Protein 7MN4 (pdb70)

InterPro domains:
  IPR000249 Bacterial microcompartment domain [PF00936] (4-79)
  IPR000249 Bacterial microcompartment domain [SM00877] (3-79)
  IPR020808 Bacterial microcompartments protein, conserved site [PS01139] (21-40)
  IPR037233 CcmK-like superfamily [G3DSA:3.30.70.1710] (1-93)
  IPR037233 CcmK-like superfamily [SSF143414] (3-90)
  IPR044872 CcmK/CsoS1, bacterial microcompartment domain [PS51930] (4-88)
  IPR050575 Bacterial microcompartment shell [PTHR33941] (3-88)

Structure (mmCIF, N/CA/C/O backbone):
data_7MN4
#
_entry.id   7MN4
#
_cell.length_a   67.390
_cell.length_b   62.720
_cell.length_c   67.390
_cell.angle_alpha   90.000
_cell.angle_beta   119.950
_cell.angle_gamma   90.000
#
_symmetry.space_group_name_H-M   'P 1 21 1'
#
loop_
_entity.id
_entity.type
_entity.pdbx_description
1 polymer 'BMC domain-containing protein'
2 water water
#
loop_
_atom_site.group_PDB
_atom_site.id
_atom_site.type_symbol
_atom_site.label_atom_id
_atom_site.label_alt_id
_atom_site.label_comp_id
_atom_site.label_asym_id
_atom_site.label_entity_id
_atom_site.label_seq_id
_atom_site.pdbx_PDB_ins_code
_atom_site.Cartn_x
_atom_site.Cartn_y
_atom_site.Cartn_z
_atom_site.occupancy
_atom_site.B_iso_or_equiv
_atom_site.auth_seq_id
_atom_site.auth_comp_id
_atom_site.auth_asym_id
_atom_site.auth_atom_id
_atom_site.pdbx_PDB_model_num
ATOM 1 N N . ASP A 1 10 ? 44.992 -6.762 1.879 1.00 50.04 3 ASP A N 1
ATOM 2 C CA . ASP A 1 10 ? 45.625 -7.693 2.808 1.00 43.81 3 ASP A CA 1
ATOM 3 C C . ASP A 1 10 ? 44.788 -8.951 3.037 1.00 36.50 3 ASP A C 1
ATOM 4 O O . ASP A 1 10 ? 43.558 -8.896 3.082 1.00 33.85 3 ASP A O 1
ATOM 9 N N . ALA A 1 11 ? 45.480 -10.073 3.215 1.00 30.76 4 ALA A N 1
ATOM 10 C CA . ALA A 1 11 ? 44.824 -11.343 3.473 1.00 29.70 4 ALA A CA 1
ATOM 11 C C . ALA A 1 11 ? 44.067 -11.296 4.792 1.00 28.15 4 ALA A C 1
ATOM 12 O O . ALA A 1 11 ? 44.433 -10.569 5.719 1.00 26.28 4 ALA A O 1
ATOM 14 N N . LEU A 1 12 ? 43.029 -12.114 4.879 1.00 24.89 5 LEU A N 1
ATOM 15 C CA . LEU A 1 12 ? 42.172 -12.178 6.053 1.00 26.86 5 LEU A CA 1
ATOM 16 C C . LEU A 1 12 ? 42.272 -13.571 6.651 1.00 25.85 5 LEU A C 1
ATOM 17 O O . LEU A 1 12 ? 42.169 -14.569 5.929 1.00 27.50 5 LEU A O 1
ATOM 22 N N . GLY A 1 13 ? 42.493 -13.636 7.955 1.00 25.41 6 GLY A N 1
ATOM 23 C CA . GLY A 1 13 ? 42.519 -14.899 8.677 1.00 25.27 6 GLY A CA 1
ATOM 24 C C . GLY A 1 13 ? 41.413 -14.906 9.713 1.00 23.46 6 GLY A C 1
ATOM 25 O O . GLY A 1 13 ? 41.207 -13.914 10.407 1.00 23.03 6 GLY A O 1
ATOM 26 N N . LEU A 1 14 ? 40.701 -16.026 9.798 1.00 23.07 7 LEU A N 1
ATOM 27 C CA . LEU A 1 14 ? 39.522 -16.149 10.644 1.00 22.94 7 LEU A CA 1
ATOM 28 C C . LEU A 1 14 ? 39.610 -17.434 11.443 1.00 23.86 7 LEU A C 1
ATOM 29 O O . LEU A 1 14 ? 39.974 -18.484 10.905 1.00 24.34 7 LEU A O 1
ATOM 34 N N . ILE A 1 15 ? 39.291 -17.346 12.733 1.00 22.42 8 ILE A N 1
ATOM 35 C CA . ILE A 1 15 ? 39.157 -18.519 13.580 1.00 22.39 8 ILE A CA 1
ATOM 36 C C . ILE A 1 15 ? 37.874 -18.350 14.385 1.00 21.83 8 ILE A C 1
ATOM 37 O O . ILE A 1 15 ? 37.685 -17.327 15.060 1.00 21.60 8 ILE A O 1
ATOM 42 N N . GLU A 1 16 ? 36.991 -19.332 14.294 1.00 23.44 9 GLU A N 1
ATOM 43 C CA . GLU A 1 16 ? 35.746 -19.347 15.047 1.00 23.79 9 GLU A CA 1
ATOM 44 C C . GLU A 1 16 ? 35.827 -20.459 16.085 1.00 24.62 9 GLU A C 1
ATOM 45 O O . GLU A 1 16 ? 36.171 -21.600 15.750 1.00 25.31 9 GLU A O 1
ATOM 51 N N . THR A 1 17 ? 35.539 -20.123 17.343 1.00 23.32 10 THR A N 1
ATOM 52 C CA . THR A 1 17 ? 35.623 -21.079 18.432 1.00 25.34 10 THR A CA 1
ATOM 53 C C . THR A 1 17 ? 34.296 -21.159 19.170 1.00 27.04 10 THR A C 1
ATOM 54 O O . THR A 1 17 ? 33.439 -20.277 19.066 1.00 24.83 10 THR A O 1
ATOM 58 N N . LYS A 1 18 ? 34.159 -22.224 19.951 1.00 28.50 11 LYS A N 1
ATOM 59 C CA . LYS A 1 18 ? 33.040 -22.360 20.877 1.00 29.71 11 LYS A CA 1
ATOM 60 C C . LYS A 1 18 ? 33.479 -21.669 22.161 1.00 28.54 11 LYS A C 1
ATOM 61 O O . LYS A 1 18 ? 34.321 -22.181 22.905 1.00 31.50 11 LYS A O 1
ATOM 67 N N . GLY A 1 19 ? 32.956 -20.484 22.399 1.00 23.79 12 GLY A N 1
ATOM 68 C CA . GLY A 1 19 ? 33.316 -19.839 23.639 1.00 28.97 12 GLY A CA 1
ATOM 69 C C . GLY A 1 19 ? 34.305 -18.708 23.434 1.00 26.68 12 GLY A C 1
ATOM 70 O O . GLY A 1 19 ? 35.075 -18.671 22.461 1.00 28.86 12 GLY A O 1
ATOM 71 N N . LEU A 1 20 ? 34.264 -17.757 24.361 1.00 23.87 13 LEU A N 1
ATOM 72 C CA . LEU A 1 20 ? 35.087 -16.559 24.297 1.00 23.89 13 LEU A CA 1
ATOM 73 C C . LEU A 1 20 ? 36.535 -16.851 24.694 1.00 27.52 13 LEU A C 1
ATOM 74 O O . LEU A 1 20 ? 37.467 -16.264 24.131 1.00 24.93 13 LEU A O 1
ATOM 79 N N . VAL A 1 21 ? 36.747 -17.744 25.667 1.00 25.01 14 VAL A N 1
ATOM 80 C CA . VAL A 1 21 ? 38.104 -17.974 26.168 1.00 25.70 14 VAL A CA 1
ATOM 81 C C . VAL A 1 21 ? 38.965 -18.643 25.103 1.00 23.35 14 VAL A C 1
ATOM 82 O O . VAL A 1 21 ? 40.121 -18.254 24.887 1.00 25.22 14 VAL A O 1
ATOM 86 N N . ALA A 1 22 ? 38.436 -19.686 24.455 1.00 24.48 15 ALA A N 1
ATOM 87 C CA . ALA A 1 22 ? 39.140 -20.301 23.329 1.00 26.50 15 ALA A CA 1
ATOM 88 C C . ALA A 1 22 ? 39.441 -19.282 22.238 1.00 26.23 15 ALA A C 1
ATOM 89 O O . ALA A 1 22 ? 40.502 -19.344 21.605 1.00 24.10 15 ALA A O 1
ATOM 91 N N . CYS A 1 23 ? 38.517 -18.344 21.992 1.00 25.94 16 CYS A N 1
ATOM 92 C CA . CYS A 1 23 ? 38.758 -17.332 20.959 1.00 25.21 16 CYS A CA 1
ATOM 93 C C . CYS A 1 23 ? 39.870 -16.374 21.373 1.00 24.16 16 CYS A C 1
ATOM 94 O O . CYS A 1 23 ? 40.726 -16.020 20.553 1.00 25.05 16 CYS A O 1
ATOM 97 N N . ILE A 1 24 ? 39.885 -15.945 22.641 1.00 22.59 17 ILE A N 1
ATOM 98 C CA . ILE A 1 24 ? 40.979 -15.094 23.114 1.00 21.35 17 ILE A CA 1
ATOM 99 C C . ILE A 1 24 ? 42.306 -15.822 22.974 1.00 22.16 17 ILE A C 1
ATOM 100 O O . ILE A 1 24 ? 43.322 -15.227 22.588 1.00 22.53 17 ILE A O 1
ATOM 105 N N . GLU A 1 25 ? 42.328 -17.122 23.276 1.00 23.25 18 GLU A N 1
ATOM 106 C CA . GLU A 1 25 ? 43.575 -17.861 23.104 1.00 22.30 18 GLU A CA 1
ATOM 107 C C . GLU A 1 25 ? 43.958 -17.926 21.631 1.00 23.88 18 GLU A C 1
ATOM 108 O O . GLU A 1 25 ? 45.132 -17.746 21.279 1.00 24.34 18 GLU A O 1
ATOM 114 N N . ALA A 1 26 ? 42.976 -18.164 20.758 1.00 24.33 19 ALA A N 1
ATOM 115 C CA . ALA A 1 26 ? 43.251 -18.157 19.321 1.00 22.27 19 ALA A CA 1
ATOM 116 C C . ALA A 1 26 ? 43.813 -16.815 18.874 1.00 22.44 19 ALA A C 1
ATOM 117 O O . ALA A 1 26 ? 44.773 -16.769 18.097 1.00 25.77 19 ALA A O 1
ATOM 119 N N . ALA A 1 27 ? 43.229 -15.712 19.344 1.00 22.15 20 ALA A N 1
ATOM 120 C CA . ALA A 1 27 ? 43.707 -14.386 18.950 1.00 22.29 20 ALA A CA 1
ATOM 121 C C . ALA A 1 27 ? 45.114 -14.122 19.466 1.00 24.34 20 ALA A C 1
ATOM 122 O O . ALA A 1 27 ? 45.968 -13.598 18.739 1.00 24.21 20 ALA A O 1
ATOM 124 N N . ASP A 1 28 ? 45.371 -14.481 20.719 1.00 22.54 21 ASP A N 1
ATOM 125 C CA . ASP A 1 28 ? 46.697 -14.281 21.293 1.00 27.13 21 ASP A CA 1
ATOM 126 C C . ASP A 1 28 ? 47.756 -15.051 20.512 1.00 26.80 21 ASP A C 1
ATOM 127 O O . ASP A 1 28 ? 48.823 -14.518 20.186 1.00 27.92 21 ASP A O 1
ATOM 132 N N . ALA A 1 29 ? 47.478 -16.315 20.203 1.00 28.19 22 ALA A N 1
ATOM 133 C CA . ALA A 1 29 ? 48.442 -17.114 19.463 1.00 26.30 22 ALA A CA 1
ATOM 134 C C . ALA A 1 29 ? 48.607 -16.621 18.025 1.00 24.56 22 ALA A C 1
ATOM 135 O O . ALA A 1 29 ? 49.711 -16.693 17.480 1.00 28.65 22 ALA A O 1
ATOM 137 N N . MET A 1 30 ? 47.542 -16.121 17.396 1.00 27.28 23 MET A N 1
ATOM 138 C CA . MET A 1 30 ? 47.677 -15.579 16.040 1.00 25.00 23 MET A CA 1
ATOM 139 C C . MET A 1 30 ? 48.617 -14.381 16.035 1.00 29.15 23 MET A C 1
ATOM 140 O O . MET A 1 30 ? 49.520 -14.285 15.200 1.00 27.17 23 MET A O 1
ATOM 145 N N . CYS A 1 31 ? 48.422 -13.452 16.972 1.00 24.27 24 CYS A N 1
ATOM 146 C CA . CYS A 1 31 ? 49.224 -12.234 16.963 1.00 26.33 24 CYS A CA 1
ATOM 147 C C . CYS A 1 31 ? 50.665 -12.494 17.399 1.00 31.98 24 CYS A C 1
ATOM 148 O O . CYS A 1 31 ? 51.581 -11.782 16.964 1.00 31.21 24 CYS A O 1
ATOM 151 N N . ALA A 1 32 ? 50.890 -13.521 18.224 1.00 26.84 25 ALA A N 1
ATOM 152 C CA . ALA A 1 32 ? 52.247 -13.904 18.611 1.00 30.96 25 ALA A CA 1
ATOM 153 C C . ALA A 1 32 ? 52.996 -14.588 17.474 1.00 33.54 25 ALA A C 1
ATOM 154 O O . ALA A 1 32 ? 54.234 -14.471 17.371 1.00 29.03 25 ALA A O 1
ATOM 156 N N . ALA A 1 33 ? 52.269 -15.294 16.610 1.00 27.24 26 ALA A N 1
ATOM 157 C CA . ALA A 1 33 ? 52.897 -16.182 15.640 1.00 30.43 26 ALA A CA 1
ATOM 158 C C . ALA A 1 33 ? 53.433 -15.443 14.426 1.00 30.36 26 ALA A C 1
ATOM 159 O O . ALA A 1 33 ? 54.407 -15.898 13.819 1.00 30.75 26 ALA A O 1
ATOM 161 N N . ALA A 1 34 ? 52.842 -14.312 14.056 1.00 26.59 27 ALA A N 1
ATOM 162 C CA . ALA A 1 34 ? 53.274 -13.646 12.834 1.00 28.65 27 ALA A CA 1
ATOM 163 C C . ALA A 1 34 ? 52.817 -12.199 12.875 1.00 27.22 27 ALA A C 1
ATOM 164 O O . ALA A 1 34 ? 52.073 -11.783 13.765 1.00 30.53 27 ALA A O 1
ATOM 166 N N . ASN A 1 35 ? 53.284 -11.432 11.896 1.00 28.04 28 ASN A N 1
ATOM 167 C CA . ASN A 1 35 ? 52.991 -10.004 11.845 1.00 29.54 28 ASN A CA 1
ATOM 168 C C . ASN A 1 35 ? 51.602 -9.811 11.247 1.00 29.87 28 ASN A C 1
ATOM 169 O O . ASN A 1 35 ? 51.446 -9.461 10.077 1.00 28.93 28 ASN A O 1
ATOM 174 N N . VAL A 1 36 ? 50.579 -10.067 12.073 1.00 27.61 29 VAL A N 1
ATOM 175 C CA . VAL A 1 36 ? 49.187 -9.830 11.716 1.00 28.19 29 VAL A CA 1
ATOM 176 C C . VAL A 1 36 ? 48.563 -8.914 12.768 1.00 32.13 29 VAL A C 1
ATOM 177 O O . VAL A 1 36 ? 49.025 -8.822 13.907 1.00 31.98 29 VAL A O 1
ATOM 181 N N . GLU A 1 37 ? 47.486 -8.239 12.375 1.00 30.94 30 GLU A N 1
ATOM 182 C CA . GLU A 1 37 ? 46.783 -7.305 13.246 1.00 31.04 30 GLU A CA 1
ATOM 183 C C . GLU A 1 37 ? 45.370 -7.810 13.508 1.00 30.48 30 GLU A C 1
ATOM 184 O O . GLU A 1 37 ? 44.671 -8.225 12.579 1.00 26.55 30 GLU A O 1
ATOM 190 N N . LEU A 1 38 ? 44.949 -7.784 14.769 1.00 29.24 31 LEU A N 1
ATOM 191 C CA . LEU A 1 38 ? 43.574 -8.138 15.109 1.00 28.29 31 LEU A CA 1
ATOM 192 C C . LEU A 1 38 ? 42.657 -6.978 14.733 1.00 28.18 31 LEU A C 1
ATOM 193 O O . LEU A 1 38 ? 42.745 -5.898 15.318 1.00 29.45 31 LEU A O 1
ATOM 198 N N . ILE A 1 39 ? 41.769 -7.190 13.766 1.00 26.67 32 ILE A N 1
ATOM 199 C CA . ILE A 1 39 ? 40.912 -6.117 13.271 1.00 29.93 32 ILE A CA 1
ATOM 200 C C . ILE A 1 39 ? 39.430 -6.425 13.400 1.00 30.85 32 ILE A C 1
ATOM 201 O O . ILE A 1 39 ? 38.602 -5.540 13.124 1.00 30.31 32 ILE A O 1
ATOM 206 N N . GLY A 1 40 ? 39.059 -7.640 13.765 1.00 29.56 33 GLY A N 1
ATOM 207 C CA . GLY A 1 40 ? 37.659 -8.007 13.832 1.00 29.44 33 GLY A CA 1
ATOM 208 C C . GLY A 1 40 ? 37.400 -8.968 14.965 1.00 29.78 33 GLY A C 1
ATOM 209 O O . GLY A 1 40 ? 38.243 -9.805 15.309 1.00 25.78 33 GLY A O 1
ATOM 210 N N . TYR A 1 41 ? 36.218 -8.836 15.554 1.00 29.93 34 TYR A N 1
ATOM 211 C CA . TYR A 1 41 ? 35.783 -9.734 16.607 1.00 29.67 34 TYR A CA 1
ATOM 212 C C . TYR A 1 41 ? 34.276 -9.891 16.494 1.00 30.40 34 TYR A C 1
ATOM 213 O O . TYR A 1 41 ? 33.541 -8.899 16.468 1.00 28.87 34 TYR A O 1
ATOM 222 N N . GLY A 1 42 ? 33.823 -11.134 16.422 1.00 27.26 35 GLY A N 1
ATOM 223 C CA . GLY A 1 42 ? 32.417 -11.377 16.185 1.00 34.36 35 GLY A CA 1
ATOM 224 C C . GLY A 1 42 ? 31.843 -12.468 17.050 1.00 29.08 35 GLY A C 1
ATOM 225 O O . GLY A 1 42 ? 32.463 -13.504 17.288 1.00 31.89 35 GLY A O 1
ATOM 226 N N . ASN A 1 43 ? 30.618 -12.257 17.498 1.00 28.60 36 ASN A N 1
ATOM 227 C CA . ASN A 1 43 ? 29.890 -13.251 18.255 1.00 24.42 36 ASN A CA 1
ATOM 228 C C . ASN A 1 43 ? 28.535 -13.397 17.581 1.00 26.94 36 ASN A C 1
ATOM 229 O O . ASN A 1 43 ? 27.835 -12.400 17.397 1.00 31.90 36 ASN A O 1
ATOM 234 N N . VAL A 1 44 ? 28.186 -14.616 17.163 1.00 22.48 37 VAL A N 1
ATOM 235 C CA . VAL A 1 44 ? 26.929 -14.814 16.449 1.00 30.42 37 VAL A CA 1
ATOM 236 C C . VAL A 1 44 ? 25.977 -15.753 17.180 1.00 32.38 37 VAL A C 1
ATOM 237 O O . VAL A 1 44 ? 25.002 -16.212 16.591 1.00 33.95 37 VAL A O 1
ATOM 241 N N . GLY A 1 45 ? 26.212 -16.038 18.454 1.00 33.75 38 GLY A N 1
ATOM 242 C CA . GLY A 1 45 ? 25.289 -16.877 19.190 1.00 39.93 38 GLY A CA 1
ATOM 243 C C . GLY A 1 45 ? 25.549 -18.359 18.975 1.00 35.97 38 GLY A C 1
ATOM 244 O O . GLY A 1 45 ? 26.328 -18.781 18.121 1.00 30.39 38 GLY A O 1
ATOM 245 N N . SER A 1 46 ? 24.842 -19.170 19.759 1.00 33.63 39 SER A N 1
ATOM 246 C CA . SER A 1 46 ? 25.215 -20.565 19.988 1.00 30.08 39 SER A CA 1
ATOM 247 C C . SER A 1 46 ? 26.667 -20.668 20.477 1.00 26.24 39 SER A C 1
ATOM 248 O O . SER A 1 46 ? 27.312 -21.705 20.336 1.00 32.25 39 SER A O 1
ATOM 251 N N . GLY A 1 47 ? 27.185 -19.603 21.076 1.00 26.79 40 GLY A N 1
ATOM 252 C CA . GLY A 1 47 ? 28.527 -19.632 21.624 1.00 25.78 40 GLY A CA 1
ATOM 253 C C . GLY A 1 47 ? 29.645 -19.510 20.610 1.00 29.46 40 GLY A C 1
ATOM 254 O O . GLY A 1 47 ? 30.814 -19.680 20.976 1.00 26.67 40 GLY A O 1
ATOM 255 N N . LEU A 1 48 ? 29.333 -19.212 19.353 1.00 22.14 41 LEU A N 1
ATOM 256 C CA . LEU A 1 48 ? 30.348 -19.139 18.302 1.00 26.09 41 LEU A CA 1
ATOM 257 C C . LEU A 1 48 ? 30.988 -17.758 18.308 1.00 24.61 41 LEU A C 1
ATOM 258 O O . LEU A 1 48 ? 30.300 -16.745 18.144 1.00 27.20 41 LEU A O 1
ATOM 263 N N . VAL A 1 49 ? 32.301 -17.709 18.529 1.00 23.01 42 VAL A N 1
ATOM 264 C CA . VAL A 1 49 ? 33.035 -16.462 18.659 1.00 20.28 42 VAL A CA 1
ATOM 265 C C . VAL A 1 49 ? 34.178 -16.497 17.644 1.00 22.73 42 VAL A C 1
ATOM 266 O O . VAL A 1 49 ? 34.906 -17.495 17.566 1.00 23.09 42 VAL A O 1
ATOM 270 N N . THR A 1 50 ? 34.321 -15.425 16.853 1.00 22.55 43 THR A N 1
ATOM 271 C CA . THR A 1 50 ? 35.295 -15.373 15.762 1.00 23.77 43 THR A CA 1
ATOM 272 C C . THR A 1 50 ? 36.282 -14.224 15.954 1.00 23.42 43 THR A C 1
ATOM 273 O O . THR A 1 50 ? 35.886 -13.099 16.273 1.00 27.03 43 THR A O 1
ATOM 277 N N . ALA A 1 51 ? 37.565 -14.505 15.723 1.00 21.46 44 ALA A N 1
ATOM 278 C CA . ALA A 1 51 ? 38.612 -13.491 15.689 1.00 22.60 44 ALA A CA 1
ATOM 279 C C . ALA A 1 51 ? 39.109 -13.346 14.256 1.00 22.92 44 ALA A C 1
ATOM 280 O O . ALA A 1 51 ? 39.292 -14.349 13.560 1.00 22.89 44 ALA A O 1
ATOM 282 N N . MET A 1 52 ? 39.317 -12.103 13.819 1.00 22.64 45 MET A N 1
ATOM 283 C CA . MET A 1 52 ? 39.727 -11.812 12.451 1.00 24.90 45 MET A CA 1
ATOM 284 C C . MET A 1 52 ? 41.026 -11.017 12.462 1.00 26.10 45 MET A C 1
ATOM 285 O O . MET A 1 52 ? 41.137 -10.006 13.165 1.00 26.88 45 MET A O 1
ATOM 290 N N . VAL A 1 53 ? 42.004 -11.473 11.677 1.00 25.49 46 VAL A N 1
ATOM 291 C CA . VAL A 1 53 ? 43.303 -10.829 11.570 1.00 23.64 46 VAL A CA 1
ATOM 292 C C . VAL A 1 53 ? 43.559 -10.482 10.110 1.00 26.79 46 VAL A C 1
ATOM 293 O O . VAL A 1 53 ? 43.010 -11.102 9.194 1.00 24.37 46 VAL A O 1
ATOM 297 N N . LYS A 1 54 ? 44.418 -9.482 9.904 1.00 27.41 47 LYS A N 1
ATOM 298 C CA . LYS A 1 54 ? 44.850 -9.073 8.570 1.00 28.85 47 LYS A CA 1
ATOM 299 C C . LYS A 1 54 ? 46.368 -8.955 8.509 1.00 28.69 47 LYS A C 1
ATOM 300 O O . LYS A 1 54 ? 47.022 -8.573 9.484 1.00 28.69 47 LYS A O 1
ATOM 306 N N . GLY A 1 55 ? 46.915 -9.233 7.331 1.00 26.74 48 GLY A N 1
ATOM 307 C CA . GLY A 1 55 ? 48.347 -9.169 7.113 1.00 26.86 48 GLY A CA 1
ATOM 308 C C . GLY A 1 55 ? 48.657 -9.756 5.748 1.00 26.90 48 GLY A C 1
ATOM 309 O O . GLY A 1 55 ? 47.743 -10.073 4.987 1.00 27.49 48 GLY A O 1
ATOM 310 N N . ASP A 1 56 ? 49.950 -9.917 5.456 1.00 32.16 49 ASP A N 1
ATOM 311 C CA . ASP A 1 56 ? 50.308 -10.582 4.205 1.00 31.14 49 ASP A CA 1
ATOM 312 C C . ASP A 1 56 ? 49.934 -12.062 4.300 1.00 30.14 49 ASP A C 1
ATOM 313 O O . ASP A 1 56 ? 49.768 -12.612 5.391 1.00 30.26 49 ASP A O 1
ATOM 318 N N . VAL A 1 57 ? 49.723 -12.696 3.141 1.00 29.75 50 VAL A N 1
ATOM 319 C CA . VAL A 1 57 ? 49.142 -14.039 3.163 1.00 30.63 50 VAL A CA 1
ATOM 320 C C . VAL A 1 57 ? 50.048 -15.026 3.888 1.00 29.78 50 VAL A C 1
ATOM 321 O O . VAL A 1 57 ? 49.562 -15.941 4.565 1.00 30.65 50 VAL A O 1
ATOM 325 N N . GLY A 1 58 ? 51.365 -14.857 3.777 1.00 28.77 51 GLY A N 1
ATOM 326 C CA . GLY A 1 58 ? 52.270 -15.736 4.491 1.00 31.26 51 GLY A CA 1
ATOM 327 C C . GLY A 1 58 ? 52.131 -15.599 5.996 1.00 28.38 51 GLY A C 1
ATOM 328 O O . GLY A 1 58 ? 52.106 -16.597 6.719 1.00 28.28 51 GLY A O 1
ATOM 329 N N . ALA A 1 59 ? 52.041 -14.360 6.484 1.00 29.78 52 ALA A N 1
ATOM 330 C CA . ALA A 1 59 ? 51.869 -14.123 7.916 1.00 27.86 52 ALA A CA 1
ATOM 331 C C . ALA A 1 59 ? 50.514 -14.628 8.410 1.00 26.10 52 ALA A C 1
ATOM 332 O O . ALA A 1 59 ? 50.414 -15.190 9.511 1.00 26.55 52 ALA A O 1
ATOM 334 N N . VAL A 1 60 ? 49.454 -14.405 7.628 1.00 25.96 53 VAL A N 1
ATOM 335 C CA . VAL A 1 60 ? 48.119 -14.832 8.045 1.00 25.44 53 VAL A CA 1
ATOM 336 C C . VAL A 1 60 ? 48.038 -16.355 8.118 1.00 26.94 53 VAL A C 1
ATOM 337 O O . VAL A 1 60 ? 47.437 -16.917 9.046 1.00 26.34 53 VAL A O 1
ATOM 341 N N . LYS A 1 61 ? 48.629 -17.047 7.141 1.00 25.90 54 LYS A N 1
ATOM 342 C CA . LYS A 1 61 ? 48.624 -18.508 7.164 1.00 28.26 54 LYS A CA 1
ATOM 343 C C . LYS A 1 61 ? 49.352 -19.042 8.392 1.00 29.31 54 LYS A C 1
ATOM 344 O O . LYS A 1 61 ? 48.854 -19.951 9.067 1.00 27.86 54 LYS A O 1
ATOM 350 N N . ALA A 1 62 ? 50.544 -18.506 8.688 1.00 28.01 55 ALA A N 1
ATOM 351 C CA . ALA A 1 62 ? 51.249 -18.908 9.904 1.00 27.82 55 ALA A CA 1
ATOM 352 C C . ALA A 1 62 ? 50.429 -18.591 11.145 1.00 28.89 55 ALA A C 1
ATOM 353 O O . ALA A 1 62 ? 50.431 -19.366 12.104 1.00 27.13 55 ALA A O 1
ATOM 355 N N . ALA A 1 63 ? 49.778 -17.428 11.166 1.00 25.31 56 ALA A N 1
ATOM 356 C CA . ALA A 1 63 ? 48.996 -17.025 12.335 1.00 26.12 56 ALA A CA 1
ATOM 357 C C . ALA A 1 63 ? 47.812 -17.959 12.565 1.00 27.31 56 ALA A C 1
ATOM 358 O O . ALA A 1 63 ? 47.524 -18.351 13.698 1.00 25.22 56 ALA A O 1
ATOM 360 N N . VAL A 1 64 ? 47.080 -18.290 11.506 1.00 24.49 57 VAL A N 1
ATOM 361 C CA . VAL A 1 64 ? 45.892 -19.120 11.677 1.00 26.76 57 VAL A CA 1
ATOM 362 C C . VAL A 1 64 ? 46.276 -20.538 12.085 1.00 27.31 57 VAL A C 1
ATOM 363 O O . VAL A 1 64 ? 45.612 -21.150 12.928 1.00 28.85 57 VAL A O 1
ATOM 367 N N . ASP A 1 65 ? 47.335 -21.089 11.483 1.00 24.86 58 ASP A N 1
ATOM 368 C CA . ASP A 1 65 ? 47.825 -22.404 11.890 1.00 27.79 58 ASP A CA 1
ATOM 369 C C . ASP A 1 65 ? 48.126 -22.432 13.386 1.00 28.64 58 ASP A C 1
ATOM 370 O O . ASP A 1 65 ? 47.729 -23.361 14.099 1.00 30.22 58 ASP A O 1
ATOM 375 N N . SER A 1 66 ? 48.826 -21.410 13.880 1.00 28.59 59 SER A N 1
ATOM 376 C CA . SER A 1 66 ? 49.204 -21.384 15.291 1.00 29.43 59 SER A CA 1
ATOM 377 C C . SER A 1 66 ? 48.007 -21.135 16.198 1.00 30.80 59 SER A C 1
ATOM 378 O O . SER A 1 66 ? 47.911 -21.729 17.282 1.00 30.85 59 SER A O 1
ATOM 381 N N . GLY A 1 67 ? 47.114 -20.228 15.798 1.00 26.84 60 GLY A N 1
ATOM 382 C CA . GLY A 1 67 ? 45.924 -19.962 16.595 1.00 24.78 60 GLY A CA 1
ATOM 383 C C . GLY A 1 67 ? 45.038 -21.182 16.740 1.00 27.93 60 GLY A C 1
ATOM 384 O O . GLY A 1 67 ? 44.497 -21.440 17.820 1.00 28.46 60 GLY A O 1
ATOM 385 N N . VAL A 1 68 ? 44.870 -21.944 15.650 1.00 27.87 61 VAL A N 1
ATOM 386 C CA . VAL A 1 68 ? 44.056 -23.159 15.695 1.00 26.14 61 VAL A CA 1
ATOM 387 C C . VAL A 1 68 ? 44.693 -24.187 16.620 1.00 32.74 61 VAL A C 1
ATOM 388 O O . VAL A 1 68 ? 44.012 -24.815 17.439 1.00 32.19 61 VAL A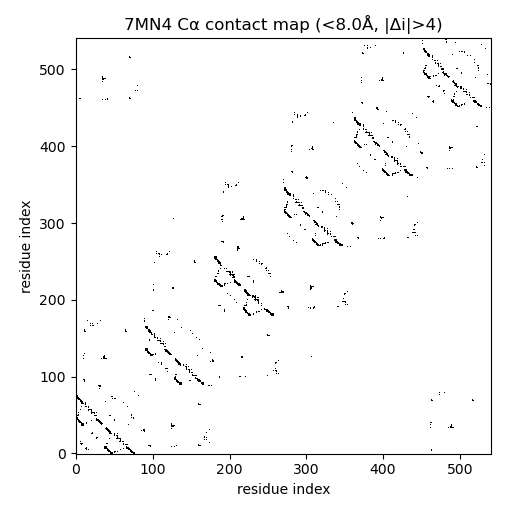 O 1
ATOM 392 N N . GLU A 1 69 ? 46.008 -24.374 16.503 1.00 32.09 62 GLU A N 1
ATOM 393 C CA . GLU A 1 69 ? 46.711 -25.339 17.345 1.00 35.94 62 GLU A CA 1
ATOM 394 C C . GLU A 1 69 ? 46.623 -24.972 18.825 1.00 37.33 62 GLU A C 1
ATOM 395 O O . GLU A 1 69 ? 46.467 -25.850 19.682 1.00 39.98 62 GLU A O 1
ATOM 401 N N . SER A 1 70 ? 46.750 -23.684 19.153 1.00 35.63 63 SER A N 1
ATOM 402 C CA . SER A 1 70 ? 46.722 -23.287 20.557 1.00 36.80 63 SER A CA 1
ATOM 403 C C . SER A 1 70 ? 45.312 -23.357 21.122 1.00 36.82 63 SER A C 1
ATOM 404 O O . SER A 1 70 ? 45.114 -23.808 22.255 1.00 36.30 63 SER A O 1
ATOM 407 N N . ALA A 1 71 ? 44.321 -22.916 20.342 1.00 30.44 64 ALA A N 1
ATOM 408 C CA . ALA A 1 71 ? 42.941 -22.890 20.812 1.00 33.06 64 ALA A CA 1
ATOM 409 C C . ALA A 1 71 ? 42.393 -24.294 21.010 1.00 37.20 64 ALA A C 1
ATOM 410 O O . ALA A 1 71 ? 41.618 -24.537 21.944 1.00 34.01 64 ALA A O 1
ATOM 412 N N . GLN A 1 72 ? 42.780 -25.229 20.136 1.00 34.63 65 GLN A N 1
ATOM 413 C CA . GLN A 1 72 ? 42.306 -26.603 20.255 1.00 37.26 65 GLN A CA 1
ATOM 414 C C . GLN A 1 72 ? 42.775 -27.291 21.529 1.00 37.90 65 GLN A C 1
ATOM 415 O O . GLN A 1 72 ? 42.190 -28.309 21.912 1.00 40.49 65 GLN A O 1
ATOM 421 N N . ARG A 1 73 ? 43.819 -26.784 22.183 1.00 39.17 66 ARG A N 1
ATOM 422 C CA . ARG A 1 73 ? 44.241 -27.410 23.430 1.00 41.68 66 ARG A CA 1
ATOM 423 C C . ARG A 1 73 ? 43.297 -27.094 24.583 1.00 39.68 66 ARG A C 1
ATOM 424 O O . ARG A 1 73 ? 43.208 -27.881 25.532 1.00 44.95 66 ARG A O 1
ATOM 432 N N . ILE A 1 74 ? 42.570 -25.978 24.524 1.00 38.21 67 ILE A N 1
ATOM 433 C CA . ILE A 1 74 ? 41.699 -25.581 25.625 1.00 39.22 67 ILE A CA 1
ATOM 434 C C . ILE A 1 74 ? 40.235 -25.514 25.223 1.00 38.78 67 ILE A C 1
ATOM 435 O O . ILE A 1 74 ? 39.389 -25.275 26.095 1.00 37.39 67 ILE A O 1
ATOM 440 N N . GLY A 1 75 ? 39.903 -25.682 23.951 1.00 35.56 68 GLY A N 1
ATOM 441 C CA . GLY A 1 75 ? 38.519 -25.559 23.551 1.00 37.14 68 GLY A CA 1
ATOM 442 C C . GLY A 1 75 ? 38.302 -26.105 22.161 1.00 37.03 68 GLY A C 1
ATOM 443 O O . GLY A 1 75 ? 39.190 -26.709 21.558 1.00 39.43 68 GLY A O 1
ATOM 444 N N . GLU A 1 76 ? 37.095 -25.888 21.661 1.00 37.21 69 GLU A N 1
ATOM 445 C CA . GLU A 1 76 ? 36.712 -26.377 20.349 1.00 34.73 69 GLU A CA 1
ATOM 446 C C . GLU A 1 76 ? 36.937 -25.276 19.325 1.00 33.69 69 GLU A C 1
ATOM 447 O O . GLU A 1 76 ? 36.486 -24.144 19.522 1.00 34.57 69 GLU A O 1
ATOM 453 N N . VAL A 1 77 ? 37.679 -25.592 18.268 1.00 34.41 70 VAL A N 1
ATOM 454 C CA . VAL A 1 77 ? 37.744 -24.737 17.090 1.00 32.28 70 VAL A CA 1
ATOM 455 C C . VAL A 1 77 ? 36.666 -25.201 16.120 1.00 31.28 70 VAL A C 1
ATOM 456 O O . VAL A 1 77 ? 36.700 -26.337 15.633 1.00 30.92 70 VAL A O 1
ATOM 460 N N . VAL A 1 78 ? 35.716 -24.319 15.824 1.00 30.15 71 VAL A N 1
ATOM 461 C CA . VAL A 1 78 ? 34.617 -24.706 14.949 1.00 27.88 71 VAL A CA 1
ATOM 462 C C . VAL A 1 78 ? 35.036 -24.591 13.489 1.00 32.60 71 VAL A C 1
ATOM 463 O O . VAL A 1 78 ? 34.734 -25.472 12.677 1.00 34.79 71 VAL A O 1
ATOM 467 N N . THR A 1 79 ? 35.737 -23.517 13.126 1.00 29.17 72 THR A N 1
ATOM 468 C CA . THR A 1 79 ? 36.177 -23.354 11.743 1.00 28.49 72 THR A CA 1
ATOM 469 C C . THR A 1 79 ? 37.331 -22.363 11.686 1.00 29.49 72 THR A C 1
ATOM 470 O O . THR A 1 79 ? 37.512 -21.524 12.571 1.00 26.03 72 THR A O 1
ATOM 474 N N . SER A 1 80 ? 38.116 -22.470 10.626 1.00 28.86 73 SER A N 1
ATOM 475 C CA . SER A 1 80 ? 39.184 -21.512 10.409 1.00 26.13 73 SER A CA 1
ATOM 476 C C . SER A 1 80 ? 39.323 -21.310 8.912 1.00 25.31 73 SER A C 1
ATOM 477 O O . SER A 1 80 ? 38.909 -22.157 8.114 1.00 29.00 73 SER A O 1
ATOM 480 N N . LEU A 1 81 ? 39.875 -20.163 8.535 1.00 23.81 74 LEU A N 1
ATOM 481 C CA . LEU A 1 81 ? 39.902 -19.811 7.123 1.00 27.64 74 LEU A CA 1
ATOM 482 C C . LEU A 1 81 ? 40.958 -18.751 6.864 1.00 24.01 74 LEU A C 1
ATOM 483 O O . LEU A 1 81 ? 41.139 -17.835 7.667 1.00 25.31 74 LEU A O 1
ATOM 488 N N . VAL A 1 82 ? 41.640 -18.877 5.732 1.00 24.59 75 VAL A N 1
ATOM 489 C CA . VAL A 1 82 ? 42.492 -17.820 5.206 1.00 26.11 75 VAL A CA 1
ATOM 490 C C . VAL A 1 82 ? 41.938 -17.422 3.841 1.00 27.75 75 VAL A C 1
ATOM 491 O O . VAL A 1 82 ? 41.768 -18.276 2.962 1.00 27.24 75 VAL A O 1
ATOM 495 N N . ILE A 1 83 ? 41.671 -16.136 3.653 1.00 24.89 76 ILE A N 1
ATOM 496 C CA . ILE A 1 83 ? 41.300 -15.613 2.341 1.00 28.76 76 ILE A CA 1
ATOM 497 C C . ILE A 1 83 ? 42.431 -14.707 1.880 1.00 27.01 76 ILE A C 1
ATOM 498 O O . ILE A 1 83 ? 42.618 -13.610 2.420 1.00 29.93 76 ILE A O 1
ATOM 503 N N . ALA A 1 84 ? 43.195 -15.166 0.888 1.00 27.42 77 ALA A N 1
ATOM 504 C CA . ALA A 1 84 ? 44.398 -14.437 0.498 1.00 26.91 77 ALA A CA 1
ATOM 505 C C . ALA A 1 84 ? 44.052 -13.069 -0.066 1.00 31.69 77 ALA A C 1
ATOM 506 O O . ALA A 1 84 ? 44.766 -12.087 0.179 1.00 31.79 77 ALA A O 1
ATOM 508 N N . ARG A 1 85 ? 42.946 -12.979 -0.801 1.00 30.66 78 ARG A N 1
ATOM 509 C CA . ARG A 1 85 ? 42.531 -11.727 -1.424 1.00 29.84 78 ARG A CA 1
ATOM 510 C C . ARG A 1 85 ? 41.024 -11.621 -1.289 1.00 27.46 78 ARG A C 1
ATOM 511 O O . ARG A 1 85 ? 40.269 -12.015 -2.189 1.00 29.06 78 ARG A O 1
ATOM 519 N N . PRO A 1 86 ? 40.552 -11.096 -0.169 1.00 28.61 79 PRO A N 1
ATOM 520 C CA . PRO A 1 86 ? 39.108 -10.934 0.016 1.00 31.39 79 PRO A CA 1
ATOM 521 C C . PRO A 1 86 ? 38.526 -9.985 -1.015 1.00 31.98 79 PRO A C 1
ATOM 522 O O . PRO A 1 86 ? 39.113 -8.951 -1.340 1.00 33.65 79 PRO A O 1
ATOM 526 N N . HIS A 1 87 ? 37.370 -10.355 -1.551 1.00 33.68 80 HIS A N 1
ATOM 527 C CA A HIS A 1 87 ? 36.626 -9.453 -2.417 0.50 36.65 80 HIS A CA 1
ATOM 528 C CA B HIS A 1 87 ? 36.679 -9.429 -2.425 0.50 36.64 80 HIS A CA 1
ATOM 529 C C . HIS A 1 87 ? 36.213 -8.218 -1.625 1.00 37.33 80 HIS A C 1
ATOM 530 O O . HIS A 1 87 ? 35.950 -8.294 -0.419 1.00 37.41 80 HIS A O 1
ATOM 543 N N . ASN A 1 88 ? 36.165 -7.070 -2.307 1.00 37.85 81 ASN A N 1
ATOM 544 C CA . ASN A 1 88 ? 35.882 -5.812 -1.619 1.00 40.50 81 ASN A CA 1
ATOM 545 C C . ASN A 1 88 ? 34.561 -5.852 -0.862 1.00 42.14 81 ASN A C 1
ATOM 546 O O . ASN A 1 88 ? 34.396 -5.140 0.135 1.00 43.35 81 ASN A O 1
ATOM 551 N N . ASP A 1 89 ? 33.614 -6.682 -1.300 1.00 38.67 82 ASP A N 1
ATOM 552 C CA . ASP A 1 89 ? 32.303 -6.662 -0.660 1.00 39.32 82 ASP A CA 1
ATOM 553 C C . ASP A 1 89 ? 32.316 -7.290 0.726 1.00 39.81 82 ASP A C 1
ATOM 554 O O . ASP A 1 89 ? 31.532 -6.875 1.591 1.00 38.41 82 ASP A O 1
ATOM 559 N N . ILE A 1 90 ? 33.158 -8.300 0.969 1.00 35.40 83 ILE A N 1
ATOM 560 C CA . ILE A 1 90 ? 33.095 -8.922 2.291 1.00 36.98 83 ILE A CA 1
ATOM 561 C C . ILE A 1 90 ? 33.707 -8.027 3.354 1.00 38.27 83 ILE A C 1
ATOM 562 O O . ILE A 1 90 ? 33.538 -8.297 4.547 1.00 37.07 83 ILE A O 1
ATOM 567 N N A ASN A 1 91 ? 34.412 -6.966 2.960 0.50 38.03 84 ASN A N 1
ATOM 568 N N B ASN A 1 91 ? 34.393 -6.952 2.967 0.50 38.03 84 ASN A N 1
ATOM 569 C CA A ASN A 1 91 ? 34.846 -5.981 3.942 0.50 39.18 84 ASN A CA 1
ATOM 570 C CA B ASN A 1 91 ? 34.841 -6.004 3.978 0.50 39.18 84 ASN A CA 1
ATOM 571 C C A ASN A 1 91 ? 33.661 -5.297 4.609 0.50 37.85 84 ASN A C 1
ATOM 572 C C B ASN A 1 91 ? 33.703 -5.146 4.517 0.50 37.81 84 ASN A C 1
ATOM 573 O O A ASN A 1 91 ? 33.796 -4.806 5.737 0.50 39.35 84 ASN A O 1
ATOM 574 O O B ASN A 1 91 ? 33.924 -4.376 5.458 0.50 39.59 84 ASN A O 1
ATOM 583 N N . LYS A 1 92 ? 32.500 -5.263 3.944 1.00 39.23 85 LYS A N 1
ATOM 584 C CA . LYS A 1 92 ? 31.295 -4.769 4.604 1.00 36.71 85 LYS A CA 1
ATOM 585 C C . LYS A 1 92 ? 31.002 -5.586 5.854 1.00 35.05 85 LYS A C 1
ATOM 586 O O . LYS A 1 92 ? 30.633 -5.035 6.901 1.00 38.47 85 LYS A O 1
ATOM 592 N N . ILE A 1 93 ? 31.147 -6.910 5.756 1.00 31.41 86 ILE A N 1
ATOM 593 C CA . ILE A 1 93 ? 30.911 -7.773 6.908 1.00 34.68 86 ILE A CA 1
ATOM 594 C C . ILE A 1 93 ? 32.020 -7.608 7.935 1.00 34.70 86 ILE A C 1
ATOM 595 O O . ILE A 1 93 ? 31.762 -7.548 9.141 1.00 36.49 86 ILE A O 1
ATOM 600 N N . VAL A 1 94 ? 33.273 -7.550 7.475 1.00 30.49 87 VAL A N 1
ATOM 601 C CA . VAL A 1 94 ? 34.391 -7.419 8.406 1.00 35.62 87 VAL A CA 1
ATOM 602 C C . VAL A 1 94 ? 34.286 -6.111 9.177 1.00 37.15 87 VAL A C 1
ATOM 603 O O . VAL A 1 94 ? 34.471 -6.077 10.401 1.00 36.70 87 VAL A O 1
ATOM 607 N N . SER A 1 95 ? 33.967 -5.016 8.477 1.00 32.83 88 SER A N 1
ATOM 608 C CA . SER A 1 95 ? 33.847 -3.722 9.142 1.00 37.16 88 SER A CA 1
ATOM 609 C C . SER A 1 95 ? 32.687 -3.713 10.118 1.00 38.86 88 SER A C 1
ATOM 610 O O . SER A 1 95 ? 32.721 -2.987 11.118 1.00 38.38 88 SER A O 1
ATOM 613 N N . HIS A 1 96 ? 31.669 -4.531 9.851 1.00 37.96 89 HIS A N 1
ATOM 614 C CA . HIS A 1 96 ? 30.564 -4.706 10.782 1.00 37.85 89 HIS A CA 1
ATOM 615 C C . HIS A 1 96 ? 31.044 -5.223 12.133 1.00 38.91 89 HIS A C 1
ATOM 616 O O . HIS A 1 96 ? 30.410 -4.960 13.162 1.00 36.73 89 HIS A O 1
ATOM 623 N N . TYR A 1 97 ? 32.161 -5.949 12.152 1.00 36.86 90 TYR A N 1
ATOM 624 C CA . TYR A 1 97 ? 32.717 -6.520 13.371 1.00 35.20 90 TYR A CA 1
ATOM 625 C C . TYR A 1 97 ? 34.034 -5.864 13.775 1.00 34.68 90 TYR A C 1
ATOM 626 O O . TYR A 1 97 ? 34.850 -6.487 14.470 1.00 33.59 90 TYR A O 1
ATOM 635 N N . LYS A 1 98 ? 34.268 -4.622 13.349 1.00 34.98 91 LYS A N 1
ATOM 636 C CA . LYS A 1 98 ? 35.511 -3.947 13.699 1.00 38.41 91 LYS A CA 1
ATOM 637 C C . LYS A 1 98 ? 35.647 -3.831 15.210 1.00 38.52 91 LYS A C 1
ATOM 638 O O . LYS A 1 98 ? 34.659 -3.704 15.938 1.00 38.94 91 LYS A O 1
ATOM 640 N N . ILE A 1 99 ? 36.890 -3.885 15.682 1.00 38.04 92 ILE A N 1
ATOM 641 C CA . ILE A 1 99 ? 37.169 -3.786 17.111 1.00 39.79 92 ILE A CA 1
ATOM 642 C C . ILE A 1 99 ? 38.325 -2.834 17.343 1.00 40.19 92 ILE A C 1
ATOM 643 O O . ILE A 1 99 ? 39.154 -2.638 16.451 1.00 46.34 92 ILE A O 1
ATOM 648 N N . ASP B 1 10 ? 50.263 -6.865 32.566 1.00 50.86 3 ASP B N 1
ATOM 649 C CA . ASP B 1 10 ? 49.720 -7.708 33.627 1.00 47.31 3 ASP B CA 1
ATOM 650 C C . ASP B 1 10 ? 49.094 -8.993 33.079 1.00 38.90 3 ASP B C 1
ATOM 651 O O . ASP B 1 10 ? 48.504 -9.006 31.993 1.00 38.62 3 ASP B O 1
ATOM 656 N N . ALA B 1 11 ? 49.235 -10.072 33.844 1.00 25.76 4 ALA B N 1
ATOM 657 C CA . ALA B 1 11 ? 48.684 -11.358 33.453 1.00 27.69 4 ALA B CA 1
ATOM 658 C C . ALA B 1 11 ? 47.158 -11.316 33.424 1.00 26.91 4 ALA B C 1
ATOM 659 O O . ALA B 1 11 ? 46.518 -10.557 34.154 1.00 24.47 4 ALA B O 1
ATOM 661 N N . LEU B 1 12 ? 46.578 -12.156 32.573 1.00 27.48 5 LEU B N 1
ATOM 662 C CA . LEU B 1 12 ? 45.133 -12.223 32.398 1.00 23.99 5 LEU B CA 1
ATOM 663 C C . LEU B 1 12 ? 44.663 -13.609 32.798 1.00 23.56 5 LEU B C 1
ATOM 664 O O . LEU B 1 12 ? 45.230 -14.612 32.355 1.00 25.92 5 LEU B O 1
ATOM 669 N N . GLY B 1 13 ? 43.628 -13.668 33.623 1.00 22.11 6 GLY B N 1
ATOM 670 C CA . GLY B 1 13 ? 43.024 -14.929 34.014 1.00 23.30 6 GLY B CA 1
ATOM 671 C C . GLY B 1 13 ? 41.576 -14.952 33.572 1.00 21.66 6 GLY B C 1
ATOM 672 O O . GLY B 1 13 ? 40.858 -13.970 33.746 1.00 22.96 6 GLY B O 1
ATOM 673 N N . LEU B 1 14 ? 41.158 -16.082 33.012 1.00 21.54 7 LEU B N 1
ATOM 674 C CA . LEU B 1 14 ? 39.845 -16.202 32.396 1.00 21.25 7 LEU B CA 1
ATOM 675 C C . LEU B 1 14 ? 39.148 -17.473 32.852 1.00 22.02 7 LEU B C 1
ATOM 676 O O . LEU B 1 14 ? 39.740 -18.552 32.828 1.00 21.64 7 LEU B O 1
ATOM 681 N N . ILE B 1 15 ? 37.870 -17.363 33.216 1.00 21.32 8 ILE B N 1
ATOM 682 C CA . ILE B 1 15 ? 37.067 -18.540 33.505 1.00 20.98 8 ILE B CA 1
ATOM 683 C C . ILE B 1 15 ? 35.724 -18.392 32.802 1.00 21.27 8 ILE B C 1
ATOM 684 O O . ILE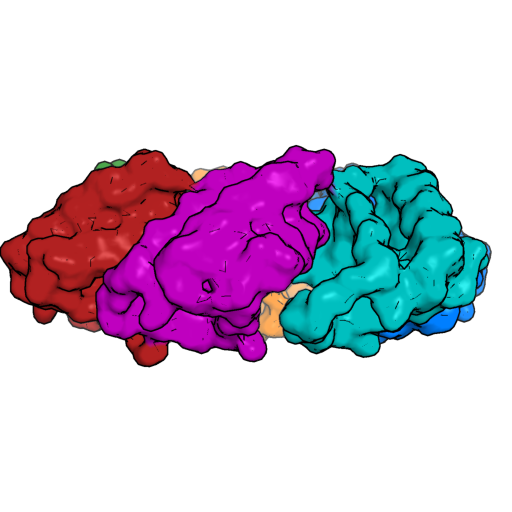 B 1 15 ? 35.018 -17.397 33.008 1.00 21.15 8 ILE B O 1
ATOM 689 N N . GLU B 1 16 ? 35.378 -19.382 31.992 1.00 22.06 9 GLU B N 1
ATOM 690 C CA . GLU B 1 16 ? 34.110 -19.433 31.274 1.00 21.10 9 GLU B CA 1
ATOM 691 C C . GLU B 1 16 ? 33.242 -20.536 31.865 1.00 23.53 9 GLU B C 1
ATOM 692 O O . GLU B 1 16 ? 33.679 -21.689 31.957 1.00 26.57 9 GLU B O 1
ATOM 698 N N . THR B 1 17 ? 32.011 -20.190 32.249 1.00 22.77 10 THR B N 1
ATOM 699 C CA . THR B 1 17 ? 31.104 -21.140 32.875 1.00 21.92 10 THR B CA 1
ATOM 700 C C . THR B 1 17 ? 29.803 -21.221 32.091 1.00 24.80 10 THR B C 1
ATOM 701 O O . THR B 1 17 ? 29.481 -20.345 31.285 1.00 24.11 10 THR B O 1
ATOM 705 N N . LYS B 1 18 ? 29.055 -22.288 32.353 1.00 24.74 11 LYS B N 1
ATOM 706 C CA . LYS B 1 18 ? 27.691 -22.424 31.849 1.00 26.02 11 LYS B CA 1
ATOM 707 C C . LYS B 1 18 ? 26.791 -21.749 32.875 1.00 27.61 11 LYS B C 1
ATOM 708 O O . LYS B 1 18 ? 26.554 -22.282 33.966 1.00 31.69 11 LYS B O 1
ATOM 714 N N . GLY B 1 19 ? 26.337 -20.555 32.562 1.00 23.59 12 GLY B N 1
ATOM 715 C CA . GLY B 1 19 ? 25.425 -19.940 33.501 1.00 27.51 12 GLY B CA 1
ATOM 716 C C . GLY B 1 19 ? 26.066 -18.811 34.292 1.00 26.68 12 GLY B C 1
ATOM 717 O O . GLY B 1 19 ? 27.287 -18.763 34.507 1.00 26.34 12 GLY B O 1
ATOM 718 N N . LEU B 1 20 ? 25.220 -17.883 34.729 1.00 24.95 13 LEU B N 1
ATOM 719 C CA . LEU B 1 20 ? 25.675 -16.676 35.396 1.00 26.19 13 LEU B CA 1
ATOM 720 C C . LEU B 1 20 ? 26.089 -16.942 36.841 1.00 25.89 13 LEU B C 1
ATOM 721 O O . LEU B 1 20 ? 27.045 -16.333 37.334 1.00 25.15 13 LEU B O 1
ATOM 726 N N . VAL B 1 21 ? 25.380 -17.837 37.537 1.00 25.12 14 VAL B N 1
ATOM 727 C CA . VAL B 1 21 ? 25.652 -18.036 38.962 1.00 24.33 14 VAL B CA 1
ATOM 728 C C . VAL B 1 21 ? 27.021 -18.672 39.160 1.00 23.47 14 VAL B C 1
ATOM 729 O O . VAL B 1 21 ? 27.787 -18.267 40.042 1.00 24.68 14 VAL B O 1
ATOM 733 N N . ALA B 1 22 ? 27.319 -19.714 38.378 1.00 23.94 15 ALA B N 1
ATOM 734 C CA . ALA B 1 22 ? 28.644 -20.324 38.405 1.00 25.59 15 ALA B CA 1
ATOM 735 C C . ALA B 1 22 ? 29.735 -19.304 38.104 1.00 25.14 15 ALA B C 1
ATOM 736 O O . ALA B 1 22 ? 30.810 -19.341 38.715 1.00 23.02 15 ALA B O 1
ATOM 738 N N . CYS B 1 23 ? 29.480 -18.376 37.171 1.00 23.36 16 CYS B N 1
ATOM 739 C CA . CYS B 1 23 ? 30.494 -17.369 36.857 1.00 22.85 16 CYS B CA 1
ATOM 740 C C . CYS B 1 23 ? 30.710 -16.414 38.026 1.00 23.70 16 CYS B C 1
ATOM 741 O O . CYS B 1 23 ? 31.850 -16.057 38.339 1.00 25.88 16 CYS B O 1
ATOM 744 N N . ILE B 1 24 ? 29.626 -15.981 38.675 1.00 21.25 17 ILE B N 1
ATOM 745 C CA . ILE B 1 24 ? 29.757 -15.107 39.835 1.00 20.85 17 ILE B CA 1
ATOM 746 C C . ILE B 1 24 ? 30.543 -15.810 40.927 1.00 22.78 17 ILE B C 1
ATOM 747 O O . ILE B 1 24 ? 31.396 -15.205 41.592 1.00 23.56 17 ILE B O 1
ATOM 752 N N . GLU B 1 25 ? 30.273 -17.103 41.127 1.00 24.41 18 GLU B N 1
ATOM 753 C CA . GLU B 1 25 ? 31.022 -17.847 42.133 1.00 23.54 18 GLU B CA 1
ATOM 754 C C . GLU B 1 25 ? 32.488 -17.959 41.747 1.00 26.27 18 GLU B C 1
ATOM 755 O O . GLU B 1 25 ? 33.366 -17.830 42.606 1.00 24.60 18 GLU B O 1
ATOM 761 N N . ALA B 1 26 ? 32.773 -18.222 40.468 1.00 23.71 19 ALA B N 1
ATOM 762 C CA . ALA B 1 26 ? 34.164 -18.226 40.012 1.00 21.42 19 ALA B CA 1
ATOM 763 C C . ALA B 1 26 ? 34.830 -16.883 40.267 1.00 23.46 19 ALA B C 1
ATOM 764 O O . ALA B 1 26 ? 35.980 -16.831 40.727 1.00 24.39 19 ALA B O 1
ATOM 766 N N . ALA B 1 27 ? 34.135 -15.783 39.965 1.00 21.32 20 ALA B N 1
ATOM 767 C CA . ALA B 1 27 ? 34.714 -14.453 40.158 1.00 21.46 20 ALA B CA 1
ATOM 768 C C . ALA B 1 27 ? 34.959 -14.169 41.630 1.00 25.00 20 ALA B C 1
ATOM 769 O O . ALA B 1 27 ? 36.004 -13.615 42.008 1.00 24.25 20 ALA B O 1
ATOM 771 N N . ASP B 1 28 ? 33.998 -14.525 42.475 1.00 24.59 21 ASP B N 1
ATOM 772 C CA . ASP B 1 28 ? 34.170 -14.341 43.909 1.00 26.54 21 ASP B CA 1
ATOM 773 C C . ASP B 1 28 ? 35.374 -15.117 44.412 1.00 24.25 21 ASP B C 1
ATOM 774 O O . ASP B 1 28 ? 36.188 -14.594 45.182 1.00 27.00 21 ASP B O 1
ATOM 779 N N . ALA B 1 29 ? 35.492 -16.379 43.998 1.00 24.48 22 ALA B N 1
ATOM 780 C CA . ALA B 1 29 ? 36.603 -17.196 44.466 1.00 25.43 22 ALA B CA 1
ATOM 781 C C . ALA B 1 29 ? 37.930 -16.684 43.929 1.00 27.16 22 ALA B C 1
ATOM 782 O O . ALA B 1 29 ? 38.942 -16.745 44.630 1.00 26.09 22 ALA B O 1
ATOM 784 N N . MET B 1 30 ? 37.949 -16.170 42.699 1.00 26.29 23 MET B N 1
ATOM 785 C CA . MET B 1 30 ? 39.193 -15.622 42.158 1.00 24.20 23 MET B CA 1
ATOM 786 C C . MET B 1 30 ? 39.662 -14.431 42.980 1.00 27.01 23 MET B C 1
ATOM 787 O O . MET B 1 30 ? 40.823 -14.370 43.415 1.00 24.98 23 MET B O 1
ATOM 792 N N . CYS B 1 31 ? 38.756 -13.491 43.247 1.00 25.02 24 CYS B N 1
ATOM 793 C CA . CYS B 1 31 ? 39.152 -12.285 43.962 1.00 27.54 24 CYS B CA 1
ATOM 794 C C . CYS B 1 31 ? 39.485 -12.573 45.422 1.00 27.43 24 CYS B C 1
ATOM 795 O O . CYS B 1 31 ? 40.343 -11.899 46.003 1.00 28.92 24 CYS B O 1
ATOM 798 N N . ALA B 1 32 ? 38.873 -13.603 46.006 1.00 27.96 25 ALA B N 1
ATOM 799 C CA . ALA B 1 32 ? 39.204 -13.977 47.378 1.00 29.19 25 ALA B CA 1
ATOM 800 C C . ALA B 1 32 ? 40.570 -14.635 47.473 1.00 32.01 25 ALA B C 1
ATOM 801 O O . ALA B 1 32 ? 41.257 -14.503 48.500 1.00 32.12 25 ALA B O 1
ATOM 803 N N . ALA B 1 33 ? 40.977 -15.343 46.422 1.00 27.38 26 ALA B N 1
ATOM 804 C CA . ALA B 1 33 ? 42.144 -16.220 46.496 1.00 30.67 26 ALA B CA 1
ATOM 805 C C . ALA B 1 33 ? 43.470 -15.487 46.341 1.00 31.32 26 ALA B C 1
ATOM 806 O O . ALA B 1 33 ? 44.499 -15.978 46.825 1.00 33.13 26 ALA B O 1
ATOM 808 N N . ALA B 1 34 ? 43.495 -14.354 45.648 1.00 25.43 27 ALA B N 1
ATOM 809 C CA . ALA B 1 34 ? 44.769 -13.703 45.377 1.00 28.70 27 ALA B CA 1
ATOM 810 C C . ALA B 1 34 ? 44.510 -12.256 45.000 1.00 26.80 27 ALA B C 1
ATOM 811 O O . ALA B 1 34 ? 43.373 -11.844 44.774 1.00 27.93 27 ALA B O 1
ATOM 813 N N . ASN B 1 35 ? 45.595 -11.495 44.902 1.00 26.73 28 ASN B N 1
ATOM 814 C CA . ASN B 1 35 ? 45.504 -10.065 44.634 1.00 27.79 28 ASN B CA 1
ATOM 815 C C . ASN B 1 35 ? 45.310 -9.866 43.132 1.00 29.23 28 ASN B C 1
ATOM 816 O O . ASN B 1 35 ? 46.238 -9.544 42.393 1.00 26.00 28 ASN B O 1
ATOM 821 N N . VAL B 1 36 ? 44.076 -10.100 42.673 1.00 25.19 29 VAL B N 1
ATOM 822 C CA . VAL B 1 36 ? 43.696 -9.848 41.289 1.00 25.09 29 VAL B CA 1
ATOM 823 C C . VAL B 1 36 ? 42.495 -8.914 41.285 1.00 33.24 29 VAL B C 1
ATOM 824 O O . VAL B 1 36 ? 41.762 -8.789 42.273 1.00 29.81 29 VAL B O 1
ATOM 828 N N . GLU B 1 37 ? 42.298 -8.251 40.148 1.00 29.14 30 GLU B N 1
ATOM 829 C CA . GLU B 1 37 ? 41.205 -7.308 39.965 1.00 27.65 30 GLU B CA 1
ATOM 830 C C . GLU B 1 37 ? 40.284 -7.845 38.887 1.00 29.32 30 GLU B C 1
ATOM 831 O O . GLU B 1 37 ? 40.752 -8.309 37.850 1.00 25.72 30 GLU B O 1
ATOM 837 N N . LEU B 1 38 ? 38.984 -7.820 39.146 1.00 26.57 31 LEU B N 1
ATOM 838 C CA . LEU B 1 38 ? 38.005 -8.182 38.129 1.00 25.57 31 LEU B CA 1
ATOM 839 C C . LEU B 1 38 ? 37.870 -7.029 37.140 1.00 28.59 31 LEU B C 1
ATOM 840 O O . LEU B 1 38 ? 37.451 -5.931 37.523 1.00 28.21 31 LEU B O 1
ATOM 845 N N . ILE B 1 39 ? 38.246 -7.261 35.883 1.00 26.89 32 ILE B N 1
ATOM 846 C CA . ILE B 1 39 ? 38.258 -6.202 34.876 1.00 26.80 32 ILE B CA 1
ATOM 847 C C . ILE B 1 39 ? 37.410 -6.520 33.655 1.00 29.46 32 ILE B C 1
ATOM 848 O O . ILE B 1 39 ? 37.221 -5.634 32.807 1.00 29.66 32 ILE B O 1
ATOM 853 N N . GLY B 1 40 ? 36.911 -7.736 33.512 1.00 27.64 33 GLY B N 1
ATOM 854 C CA . GLY B 1 40 ? 36.160 -8.102 32.331 1.00 29.40 33 GLY B CA 1
ATOM 855 C C . GLY B 1 40 ? 35.031 -9.054 32.654 1.00 26.51 33 GLY B C 1
ATOM 856 O O . GLY B 1 40 ? 35.137 -9.914 33.533 1.00 26.00 33 GLY B O 1
ATOM 857 N N . TYR B 1 41 ? 33.945 -8.898 31.911 1.00 24.46 34 TYR B N 1
ATOM 858 C CA . TYR B 1 41 ? 32.803 -9.779 32.052 1.00 20.74 34 TYR B CA 1
ATOM 859 C C . TYR B 1 41 ? 32.149 -9.930 30.686 1.00 28.69 34 TYR B C 1
ATOM 860 O O . TYR B 1 41 ? 31.785 -8.936 30.050 1.00 28.07 34 TYR B O 1
ATOM 869 N N . GLY B 1 42 ? 31.983 -11.169 30.248 1.00 25.10 35 GLY B N 1
ATOM 870 C CA . GLY B 1 42 ? 31.458 -11.395 28.926 1.00 29.13 35 GLY B CA 1
ATOM 871 C C . GLY B 1 42 ? 30.411 -12.477 28.892 1.00 27.58 35 GLY B C 1
ATOM 872 O O . GLY B 1 42 ? 30.500 -13.502 29.569 1.00 30.65 35 GLY B O 1
ATOM 873 N N . ASN B 1 43 ? 29.396 -12.253 28.081 1.00 27.29 36 ASN B N 1
ATOM 874 C CA . ASN B 1 43 ? 28.379 -13.249 27.840 1.00 23.94 36 ASN B CA 1
ATOM 875 C C . ASN B 1 43 ? 28.262 -13.363 26.329 1.00 26.80 36 ASN B C 1
ATOM 876 O O . ASN B 1 43 ? 28.010 -12.362 25.655 1.00 30.80 36 ASN B O 1
ATOM 881 N N . VAL B 1 44 ? 28.481 -14.562 25.794 1.00 23.18 37 VAL B N 1
ATOM 882 C CA . VAL B 1 44 ? 28.456 -14.724 24.344 1.00 28.12 37 VAL B CA 1
ATOM 883 C C . VAL B 1 44 ? 27.314 -15.635 23.901 1.00 29.95 37 VAL B C 1
ATOM 884 O O . VAL B 1 44 ? 27.298 -16.097 22.777 1.00 34.23 37 VAL B O 1
ATOM 888 N N . GLY B 1 45 ? 26.337 -15.877 24.769 1.00 30.34 38 GLY B N 1
ATOM 889 C CA . GLY B 1 45 ? 25.195 -16.679 24.394 1.00 36.73 38 GLY B CA 1
ATOM 890 C C . GLY B 1 45 ? 25.466 -18.165 24.539 1.00 37.77 38 GLY B C 1
ATOM 891 O O . GLY B 1 45 ? 26.573 -18.611 24.848 1.00 31.16 38 GLY B O 1
ATOM 892 N N . SER B 1 46 ? 24.405 -18.949 24.331 1.00 32.34 39 SER B N 1
ATOM 893 C CA . SER B 1 46 ? 24.403 -20.367 24.698 1.00 33.81 39 SER B CA 1
ATOM 894 C C . SER B 1 46 ? 24.780 -20.559 26.166 1.00 26.70 39 SER B C 1
ATOM 895 O O . SER B 1 46 ? 25.294 -21.606 26.562 1.00 29.11 39 SER B O 1
ATOM 898 N N . GLY B 1 47 ? 24.530 -19.545 26.983 1.00 27.29 40 GLY B N 1
ATOM 899 C CA . GLY B 1 47 ? 24.772 -19.664 28.405 1.00 26.05 40 GLY B CA 1
ATOM 900 C C . GLY B 1 47 ? 26.224 -19.561 28.827 1.00 25.97 40 GLY B C 1
ATOM 901 O O . GLY B 1 47 ? 26.529 -19.814 29.996 1.00 27.30 40 GLY B O 1
ATOM 902 N N . LEU B 1 48 ? 27.130 -19.208 27.916 1.00 23.96 41 LEU B N 1
ATOM 903 C CA . LEU B 1 48 ? 28.558 -19.117 28.222 1.00 23.97 41 LEU B CA 1
ATOM 904 C C . LEU B 1 48 ? 28.875 -17.745 28.799 1.00 26.81 41 LEU B C 1
ATOM 905 O O . LEU B 1 48 ? 28.649 -16.722 28.144 1.00 26.46 41 LEU B O 1
ATOM 910 N N . VAL B 1 49 ? 29.396 -17.720 30.025 1.00 21.45 42 VAL B N 1
ATOM 911 C CA . VAL B 1 49 ? 29.642 -16.483 30.750 1.00 19.73 42 VAL B CA 1
ATOM 912 C C . VAL B 1 49 ? 31.084 -16.500 31.244 1.00 21.99 42 VAL B C 1
ATOM 913 O O . VAL B 1 49 ? 31.498 -17.466 31.895 1.00 22.66 42 VAL B O 1
ATOM 917 N N . THR B 1 50 ? 31.826 -15.418 30.983 1.00 23.49 43 THR B N 1
ATOM 918 C CA A THR B 1 50 ? 33.253 -15.357 31.277 0.50 22.65 43 THR B CA 1
ATOM 919 C CA B THR B 1 50 ? 33.258 -15.339 31.258 0.50 23.22 43 THR B CA 1
ATOM 920 C C . THR B 1 50 ? 33.573 -14.230 32.250 1.00 22.39 43 THR B C 1
ATOM 921 O O . THR B 1 50 ? 33.089 -13.104 32.106 1.00 23.85 43 THR B O 1
ATOM 928 N N . ALA B 1 51 ? 34.431 -14.539 33.223 1.00 20.44 44 ALA B N 1
ATOM 929 C CA . ALA B 1 51 ? 34.965 -13.555 34.151 1.00 21.64 44 ALA B CA 1
ATOM 930 C C . ALA B 1 51 ? 36.444 -13.396 33.840 1.00 23.15 44 ALA B C 1
ATOM 931 O O . ALA B 1 51 ? 37.130 -14.387 33.574 1.00 22.84 44 ALA B O 1
ATOM 933 N N . MET B 1 52 ? 36.918 -12.152 33.818 1.00 20.94 45 MET B N 1
ATOM 934 C CA . MET B 1 52 ? 38.309 -11.856 33.491 1.00 23.28 45 MET B CA 1
ATOM 935 C C . MET B 1 52 ? 38.946 -11.049 34.614 1.00 24.95 45 MET B C 1
ATOM 936 O O . MET B 1 52 ? 38.380 -10.045 35.067 1.00 26.63 45 MET B O 1
ATOM 941 N N . VAL B 1 53 ? 40.125 -11.491 35.060 1.00 24.25 46 VAL B N 1
ATOM 942 C CA . VAL B 1 53 ? 40.871 -10.831 36.123 1.00 23.09 46 VAL B CA 1
ATOM 943 C C . VAL B 1 53 ? 42.264 -10.485 35.612 1.00 25.32 46 VAL B C 1
ATOM 944 O O . VAL B 1 53 ? 42.761 -11.077 34.652 1.00 23.37 46 VAL B O 1
ATOM 948 N N . LYS B 1 54 ? 42.883 -9.491 36.256 1.00 27.61 47 LYS B N 1
ATOM 949 C CA . LYS B 1 54 ? 44.261 -9.107 35.961 1.00 25.33 47 LYS B CA 1
ATOM 950 C C . LYS B 1 54 ? 45.075 -8.993 37.244 1.00 25.98 47 LYS B C 1
ATOM 951 O O . LYS B 1 54 ? 44.566 -8.626 38.302 1.00 26.55 47 LYS B O 1
ATOM 957 N N . GLY B 1 55 ? 46.365 -9.275 37.120 1.00 25.58 48 GLY B N 1
ATOM 958 C CA . GLY B 1 55 ? 47.274 -9.199 38.244 1.00 24.56 48 GLY B CA 1
ATOM 959 C C . GLY B 1 55 ? 48.610 -9.783 37.834 1.00 28.33 48 GLY B C 1
ATOM 960 O O . GLY B 1 55 ? 48.836 -10.071 36.655 1.00 27.06 48 GLY B O 1
ATOM 961 N N . ASP B 1 56 ? 49.493 -9.949 38.822 1.00 25.81 49 ASP B N 1
ATOM 962 C CA . ASP B 1 56 ? 50.747 -10.634 38.549 1.00 29.75 49 ASP B CA 1
ATOM 963 C C . ASP B 1 56 ? 50.469 -12.110 38.284 1.00 29.15 49 ASP B C 1
ATOM 964 O O . ASP B 1 56 ? 49.434 -12.656 38.679 1.00 25.44 49 ASP B O 1
ATOM 969 N N . VAL B 1 57 ? 51.388 -12.743 37.544 1.00 29.24 50 VAL B N 1
ATOM 970 C CA . VAL B 1 57 ? 51.120 -14.086 37.037 1.00 26.99 50 VAL B CA 1
ATOM 971 C C . VAL B 1 57 ? 50.950 -15.081 38.178 1.00 24.34 50 VAL B C 1
ATOM 972 O O . VAL B 1 57 ? 50.185 -16.040 38.060 1.00 27.33 50 VAL B O 1
ATOM 976 N N . GLY B 1 58 ? 51.669 -14.891 39.280 1.00 27.18 51 GLY B N 1
ATOM 977 C CA . GLY B 1 58 ? 51.482 -15.768 40.428 1.00 29.25 51 GLY B CA 1
ATOM 978 C C . GLY B 1 58 ? 50.095 -15.635 41.030 1.00 24.76 51 GLY B C 1
ATOM 979 O O . GLY B 1 58 ? 49.427 -16.629 41.311 1.00 25.53 51 GLY B O 1
ATOM 980 N N . ALA B 1 59 ? 49.636 -14.399 41.207 1.00 24.44 52 ALA B N 1
ATOM 981 C CA . ALA B 1 59 ? 48.304 -14.170 41.751 1.00 24.21 52 ALA B CA 1
ATOM 982 C C . ALA B 1 59 ? 47.221 -14.667 40.797 1.00 23.77 52 ALA B C 1
ATOM 983 O O . ALA B 1 59 ? 46.235 -15.276 41.232 1.00 24.23 52 ALA B O 1
ATOM 985 N N . VAL B 1 60 ? 47.388 -14.419 39.496 1.00 23.62 53 VAL B N 1
ATOM 986 C CA . VAL B 1 60 ? 46.372 -14.847 38.532 1.00 23.23 53 VAL B CA 1
ATOM 987 C C . VAL B 1 60 ? 46.281 -16.367 38.485 1.00 23.34 53 VAL B C 1
ATOM 988 O O . VAL B 1 60 ? 45.185 -16.929 38.477 1.00 24.36 53 VAL B O 1
ATOM 992 N N . LYS B 1 61 ? 47.423 -17.065 38.468 1.00 23.49 54 LYS B N 1
ATOM 993 C CA . LYS B 1 61 ? 47.375 -18.526 38.493 1.00 23.55 54 LYS B CA 1
ATOM 994 C C . LYS B 1 61 ? 46.650 -19.028 39.741 1.00 25.96 54 LYS B C 1
ATOM 995 O O . LYS B 1 61 ? 45.779 -19.902 39.653 1.00 24.76 54 LYS B O 1
ATOM 1001 N N . ALA B 1 62 ? 46.989 -18.477 40.913 1.00 23.82 55 ALA B N 1
ATOM 1002 C CA . ALA B 1 62 ? 46.298 -18.875 42.139 1.00 25.22 55 ALA B CA 1
ATOM 1003 C C . ALA B 1 62 ? 44.804 -18.576 42.061 1.00 27.82 55 ALA B C 1
ATOM 1004 O O . ALA B 1 62 ? 43.985 -19.391 42.498 1.00 24.08 55 ALA B O 1
ATOM 1006 N N . ALA B 1 63 ? 44.438 -17.411 41.517 1.00 23.31 56 ALA B N 1
ATOM 1007 C CA . ALA B 1 63 ? 43.029 -17.027 41.425 1.00 22.99 56 ALA B CA 1
ATOM 1008 C C . ALA B 1 63 ? 42.250 -17.968 40.511 1.00 25.68 56 ALA B C 1
ATOM 1009 O O . ALA B 1 63 ? 41.149 -18.411 40.861 1.00 23.20 56 ALA B O 1
ATOM 1011 N N . VAL B 1 64 ? 42.798 -18.276 39.325 1.00 24.50 57 VAL B N 1
ATOM 1012 C CA . VAL B 1 64 ? 42.074 -19.122 38.375 1.00 24.44 57 VAL B CA 1
ATOM 1013 C C . VAL B 1 64 ? 41.932 -20.536 38.924 1.00 28.58 57 VAL B C 1
ATOM 1014 O O . VAL B 1 64 ? 40.860 -21.138 38.831 1.00 24.09 57 VAL B O 1
ATOM 1018 N N . ASP B 1 65 ? 42.992 -21.07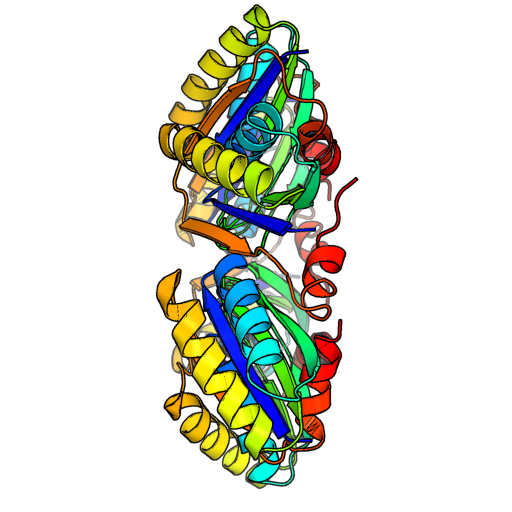6 39.540 1.00 25.41 58 ASP B N 1
ATOM 1019 C CA . ASP B 1 65 ? 42.881 -22.381 40.194 1.00 26.93 58 ASP B CA 1
ATOM 1020 C C . ASP B 1 65 ? 41.729 -22.407 41.200 1.00 26.57 58 ASP B C 1
ATOM 1021 O O . ASP B 1 65 ? 40.924 -23.343 41.216 1.00 28.84 58 ASP B O 1
ATOM 1026 N N . SER B 1 66 ? 41.639 -21.386 42.052 1.00 25.41 59 SER B N 1
ATOM 1027 C CA . SER B 1 66 ? 40.600 -21.371 43.081 1.00 29.26 59 SER B CA 1
ATOM 1028 C C . SER B 1 66 ? 39.216 -21.145 42.483 1.00 30.38 59 SER B C 1
ATOM 1029 O O . SER B 1 66 ? 38.233 -21.774 42.906 1.00 26.53 59 SER B O 1
ATOM 1032 N N . GLY B 1 67 ? 39.121 -20.246 41.504 1.00 24.59 60 GLY B N 1
ATOM 1033 C CA . GLY B 1 67 ? 37.842 -19.992 40.867 1.00 25.35 60 GLY B CA 1
ATOM 1034 C C . GLY B 1 67 ? 37.283 -21.216 40.175 1.00 25.91 60 GLY B C 1
ATOM 1035 O O . GLY B 1 67 ? 36.085 -21.498 40.270 1.00 26.23 60 GLY B O 1
ATOM 1036 N N . VAL B 1 68 ? 38.145 -21.975 39.487 1.00 28.03 61 VAL B N 1
ATOM 1037 C CA . VAL B 1 68 ? 37.675 -23.169 38.787 1.00 26.70 61 VAL B CA 1
ATOM 1038 C C . VAL B 1 68 ? 37.162 -24.200 39.781 1.00 29.32 61 VAL B C 1
ATOM 1039 O O . VAL B 1 68 ? 36.109 -24.803 39.573 1.00 30.35 61 VAL B O 1
ATOM 1043 N N . GLU B 1 69 ? 37.907 -24.430 40.867 1.00 29.02 62 GLU B N 1
ATOM 1044 C CA . GLU B 1 69 ? 37.480 -25.417 41.859 1.00 34.57 62 GLU B CA 1
ATOM 1045 C C . GLU B 1 69 ? 36.157 -25.029 42.521 1.00 31.87 62 GLU B C 1
ATOM 1046 O O . GLU B 1 69 ? 35.305 -25.890 42.776 1.00 34.97 62 GLU B O 1
ATOM 1052 N N . SER B 1 70 ? 35.973 -23.746 42.833 1.00 31.50 63 SER B N 1
ATOM 1053 C CA . SER B 1 70 ? 34.755 -23.335 43.527 1.00 32.95 63 SER B CA 1
ATOM 1054 C C . SER B 1 70 ? 33.559 -23.336 42.588 1.00 34.74 63 SER B C 1
ATOM 1055 O O . SER B 1 70 ? 32.452 -23.733 42.981 1.00 30.35 63 SER B O 1
ATOM 1058 N N . ALA B 1 71 ? 33.758 -22.873 41.349 1.00 29.76 64 ALA B N 1
ATOM 1059 C CA . ALA B 1 71 ? 32.661 -22.847 40.394 1.00 31.98 64 ALA B CA 1
ATOM 1060 C C . ALA B 1 71 ? 32.244 -24.258 40.020 1.00 35.08 64 ALA B C 1
ATOM 1061 O O . ALA B 1 71 ? 31.051 -24.530 39.830 1.00 31.00 64 ALA B O 1
ATOM 1063 N N . GLN B 1 72 ? 33.216 -25.172 39.915 1.00 30.29 65 GLN B N 1
ATOM 1064 C CA . GLN B 1 72 ? 32.889 -26.553 39.580 1.00 32.89 65 GLN B CA 1
ATOM 1065 C C . GLN B 1 72 ? 32.030 -27.214 40.646 1.00 35.31 65 GLN B C 1
ATOM 1066 O O . GLN B 1 72 ? 31.374 -28.221 40.360 1.00 37.48 65 GLN B O 1
ATOM 1072 N N . ARG B 1 73 ? 31.991 -26.659 41.856 1.00 34.48 66 ARG B N 1
ATOM 1073 C CA . ARG B 1 73 ? 31.155 -27.255 42.891 1.00 34.58 66 ARG B CA 1
ATOM 1074 C C . ARG B 1 73 ? 29.668 -27.038 42.621 1.00 38.35 66 ARG B C 1
ATOM 1075 O O . ARG B 1 73 ? 28.842 -27.833 43.080 1.00 38.63 66 ARG B O 1
ATOM 1083 N N . ILE B 1 74 ? 29.301 -25.978 41.901 1.00 38.23 67 ILE B N 1
ATOM 1084 C CA . ILE B 1 74 ? 27.895 -25.646 41.679 1.00 37.57 67 ILE B CA 1
ATOM 1085 C C . ILE B 1 74 ? 27.505 -25.631 40.212 1.00 35.45 67 ILE B C 1
ATOM 1086 O O . ILE B 1 74 ? 26.313 -25.462 39.912 1.00 35.24 67 ILE B O 1
ATOM 1091 N N . GLY B 1 75 ? 28.446 -25.764 39.289 1.00 32.34 68 GLY B N 1
ATOM 1092 C CA . GLY B 1 75 ? 28.093 -25.679 37.891 1.00 35.93 68 GLY B CA 1
ATOM 1093 C C . GLY B 1 75 ? 29.219 -26.170 37.015 1.00 37.42 68 GLY B C 1
ATOM 1094 O O . GLY B 1 75 ? 30.216 -26.716 37.491 1.00 37.19 68 GLY B O 1
ATOM 1095 N N . GLU B 1 76 ? 29.039 -25.969 35.717 1.00 36.21 69 GLU B N 1
ATOM 1096 C CA . GLU B 1 76 ? 29.992 -26.437 34.729 1.00 34.96 69 GLU B CA 1
ATOM 1097 C C . GLU B 1 76 ? 30.972 -25.321 34.387 1.00 32.17 69 GLU B C 1
ATOM 1098 O O . GLU B 1 76 ? 30.557 -24.209 34.050 1.00 29.76 69 GLU B O 1
ATOM 1104 N N . VAL B 1 77 ? 32.267 -25.606 34.532 1.00 31.56 70 VAL B N 1
ATOM 1105 C CA . VAL B 1 77 ? 33.323 -24.750 34.005 1.00 30.05 70 VAL B CA 1
ATOM 1106 C C . VAL B 1 77 ? 33.658 -25.248 32.604 1.00 29.04 70 VAL B C 1
ATOM 1107 O O . VAL B 1 77 ? 34.043 -26.407 32.423 1.00 28.47 70 VAL B O 1
ATOM 1111 N N . VAL B 1 78 ? 33.460 -24.390 31.606 1.00 28.11 71 VAL B N 1
ATOM 1112 C CA . VAL B 1 78 ? 33.672 -24.803 30.227 1.00 26.04 71 VAL B CA 1
ATOM 1113 C C . VAL B 1 78 ? 35.139 -24.656 29.841 1.00 31.09 71 VAL B C 1
ATOM 1114 O O . VAL B 1 78 ? 35.716 -25.549 29.211 1.00 31.56 71 VAL B O 1
ATOM 1118 N N . THR B 1 79 ? 35.776 -23.559 30.255 1.00 28.52 72 THR B N 1
ATOM 1119 C CA . THR B 1 79 ? 37.159 -23.272 29.892 1.00 27.88 72 THR B CA 1
ATOM 1120 C C . THR B 1 79 ? 37.777 -22.368 30.947 1.00 27.71 72 THR B C 1
ATOM 1121 O O . THR B 1 79 ? 37.086 -21.598 31.618 1.00 27.00 72 THR B O 1
ATOM 1125 N N . SER B 1 80 ? 39.097 -22.457 31.070 1.00 26.09 73 SER B N 1
ATOM 1126 C CA . SER B 1 80 ? 39.857 -21.569 31.927 1.00 27.81 73 SER B CA 1
ATOM 1127 C C . SER B 1 80 ? 41.213 -21.373 31.280 1.00 25.55 73 SER B C 1
ATOM 1128 O O . SER B 1 80 ? 41.675 -22.210 30.498 1.00 28.19 73 SER B O 1
ATOM 1131 N N . LEU B 1 81 ? 41.835 -20.246 31.596 1.00 21.85 74 LEU B N 1
ATOM 1132 C CA . LEU B 1 81 ? 43.056 -19.875 30.903 1.00 22.03 74 LEU B CA 1
ATOM 1133 C C . LEU B 1 81 ? 43.778 -18.807 31.693 1.00 24.63 74 LEU B C 1
ATOM 1134 O O . LEU B 1 81 ? 43.149 -17.893 32.230 1.00 25.21 74 LEU B O 1
ATOM 1139 N N . VAL B 1 82 ? 45.102 -18.921 31.738 1.00 22.43 75 VAL B N 1
ATOM 1140 C CA . VAL B 1 82 ? 45.966 -17.858 32.214 1.00 22.59 75 VAL B CA 1
ATOM 1141 C C . VAL B 1 82 ? 46.872 -17.452 31.056 1.00 25.14 75 VAL B C 1
ATOM 1142 O O . VAL B 1 82 ? 47.511 -18.309 30.437 1.00 23.55 75 VAL B O 1
ATOM 1146 N N . ILE B 1 83 ? 46.914 -16.159 30.750 1.00 22.69 76 ILE B N 1
ATOM 1147 C CA . ILE B 1 83 ? 47.875 -15.634 29.786 1.00 25.47 76 ILE B CA 1
ATOM 1148 C C . ILE B 1 83 ? 48.836 -14.735 30.553 1.00 24.57 76 ILE B C 1
ATOM 1149 O O . ILE B 1 83 ? 48.464 -13.642 30.999 1.00 25.39 76 ILE B O 1
ATOM 1154 N N . ALA B 1 84 ? 50.075 -15.198 30.709 1.00 24.92 77 ALA B N 1
ATOM 1155 C CA . ALA B 1 84 ? 51.038 -14.470 31.528 1.00 26.11 77 ALA B CA 1
ATOM 1156 C C . ALA B 1 84 ? 51.378 -13.115 30.929 1.00 29.73 77 ALA B C 1
ATOM 1157 O O . ALA B 1 84 ? 51.589 -12.148 31.668 1.00 29.39 77 ALA B O 1
ATOM 1159 N N . ARG B 1 85 ? 51.431 -13.016 29.602 1.00 28.95 78 ARG B N 1
ATOM 1160 C CA . ARG B 1 85 ? 51.768 -11.761 28.938 1.00 28.03 78 ARG B CA 1
ATOM 1161 C C . ARG B 1 85 ? 50.899 -11.615 27.705 1.00 27.70 78 ARG B C 1
ATOM 1162 O O . ARG B 1 85 ? 51.311 -11.965 26.590 1.00 28.22 78 ARG B O 1
ATOM 1170 N N . PRO B 1 86 ? 49.695 -11.072 27.864 1.00 28.65 79 PRO B N 1
ATOM 1171 C CA . PRO B 1 86 ? 48.799 -10.891 26.716 1.00 31.81 79 PRO B CA 1
ATOM 1172 C C . PRO B 1 86 ? 49.408 -9.981 25.662 1.00 33.01 79 PRO B C 1
ATOM 1173 O O . PRO B 1 86 ? 49.970 -8.929 25.969 1.00 30.41 79 PRO B O 1
ATOM 1177 N N . HIS B 1 87 ? 49.292 -10.395 24.409 1.00 36.35 80 HIS B N 1
ATOM 1178 C CA A HIS B 1 87 ? 49.690 -9.503 23.337 0.50 37.51 80 HIS B CA 1
ATOM 1179 C CA B HIS B 1 87 ? 49.664 -9.523 23.305 0.50 37.52 80 HIS B CA 1
ATOM 1180 C C . HIS B 1 87 ? 48.772 -8.286 23.314 1.00 39.21 80 HIS B C 1
ATOM 1181 O O . HIS B 1 87 ? 47.598 -8.347 23.698 1.00 36.01 80 HIS B O 1
ATOM 1194 N N . ASN B 1 88 ? 49.341 -7.156 22.896 1.00 38.94 81 ASN B N 1
ATOM 1195 C CA . ASN B 1 88 ? 48.624 -5.890 22.982 1.00 40.22 81 ASN B CA 1
ATOM 1196 C C . ASN B 1 88 ? 47.293 -5.924 22.239 1.00 41.61 81 ASN B C 1
ATOM 1197 O O . ASN B 1 88 ? 46.360 -5.204 22.613 1.00 42.68 81 ASN B O 1
ATOM 1202 N N . ASP B 1 89 ? 47.159 -6.771 21.219 1.00 38.65 82 ASP B N 1
ATOM 1203 C CA . ASP B 1 89 ? 45.923 -6.744 20.446 1.00 38.97 82 ASP B CA 1
ATOM 1204 C C . ASP B 1 89 ? 44.748 -7.370 21.187 1.00 41.13 82 ASP B C 1
ATOM 1205 O O . ASP B 1 89 ? 43.602 -6.948 20.984 1.00 36.23 82 ASP B O 1
ATOM 1210 N N . ILE B 1 90 ? 44.978 -8.385 22.023 1.00 35.52 83 ILE B N 1
ATOM 1211 C CA . ILE B 1 90 ? 43.827 -8.998 22.676 1.00 39.87 83 ILE B CA 1
ATOM 1212 C C . ILE B 1 90 ? 43.255 -8.109 23.767 1.00 38.41 83 ILE B C 1
ATOM 1213 O O . ILE B 1 90 ? 42.168 -8.392 24.285 1.00 35.99 83 ILE B O 1
ATOM 1218 N N . ASN B 1 91 ? 43.948 -7.031 24.129 1.00 39.11 84 ASN B N 1
ATOM 1219 C CA . ASN B 1 91 ? 43.312 -6.062 25.006 1.00 37.05 84 ASN B CA 1
ATOM 1220 C C . ASN B 1 91 ? 42.196 -5.304 24.302 1.00 38.29 84 ASN B C 1
ATOM 1221 O O . ASN B 1 91 ? 41.351 -4.715 24.985 1.00 38.37 84 ASN B O 1
ATOM 1226 N N . LYS B 1 92 ? 42.165 -5.315 22.960 1.00 35.58 85 LYS B N 1
ATOM 1227 C CA . LYS B 1 92 ? 40.983 -4.841 22.242 1.00 36.76 85 LYS B CA 1
ATOM 1228 C C . LYS B 1 92 ? 39.755 -5.646 22.640 1.00 32.88 85 LYS B C 1
ATOM 1229 O O . LYS B 1 92 ? 38.674 -5.086 22.847 1.00 39.72 85 LYS B O 1
ATOM 1235 N N . ILE B 1 93 ? 39.900 -6.967 22.728 1.00 31.25 86 ILE B N 1
ATOM 1236 C CA . ILE B 1 93 ? 38.783 -7.813 23.127 1.00 32.58 86 ILE B CA 1
ATOM 1237 C C . ILE B 1 93 ? 38.486 -7.645 24.610 1.00 34.11 86 ILE B C 1
ATOM 1238 O O . ILE B 1 93 ? 37.320 -7.560 25.015 1.00 32.46 86 ILE B O 1
ATOM 1243 N N . VAL B 1 94 ? 39.529 -7.593 25.442 1.00 30.85 87 VAL B N 1
ATOM 1244 C CA . VAL B 1 94 ? 39.322 -7.485 26.885 1.00 32.14 87 VAL B CA 1
ATOM 1245 C C . VAL B 1 94 ? 38.582 -6.196 27.214 1.00 34.50 87 VAL B C 1
ATOM 1246 O O . VAL B 1 94 ? 37.591 -6.201 27.955 1.00 33.82 87 VAL B O 1
ATOM 1250 N N . SER B 1 95 ? 39.014 -5.082 26.614 1.00 29.82 88 SER B N 1
ATOM 1251 C CA . SER B 1 95 ? 38.362 -3.802 26.874 1.00 36.28 88 SER B CA 1
ATOM 1252 C C . SER B 1 95 ? 36.946 -3.777 26.320 1.00 37.79 88 SER B C 1
ATOM 1253 O O . SER B 1 95 ? 36.098 -3.028 26.822 1.00 37.49 88 SER B O 1
ATOM 1256 N N . HIS B 1 96 ? 36.679 -4.572 25.280 1.00 36.87 89 HIS B N 1
ATOM 1257 C CA . HIS B 1 96 ? 35.322 -4.707 24.763 1.00 33.48 89 HIS B CA 1
ATOM 1258 C C . HIS B 1 96 ? 34.367 -5.243 25.826 1.00 36.35 89 HIS B C 1
ATOM 1259 O O . HIS B 1 96 ? 33.165 -4.951 25.794 1.00 34.46 89 HIS B O 1
ATOM 1266 N N . TYR B 1 97 ? 34.887 -6.002 26.784 1.00 33.20 90 TYR B N 1
ATOM 1267 C CA . TYR B 1 97 ? 34.093 -6.598 27.849 1.00 32.22 90 TYR B CA 1
ATOM 1268 C C . TYR B 1 97 ? 34.365 -5.931 29.191 1.00 32.80 90 TYR B C 1
ATOM 1269 O O . TYR B 1 97 ? 34.158 -6.529 30.250 1.00 29.78 90 TYR B O 1
ATOM 1278 N N . LYS B 1 98 ? 34.807 -4.676 29.149 1.00 34.98 91 LYS B N 1
ATOM 1279 C CA . LYS B 1 98 ? 35.071 -3.920 30.362 1.00 35.51 91 LYS B CA 1
ATOM 1280 C C . LYS B 1 98 ? 33.801 -3.851 31.204 1.00 39.52 91 LYS B C 1
ATOM 1281 O O . LYS B 1 98 ? 32.688 -3.831 30.679 1.00 36.68 91 LYS B O 1
ATOM 1287 N N . ILE B 1 99 ? 33.976 -3.815 32.522 1.00 36.19 92 ILE B N 1
ATOM 1288 C CA . ILE B 1 99 ? 32.838 -3.799 33.440 1.00 43.22 92 ILE B CA 1
ATOM 1289 C C . ILE B 1 99 ? 32.987 -2.736 34.528 1.00 42.78 92 ILE B C 1
ATOM 1290 O O . ILE B 1 99 ? 34.103 -2.405 34.940 1.00 48.62 92 ILE B O 1
ATOM 1295 N N . ASP C 1 10 ? 26.124 -6.710 52.370 1.00 45.03 3 ASP C N 1
ATOM 1296 C CA . ASP C 1 10 ? 24.959 -7.588 52.469 1.00 40.59 3 ASP C CA 1
ATOM 1297 C C . ASP C 1 10 ? 25.170 -8.906 51.722 1.00 31.17 3 ASP C C 1
ATOM 1298 O O . ASP C 1 10 ? 25.837 -8.946 50.676 1.00 30.89 3 ASP C O 1
ATOM 1300 N N . ALA C 1 11 ? 24.613 -9.982 52.276 1.00 27.48 4 ALA C N 1
ATOM 1301 C CA . ALA C 1 11 ? 24.704 -11.293 51.653 1.00 27.30 4 ALA C CA 1
ATOM 1302 C C . ALA C 1 11 ? 23.935 -11.307 50.336 1.00 25.92 4 ALA C C 1
ATOM 1303 O O . ALA C 1 11 ? 22.962 -10.574 50.149 1.00 24.84 4 ALA C O 1
ATOM 1305 N N . LEU C 1 12 ? 24.365 -12.169 49.432 1.00 27.04 5 LEU C N 1
ATOM 1306 C CA . LEU C 1 12 ? 23.778 -12.246 48.099 1.00 25.43 5 LEU C CA 1
ATOM 1307 C C . LEU C 1 12 ? 23.192 -13.633 47.889 1.00 24.18 5 LEU C C 1
ATOM 1308 O O . LEU C 1 12 ? 23.850 -14.633 48.179 1.00 26.23 5 LEU C O 1
ATOM 1313 N N . GLY C 1 13 ? 21.957 -13.699 47.402 1.00 22.39 6 GLY C N 1
ATOM 1314 C CA . GLY C 1 13 ? 21.326 -14.963 47.071 1.00 22.28 6 GLY C CA 1
ATOM 1315 C C . GLY C 1 13 ? 20.985 -14.975 45.594 1.00 21.87 6 GLY C C 1
ATOM 1316 O O . GLY C 1 13 ? 20.532 -13.968 45.055 1.00 22.95 6 GLY C O 1
ATOM 1317 N N . LEU C 1 14 ? 21.240 -16.102 44.944 1.00 21.71 7 LEU C N 1
ATOM 1318 C CA . LEU C 1 14 ? 21.083 -16.212 43.499 1.00 21.34 7 LEU C CA 1
ATOM 1319 C C . LEU C 1 14 ? 20.339 -17.487 43.151 1.00 23.02 7 LEU C C 1
ATOM 1320 O O . LEU C 1 14 ? 20.625 -18.553 43.695 1.00 21.58 7 LEU C O 1
ATOM 1325 N N . ILE C 1 15 ? 19.388 -17.391 42.224 1.00 22.47 8 ILE C N 1
ATOM 1326 C CA . ILE C 1 15 ? 18.726 -18.570 41.710 1.00 21.31 8 ILE C CA 1
ATOM 1327 C C . ILE C 1 15 ? 18.676 -18.428 40.201 1.00 20.76 8 ILE C C 1
ATOM 1328 O O . ILE C 1 15 ? 18.178 -17.415 39.690 1.00 20.60 8 ILE C O 1
ATOM 1333 N N . GLU C 1 16 ? 19.211 -19.424 39.506 1.00 22.07 9 GLU C N 1
ATOM 1334 C CA . GLU C 1 16 ? 19.222 -19.490 38.053 1.00 20.97 9 GLU C CA 1
ATOM 1335 C C . GLU C 1 16 ? 18.286 -20.600 37.593 1.00 23.79 9 GLU C C 1
ATOM 1336 O O . GLU C 1 16 ? 18.398 -21.747 38.043 1.00 25.55 9 GLU C O 1
ATOM 1342 N N . THR C 1 17 ? 17.356 -20.261 36.707 1.00 22.47 10 THR C N 1
ATOM 1343 C CA . THR C 1 17 ? 16.364 -21.216 36.242 1.00 23.66 10 THR C CA 1
ATOM 1344 C C . THR C 1 17 ? 16.371 -21.275 34.723 1.00 22.58 10 THR C C 1
ATOM 1345 O O . THR C 1 17 ? 16.889 -20.385 34.052 1.00 25.57 10 THR C O 1
ATOM 1349 N N . LYS C 1 18 ? 15.755 -22.331 34.204 1.00 25.98 11 LYS C N 1
ATOM 1350 C CA . LYS C 1 18 ? 15.468 -22.461 32.777 1.00 27.31 11 LYS C CA 1
ATOM 1351 C C . LYS C 1 18 ? 14.139 -21.768 32.507 1.00 26.92 11 LYS C C 1
ATOM 1352 O O . LYS C 1 18 ? 13.071 -22.282 32.856 1.00 30.16 11 LYS C O 1
ATOM 1358 N N . GLY C 1 19 ? 14.198 -20.589 31.920 1.00 25.37 12 GLY C N 1
ATOM 1359 C CA . GLY C 1 19 ? 12.958 -19.933 31.570 1.00 26.80 12 GLY C CA 1
ATOM 1360 C C . GLY C 1 19 ? 12.618 -18.790 32.506 1.00 25.06 12 GLY C C 1
ATOM 1361 O O . GLY C 1 19 ? 13.018 -18.754 33.677 1.00 27.64 12 GLY C O 1
ATOM 1362 N N . LEU C 1 20 ? 11.852 -17.842 31.981 1.00 24.43 13 LEU C N 1
ATOM 1363 C CA . LEU C 1 20 ? 11.523 -16.636 32.720 1.00 21.84 13 LEU C CA 1
ATOM 1364 C C . LEU C 1 20 ? 10.475 -16.903 33.798 1.00 26.43 13 LEU C C 1
ATOM 1365 O O . LEU C 1 20 ? 10.533 -16.307 34.875 1.00 24.96 13 LEU C O 1
ATOM 1370 N N . VAL C 1 21 ? 9.509 -17.786 33.527 1.00 22.99 14 VAL C N 1
ATOM 1371 C CA . VAL C 1 21 ? 8.404 -17.983 34.473 1.00 25.68 14 VAL C CA 1
ATOM 1372 C C . VAL C 1 21 ? 8.894 -18.642 35.761 1.00 25.71 14 VAL C C 1
ATOM 1373 O O . VAL C 1 21 ? 8.524 -18.228 36.870 1.00 24.71 14 VAL C O 1
ATOM 1377 N N . ALA C 1 22 ? 9.690 -19.707 35.630 1.00 24.00 15 ALA C N 1
ATOM 1378 C CA . ALA C 1 22 ? 10.306 -20.341 36.794 1.00 27.40 15 ALA C CA 1
ATOM 1379 C C . ALA C 1 22 ? 11.117 -19.338 37.606 1.00 24.90 15 ALA C C 1
ATOM 1380 O O . ALA C 1 22 ? 11.116 -19.389 38.844 1.00 22.98 15 ALA C O 1
ATOM 1382 N N . CYS C 1 23 ? 11.807 -18.408 36.934 1.00 24.18 16 CYS C N 1
ATOM 1383 C CA . CYS C 1 23 ? 12.593 -17.407 37.657 1.00 24.00 16 CYS C CA 1
ATOM 1384 C C . CYS C 1 23 ? 11.696 -16.440 38.419 1.00 24.52 16 CYS C C 1
ATOM 1385 O O . CYS C 1 23 ? 11.988 -16.086 39.569 1.00 25.39 16 CYS C O 1
ATOM 1388 N N . ILE C 1 24 ? 10.604 -15.994 37.790 1.00 22.89 17 ILE C N 1
ATOM 1389 C CA . ILE C 1 24 ? 9.664 -15.120 38.482 1.00 23.85 17 ILE C CA 1
ATOM 1390 C C . ILE C 1 24 ? 9.102 -15.818 39.713 1.00 25.28 17 ILE C C 1
ATOM 1391 O O . ILE C 1 24 ? 8.961 -15.205 40.777 1.00 24.67 17 ILE C O 1
ATOM 1396 N N . GLU C 1 25 ? 8.779 -17.112 39.599 1.00 25.74 18 GLU C N 1
ATOM 1397 C CA . GLU C 1 25 ? 8.305 -17.829 40.780 1.00 25.27 18 GLU C CA 1
ATOM 1398 C C . GLU C 1 25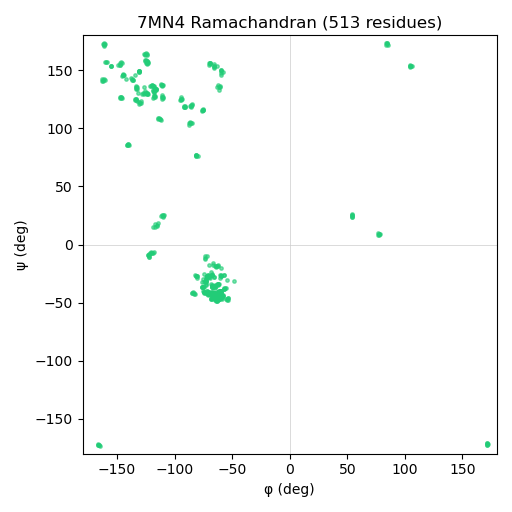 ? 9.398 -17.917 41.836 1.00 27.42 18 GLU C C 1
ATOM 1399 O O . GLU C 1 25 ? 9.137 -17.696 43.023 1.00 26.15 18 GLU C O 1
ATOM 1405 N N . ALA C 1 26 ? 10.633 -18.216 41.427 1.00 24.85 19 ALA C N 1
ATOM 1406 C CA . ALA C 1 26 ? 11.728 -18.230 42.397 1.00 23.95 19 ALA C CA 1
ATOM 1407 C C . ALA C 1 26 ? 11.855 -16.883 43.091 1.00 25.44 19 ALA C C 1
ATOM 1408 O O . ALA C 1 26 ? 12.045 -16.819 44.317 1.00 25.82 19 ALA C O 1
ATOM 1410 N N . ALA C 1 27 ? 11.759 -15.792 42.322 1.00 23.70 20 ALA C N 1
ATOM 1411 C CA . ALA C 1 27 ? 11.877 -14.452 42.895 1.00 22.55 20 ALA C CA 1
ATOM 1412 C C . ALA C 1 27 ? 10.728 -14.158 43.850 1.00 25.00 20 ALA C C 1
ATOM 1413 O O . ALA C 1 27 ? 10.944 -13.613 44.943 1.00 25.08 20 ALA C O 1
ATOM 1415 N N . ASP C 1 28 ? 9.506 -14.519 43.458 1.00 23.90 21 ASP C N 1
ATOM 1416 C CA . ASP C 1 28 ? 8.348 -14.316 44.321 1.00 27.50 21 ASP C CA 1
ATOM 1417 C C . ASP C 1 28 ? 8.493 -15.094 45.626 1.00 25.39 21 ASP C C 1
ATOM 1418 O O . ASP C 1 28 ? 8.205 -14.575 46.713 1.00 28.44 21 ASP C O 1
ATOM 1423 N N . ALA C 1 29 ? 8.912 -16.356 45.532 1.00 22.67 22 ALA C N 1
ATOM 1424 C CA . ALA C 1 29 ? 9.049 -17.174 46.726 1.00 24.18 22 ALA C CA 1
ATOM 1425 C C . ALA C 1 29 ? 10.178 -16.667 47.621 1.00 26.12 22 ALA C C 1
ATOM 1426 O O . ALA C 1 29 ? 10.079 -16.753 48.854 1.00 28.91 22 ALA C O 1
ATOM 1428 N N . MET C 1 30 ? 11.252 -16.141 47.027 1.00 25.32 23 MET C N 1
ATOM 1429 C CA . MET C 1 30 ? 12.350 -15.594 47.829 1.00 24.85 23 MET C CA 1
ATOM 1430 C C . MET C 1 30 ? 11.886 -14.395 48.647 1.00 25.66 23 MET C C 1
ATOM 1431 O O . MET C 1 30 ? 12.124 -14.315 49.860 1.00 27.50 23 MET C O 1
ATOM 1436 N N . CYS C 1 31 ? 11.202 -13.452 47.999 1.00 26.86 24 CYS C N 1
ATOM 1437 C CA . CYS C 1 31 ? 10.805 -12.240 48.701 1.00 29.94 24 CYS C CA 1
ATOM 1438 C C . CYS C 1 31 ? 9.711 -12.519 49.731 1.00 26.48 24 CYS C C 1
ATOM 1439 O O . CYS C 1 31 ? 9.628 -11.823 50.746 1.00 30.65 24 CYS C O 1
ATOM 1442 N N . ALA C 1 32 ? 8.906 -13.555 49.508 1.00 26.98 25 ALA C N 1
ATOM 1443 C CA . ALA C 1 32 ? 7.888 -13.958 50.476 1.00 29.23 25 ALA C CA 1
ATOM 1444 C C . ALA C 1 32 ? 8.501 -14.628 51.701 1.00 33.00 25 ALA C C 1
ATOM 1445 O O . ALA C 1 32 ? 7.976 -14.499 52.824 1.00 29.45 25 ALA C O 1
ATOM 1447 N N . ALA C 1 33 ? 9.621 -15.320 51.514 1.00 30.26 26 ALA C N 1
ATOM 1448 C CA . ALA C 1 33 ? 10.136 -16.197 52.555 1.00 30.72 26 ALA C CA 1
ATOM 1449 C C . ALA C 1 33 ? 10.908 -15.446 53.628 1.00 30.72 26 ALA C C 1
ATOM 1450 O O . ALA C 1 33 ? 10.980 -15.919 54.765 1.00 29.33 26 ALA C O 1
ATOM 1452 N N . ALA C 1 34 ? 11.509 -14.305 53.305 1.00 28.27 27 ALA C N 1
ATOM 1453 C CA . ALA C 1 34 ? 12.354 -13.634 54.285 1.00 31.51 27 ALA C CA 1
ATOM 1454 C C . ALA C 1 34 ? 12.566 -12.191 53.862 1.00 27.65 27 ALA C C 1
ATOM 1455 O O . ALA C 1 34 ? 12.176 -11.773 52.772 1.00 29.12 27 ALA C O 1
ATOM 1457 N N . ASN C 1 35 ? 13.199 -11.432 54.748 1.00 25.72 28 ASN C N 1
ATOM 1458 C CA . ASN C 1 35 ? 13.417 -10.007 54.534 1.00 27.69 28 ASN C CA 1
ATOM 1459 C C . ASN C 1 35 ? 14.610 -9.831 53.605 1.00 29.01 28 ASN C C 1
ATOM 1460 O O . ASN C 1 35 ? 15.710 -9.479 54.024 1.00 29.05 28 ASN C O 1
ATOM 1465 N N . VAL C 1 36 ? 14.373 -10.080 52.310 1.00 26.46 29 VAL C N 1
ATOM 1466 C CA . VAL C 1 36 ? 15.373 -9.865 51.269 1.00 26.97 29 VAL C CA 1
ATOM 1467 C C . VAL C 1 36 ? 14.789 -8.935 50.214 1.00 31.34 29 VAL C C 1
ATOM 1468 O O . VAL C 1 36 ? 13.571 -8.838 50.031 1.00 31.57 29 VAL C O 1
ATOM 1472 N N . GLU C 1 37 ? 15.682 -8.277 49.481 1.00 31.98 30 GLU C N 1
ATOM 1473 C CA . GLU C 1 37 ? 15.286 -7.351 48.432 1.00 29.85 30 GLU C CA 1
ATOM 1474 C C . GLU C 1 37 ? 15.774 -7.881 47.094 1.00 30.20 30 GLU C C 1
ATOM 1475 O O . GLU C 1 37 ? 16.922 -8.318 46.979 1.00 24.90 30 GLU C O 1
ATOM 1481 N N . LEU C 1 38 ? 14.900 -7.868 46.096 1.00 28.25 31 LEU C N 1
ATOM 1482 C CA . LEU C 1 38 ? 15.303 -8.220 44.740 1.00 25.38 31 LEU C CA 1
ATOM 1483 C C . LEU C 1 38 ? 16.082 -7.060 44.140 1.00 28.15 31 LEU C C 1
ATOM 1484 O O . LEU C 1 38 ? 15.530 -5.969 43.972 1.00 31.06 31 LEU C O 1
ATOM 1489 N N . ILE C 1 39 ? 17.359 -7.283 43.825 1.00 25.90 32 ILE C N 1
ATOM 1490 C CA . ILE C 1 39 ? 18.231 -6.216 43.338 1.00 27.13 32 ILE C CA 1
ATOM 1491 C C . ILE C 1 39 ? 18.844 -6.512 41.977 1.00 30.23 32 ILE C C 1
ATOM 1492 O O . ILE C 1 39 ? 19.438 -5.605 41.377 1.00 28.50 32 ILE C O 1
ATOM 1497 N N . GLY C 1 40 ? 18.730 -7.728 41.470 1.00 29.78 33 GLY C N 1
ATOM 1498 C CA . GLY C 1 40 ? 19.368 -8.083 40.217 1.00 28.34 33 GLY C CA 1
ATOM 1499 C C . GLY C 1 40 ? 18.510 -9.046 39.433 1.00 29.66 33 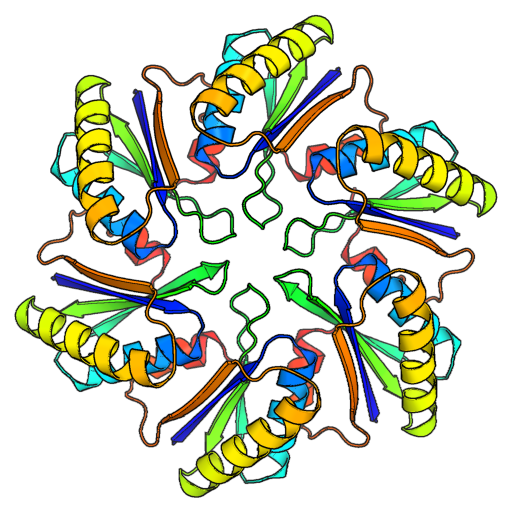GLY C C 1
ATOM 1500 O O . GLY C 1 40 ? 17.801 -9.884 39.993 1.00 26.75 33 GLY C O 1
ATOM 1501 N N . TYR C 1 41 ? 18.578 -8.906 38.114 1.00 26.85 34 TYR C N 1
ATOM 1502 C CA . TYR C 1 41 ? 17.873 -9.799 37.208 1.00 25.54 34 TYR C CA 1
ATOM 1503 C C . TYR C 1 41 ? 18.718 -9.941 35.951 1.00 27.10 34 TYR C C 1
ATOM 1504 O O . TYR C 1 41 ? 19.160 -8.936 35.386 1.00 26.88 34 TYR C O 1
ATOM 1513 N N . GLY C 1 42 ? 19.010 -11.181 35.574 1.00 23.51 35 GLY C N 1
ATOM 1514 C CA . GLY C 1 42 ? 19.855 -11.425 34.421 1.00 29.88 35 GLY C CA 1
ATOM 1515 C C . GLY C 1 42 ? 19.434 -12.612 33.583 1.00 30.05 35 GLY C C 1
ATOM 1516 O O . GLY C 1 42 ? 18.964 -13.618 34.119 1.00 31.19 35 GLY C O 1
ATOM 1517 N N . ASN C 1 43 ? 19.558 -12.523 32.265 1.00 28.62 36 ASN C N 1
ATOM 1518 C CA . ASN C 1 43 ? 19.418 -13.715 31.446 1.00 24.46 36 ASN C CA 1
ATOM 1519 C C . ASN C 1 43 ? 20.600 -13.725 30.491 1.00 28.42 36 ASN C C 1
ATOM 1520 O O . ASN C 1 43 ? 20.950 -12.690 29.915 1.00 29.62 36 ASN C O 1
ATOM 1525 N N . VAL C 1 44 ? 21.278 -14.863 30.420 1.00 25.94 37 VAL C N 1
ATOM 1526 C CA . VAL C 1 44 ? 22.520 -14.978 29.665 1.00 28.22 37 VAL C CA 1
ATOM 1527 C C . VAL C 1 44 ? 22.380 -15.916 28.467 1.00 25.93 37 VAL C C 1
ATOM 1528 O O . VAL C 1 44 ? 23.381 -16.378 27.924 1.00 33.89 37 VAL C O 1
ATOM 1532 N N . GLY C 1 45 ? 21.153 -16.191 28.033 1.00 29.79 38 GLY C N 1
ATOM 1533 C CA . GLY C 1 45 ? 20.925 -17.021 26.871 1.00 32.49 38 GLY C CA 1
ATOM 1534 C C . GLY C 1 45 ? 20.906 -18.502 27.201 1.00 32.58 38 GLY C C 1
ATOM 1535 O O . GLY C 1 45 ? 21.207 -18.941 28.317 1.00 28.67 38 GLY C O 1
ATOM 1536 N N . SER C 1 46 ? 20.529 -19.287 26.189 1.00 29.01 39 SER C N 1
ATOM 1537 C CA . SER C 1 46 ? 20.146 -20.685 26.379 1.00 27.05 39 SER C CA 1
ATOM 1538 C C . SER C 1 46 ? 19.046 -20.806 27.436 1.00 24.61 39 SER C C 1
ATOM 1539 O O . SER C 1 46 ? 18.885 -21.846 28.081 1.00 28.13 39 SER C O 1
ATOM 1542 N N . GLY C 1 47 ? 18.269 -19.742 27.619 1.00 23.56 40 GLY C N 1
ATOM 1543 C CA . GLY C 1 47 ? 17.151 -19.811 28.544 1.00 24.00 40 GLY C CA 1
ATOM 1544 C C . GLY C 1 47 ? 17.504 -19.701 30.012 1.00 26.83 40 GLY C C 1
ATOM 1545 O O . GLY C 1 47 ? 16.634 -19.933 30.864 1.00 24.98 40 GLY C O 1
ATOM 1546 N N . LEU C 1 48 ? 18.747 -19.365 30.343 1.00 23.29 41 LEU C N 1
ATOM 1547 C CA . LEU C 1 48 ? 19.174 -19.271 31.736 1.00 23.82 41 LEU C CA 1
ATOM 1548 C C . LEU C 1 48 ? 18.843 -17.886 32.275 1.00 25.82 41 LEU C C 1
ATOM 1549 O O . LEU C 1 48 ? 19.358 -16.875 31.788 1.00 25.52 41 LEU C O 1
ATOM 1554 N N . VAL C 1 49 ? 17.989 -17.843 33.288 1.00 22.01 42 VAL C N 1
ATOM 1555 C CA . VAL C 1 49 ? 17.480 -16.603 33.849 1.00 19.78 42 VAL C CA 1
ATOM 1556 C C . VAL C 1 49 ? 17.765 -16.634 35.347 1.00 23.10 42 VAL C C 1
ATOM 1557 O O . VAL C 1 49 ? 17.495 -17.644 36.007 1.00 21.52 42 VAL C O 1
ATOM 1561 N N . THR C 1 50 ? 18.326 -15.541 35.872 1.00 23.47 43 THR C N 1
ATOM 1562 C CA . THR C 1 50 ? 18.790 -15.462 37.253 1.00 21.83 43 THR C CA 1
ATOM 1563 C C . THR C 1 50 ? 18.096 -14.333 38.000 1.00 24.39 43 THR C C 1
ATOM 1564 O O . THR C 1 50 ? 17.997 -13.210 37.497 1.00 22.84 43 THR C O 1
ATOM 1568 N N . ALA C 1 51 ? 17.679 -14.622 39.231 1.00 22.53 44 ALA C N 1
ATOM 1569 C CA . ALA C 1 51 ? 17.185 -13.618 40.157 1.00 22.17 44 ALA C CA 1
ATOM 1570 C C . ALA C 1 51 ? 18.192 -13.463 41.289 1.00 23.82 44 ALA C C 1
ATOM 1571 O O . ALA C 1 51 ? 18.731 -14.457 41.782 1.00 22.70 44 ALA C O 1
ATOM 1573 N N . MET C 1 52 ? 18.462 -12.218 41.684 1.00 21.74 45 MET C N 1
ATOM 1574 C CA . MET C 1 52 ? 19.433 -11.915 42.730 1.00 23.90 45 MET C CA 1
ATOM 1575 C C . MET C 1 52 ? 18.787 -11.105 43.844 1.00 26.22 45 MET C C 1
ATOM 1576 O O . MET C 1 52 ? 18.161 -10.069 43.584 1.00 25.38 45 MET C O 1
ATOM 1581 N N . VAL C 1 53 ? 18.986 -11.552 45.090 1.00 25.91 46 VAL C N 1
ATOM 1582 C CA . VAL C 1 53 ? 18.455 -10.883 46.270 1.00 22.27 46 VAL C CA 1
ATOM 1583 C C . VAL C 1 53 ? 19.591 -10.565 47.239 1.00 24.05 46 VAL C C 1
ATOM 1584 O O . VAL C 1 53 ? 20.660 -11.185 47.212 1.00 22.47 46 VAL C O 1
ATOM 1588 N N . LYS C 1 54 ? 19.349 -9.560 48.090 1.00 23.50 47 LYS C N 1
ATOM 1589 C CA . LYS C 1 54 ? 20.283 -9.167 49.142 1.00 26.91 47 LYS C CA 1
ATOM 1590 C C . LYS C 1 54 ? 19.561 -9.031 50.477 1.00 27.67 47 LYS C C 1
ATOM 1591 O O . LYS C 1 54 ? 18.388 -8.659 50.541 1.00 29.91 47 LYS C O 1
ATOM 1597 N N . GLY C 1 55 ? 20.298 -9.310 51.543 1.00 24.26 48 GLY C N 1
ATOM 1598 C CA . GLY C 1 55 ? 19.779 -9.241 52.894 1.00 28.22 48 GLY C CA 1
ATOM 1599 C C . GLY C 1 55 ? 20.808 -9.814 53.850 1.00 27.19 48 GLY C C 1
ATOM 1600 O O . GLY C 1 55 ? 21.947 -10.095 53.461 1.00 28.36 48 GLY C O 1
ATOM 1601 N N . ASP C 1 56 ? 20.398 -9.987 55.105 1.00 27.11 49 ASP C N 1
ATOM 1602 C CA . ASP C 1 56 ? 21.301 -10.658 56.035 1.00 30.88 49 ASP C CA 1
ATOM 1603 C C . ASP C 1 56 ? 21.397 -12.136 55.658 1.00 29.96 49 ASP C C 1
ATOM 1604 O O . ASP C 1 56 ? 20.517 -12.688 54.989 1.00 25.72 49 ASP C O 1
ATOM 1609 N N . VAL C 1 57 ? 22.506 -12.769 56.053 1.00 25.50 50 VAL C N 1
ATOM 1610 C CA . VAL C 1 57 ? 22.789 -14.114 55.559 1.00 25.18 50 VAL C CA 1
ATOM 1611 C C . VAL C 1 57 ? 21.700 -15.087 55.981 1.00 26.91 50 VAL C C 1
ATOM 1612 O O . VAL C 1 57 ? 21.324 -15.980 55.209 1.00 27.24 50 VAL C O 1
ATOM 1616 N N . GLY C 1 58 ? 21.125 -14.894 57.169 1.00 29.87 51 GLY C N 1
ATOM 1617 C CA . GLY C 1 58 ? 20.035 -15.756 57.589 1.00 26.08 51 GLY C CA 1
ATOM 1618 C C . GLY C 1 58 ? 18.810 -15.621 56.703 1.00 26.22 51 GLY C C 1
ATOM 1619 O O . GLY C 1 58 ? 18.214 -16.617 56.304 1.00 26.39 51 GLY C O 1
ATOM 1620 N N . ALA C 1 59 ? 18.421 -14.382 56.389 1.00 25.66 52 ALA C N 1
ATOM 1621 C CA . ALA C 1 59 ? 17.274 -14.165 55.512 1.00 25.95 52 ALA C CA 1
ATOM 1622 C C . ALA C 1 59 ? 17.552 -14.668 54.104 1.00 25.20 52 ALA C C 1
ATOM 1623 O O . ALA C 1 59 ? 16.695 -15.314 53.490 1.00 27.69 52 ALA C O 1
ATOM 1625 N N . VAL C 1 60 ? 18.747 -14.399 53.579 1.00 26.05 53 VAL C N 1
ATOM 1626 C CA . VAL C 1 60 ? 19.043 -14.814 52.210 1.00 26.44 53 VAL C CA 1
ATOM 1627 C C . VAL C 1 60 ? 19.021 -16.333 52.104 1.00 24.68 53 VAL C C 1
ATOM 1628 O O . VAL C 1 60 ? 18.494 -16.894 51.142 1.00 25.40 53 VAL C O 1
ATOM 1632 N N . LYS C 1 61 ? 19.599 -17.025 53.088 1.00 24.76 54 LYS C N 1
ATOM 1633 C CA . LYS C 1 61 ? 19.557 -18.484 53.070 1.00 25.38 54 LYS C CA 1
ATOM 1634 C C . LYS C 1 61 ? 18.116 -18.998 53.099 1.00 29.21 54 LYS C C 1
ATOM 1635 O O . LYS C 1 61 ? 17.750 -19.894 52.325 1.00 28.05 54 LYS C O 1
ATOM 1641 N N . ALA C 1 62 ? 17.282 -18.452 53.994 1.00 25.19 55 ALA C N 1
ATOM 1642 C CA . ALA C 1 62 ? 15.875 -18.857 54.012 1.00 28.06 55 ALA C CA 1
ATOM 1643 C C . ALA C 1 62 ? 15.199 -18.558 52.680 1.00 28.07 55 ALA C C 1
ATOM 1644 O O . ALA C 1 62 ? 14.365 -19.342 52.213 1.00 29.51 55 ALA C O 1
ATOM 1646 N N . ALA C 1 63 ? 15.515 -17.411 52.077 1.00 24.95 56 ALA C N 1
ATOM 1647 C CA . ALA C 1 63 ? 14.888 -17.037 50.809 1.00 26.56 56 ALA C CA 1
ATOM 1648 C C . ALA C 1 63 ? 15.265 -18.003 49.690 1.00 25.86 56 ALA C C 1
ATOM 1649 O O . ALA C 1 63 ? 14.402 -18.464 48.932 1.00 26.89 56 ALA C O 1
ATOM 1651 N N . VAL C 1 64 ? 16.557 -18.315 49.561 1.00 25.69 57 VAL C N 1
ATOM 1652 C CA . VAL C 1 64 ? 17.014 -19.138 48.442 1.00 25.62 57 VAL C CA 1
ATOM 1653 C C . VAL C 1 64 ? 16.479 -20.559 48.564 1.00 28.90 57 VAL C C 1
ATOM 1654 O O . VAL C 1 64 ? 16.040 -21.157 47.574 1.00 26.89 57 VAL C O 1
ATOM 1658 N N . ASP C 1 65 ? 16.493 -21.116 49.779 1.00 24.55 58 ASP C N 1
ATOM 1659 C CA . ASP C 1 65 ? 15.899 -22.432 50.010 1.00 28.32 58 ASP C CA 1
ATOM 1660 C C . ASP C 1 65 ? 14.447 -22.478 49.549 1.00 28.81 58 ASP C C 1
ATOM 1661 O O . ASP C 1 65 ? 14.027 -23.429 48.881 1.00 29.40 58 ASP C O 1
ATOM 1666 N N . SER C 1 66 ? 13.660 -21.464 49.917 1.00 26.86 59 SER C N 1
ATOM 1667 C CA . SER C 1 66 ? 12.249 -21.456 49.542 1.00 28.17 59 SER C CA 1
ATOM 1668 C C . SER C 1 66 ? 12.067 -21.182 48.053 1.00 31.51 59 SER C C 1
ATOM 1669 O O . SER C 1 66 ? 11.210 -21.795 47.402 1.00 32.44 59 SER C O 1
ATOM 1672 N N . GLY C 1 67 ? 12.855 -20.260 47.499 1.00 25.58 60 GLY C N 1
ATOM 1673 C CA . GLY C 1 67 ? 12.770 -19.988 46.076 1.00 25.70 60 GLY C CA 1
ATOM 1674 C C . GLY C 1 67 ? 13.075 -21.215 45.245 1.00 26.71 60 GLY C C 1
ATOM 1675 O O . GLY C 1 67 ? 12.389 -21.492 44.255 1.00 26.65 60 GLY C O 1
ATOM 1676 N N . VAL C 1 68 ? 14.081 -21.991 45.656 1.00 28.08 61 VAL C N 1
ATOM 1677 C CA . VAL C 1 68 ? 14.421 -23.205 44.918 1.00 28.81 61 VAL C CA 1
ATOM 1678 C C . VAL C 1 68 ? 13.286 -24.211 44.994 1.00 32.54 61 VAL C C 1
ATOM 1679 O O . VAL C 1 68 ? 12.930 -24.832 43.991 1.00 29.52 61 VAL C O 1
ATOM 1683 N N . GLU C 1 69 ? 12.715 -24.411 46.188 1.00 33.62 62 GLU C N 1
ATOM 1684 C CA . GLU C 1 69 ? 11.634 -25.381 46.336 1.00 33.56 62 GLU C CA 1
ATOM 1685 C C . GLU C 1 69 ? 10.414 -25.004 45.499 1.00 36.32 62 GLU C C 1
ATOM 1686 O O . GLU C 1 69 ? 9.782 -25.872 44.886 1.00 38.73 62 GLU C O 1
ATOM 1692 N N . SER C 1 70 ? 10.064 -23.718 45.462 1.00 31.90 63 SER C N 1
ATOM 1693 C CA . SER C 1 70 ? 8.876 -23.311 44.721 1.00 35.35 63 SER C CA 1
ATOM 1694 C C . SER C 1 70 ? 9.113 -23.362 43.218 1.00 35.11 63 SER C C 1
ATOM 1695 O O . SER C 1 70 ? 8.246 -23.822 42.468 1.00 31.65 63 SER C O 1
ATOM 1698 N N . ALA C 1 71 ? 10.286 -22.907 42.759 1.00 30.44 64 ALA C N 1
ATOM 1699 C CA . ALA C 1 71 ? 10.566 -22.904 41.325 1.00 30.24 64 ALA C CA 1
ATOM 1700 C C . ALA C 1 71 ? 10.677 -24.322 40.787 1.00 35.38 64 ALA C C 1
ATOM 1701 O O . ALA C 1 71 ? 10.253 -24.599 39.658 1.00 34.11 64 ALA C O 1
ATOM 1703 N N . GLN C 1 72 ? 11.230 -25.240 41.585 1.00 33.84 65 GLN C N 1
ATOM 1704 C CA . GLN C 1 72 ? 11.327 -26.631 41.155 1.00 34.40 65 GLN C CA 1
ATOM 1705 C C . GLN C 1 72 ? 9.958 -27.260 40.929 1.00 38.59 65 GLN C C 1
ATOM 1706 O O . GLN C 1 72 ? 9.867 -28.286 40.246 1.00 39.59 65 GLN C O 1
ATOM 1712 N N . ARG C 1 73 ? 8.890 -26.666 41.469 1.00 32.78 66 ARG C N 1
ATOM 1713 C CA . ARG C 1 73 ? 7.562 -27.225 41.239 1.00 37.63 66 ARG C CA 1
ATOM 1714 C C . ARG C 1 73 ? 7.085 -26.997 39.806 1.00 40.49 66 ARG C C 1
ATOM 1715 O O . ARG C 1 73 ? 6.270 -27.773 39.299 1.00 40.18 66 ARG C O 1
ATOM 1723 N N . ILE C 1 74 ? 7.564 -25.945 39.140 1.00 38.93 67 ILE C N 1
ATOM 1724 C CA . ILE C 1 74 ? 7.089 -25.597 37.805 1.00 39.76 67 ILE C CA 1
ATOM 1725 C C . ILE C 1 74 ? 8.185 -25.587 36.753 1.00 40.20 67 ILE C C 1
ATOM 1726 O O . ILE C 1 74 ? 7.874 -25.384 35.571 1.00 35.66 67 ILE C O 1
ATOM 1731 N N . GLY C 1 75 ? 9.447 -25.757 37.124 1.00 35.80 68 GLY C N 1
ATOM 1732 C CA . GLY C 1 75 ? 10.502 -25.704 36.137 1.00 32.98 68 GLY C CA 1
ATOM 1733 C C . GLY C 1 75 ? 11.804 -26.231 36.691 1.00 38.87 68 GLY C C 1
ATOM 1734 O O . GLY C 1 75 ? 11.866 -26.756 37.805 1.00 41.28 68 GLY C O 1
ATOM 1735 N N . GLU C 1 76 ? 12.853 -26.072 35.895 1.00 37.39 69 GLU C N 1
ATOM 1736 C CA . GLU C 1 76 ? 14.174 -26.560 36.250 1.00 37.88 69 GLU C CA 1
ATOM 1737 C C . GLU C 1 76 ? 14.959 -25.443 36.920 1.00 33.69 69 GLU C C 1
ATOM 1738 O O . GLU C 1 76 ? 15.066 -24.343 36.371 1.00 31.88 69 GLU C O 1
ATOM 1744 N N . VAL C 1 77 ? 15.473 -25.710 38.119 1.00 34.45 70 VAL C N 1
ATOM 1745 C CA . VAL C 1 77 ? 16.459 -24.836 38.744 1.00 31.24 70 VAL C CA 1
ATOM 1746 C C . VAL C 1 77 ? 17.837 -25.336 38.333 1.00 28.90 70 VAL C C 1
ATOM 1747 O O . VAL C 1 77 ? 18.202 -26.480 38.620 1.00 31.07 70 VAL C O 1
ATOM 1751 N N . VAL C 1 78 ? 18.591 -24.491 37.633 1.00 25.97 71 VAL C N 1
ATOM 1752 C CA . VAL C 1 78 ? 19.894 -24.907 37.127 1.00 28.72 71 VAL C CA 1
ATOM 1753 C C . VAL C 1 78 ? 20.965 -24.744 38.201 1.00 31.33 71 VAL C C 1
ATOM 1754 O O . VAL C 1 78 ? 21.809 -25.627 38.378 1.00 34.81 71 VAL C O 1
ATOM 1758 N N . THR C 1 79 ? 20.920 -23.645 38.959 1.00 27.44 72 THR C N 1
ATOM 1759 C CA . THR C 1 79 ? 21.930 -23.345 39.973 1.00 25.97 72 THR C CA 1
ATOM 1760 C C . THR C 1 79 ? 21.322 -22.444 41.035 1.00 27.74 72 THR C C 1
ATOM 1761 O O . THR C 1 79 ? 20.378 -21.692 40.774 1.00 28.85 72 THR C O 1
ATOM 1765 N N . SER C 1 80 ? 21.873 -22.523 42.240 1.00 26.54 73 SER C N 1
ATOM 1766 C CA . SER C 1 80 ? 21.493 -21.618 43.308 1.00 25.29 73 SER C CA 1
ATOM 1767 C C . SER C 1 80 ? 22.712 -21.434 44.193 1.00 26.91 73 SER C C 1
ATOM 1768 O O . SER C 1 80 ? 23.576 -22.311 44.258 1.00 30.00 73 SER C O 1
ATOM 1771 N N . LEU C 1 81 ? 22.773 -20.298 44.878 1.00 22.59 74 LEU C N 1
ATOM 1772 C CA . LEU C 1 81 ? 23.969 -19.957 45.633 1.00 24.50 74 LEU C CA 1
ATOM 1773 C C . LEU C 1 81 ? 23.654 -18.858 46.628 1.00 24.61 74 LEU C C 1
ATOM 1774 O O . LEU C 1 81 ? 22.905 -17.926 46.322 1.00 23.50 74 LEU C O 1
ATOM 1779 N N . VAL C 1 82 ? 24.259 -18.960 47.807 1.00 22.66 75 VAL C N 1
ATOM 1780 C CA . VAL C 1 82 ? 24.287 -17.880 48.783 1.00 24.10 75 VAL C CA 1
ATOM 1781 C C . VAL C 1 82 ? 25.748 -17.497 48.966 1.00 26.82 75 VAL C C 1
ATOM 1782 O O . VAL C 1 82 ? 26.589 -18.371 49.208 1.00 26.09 75 VAL C O 1
ATOM 1786 N N . ILE C 1 83 ? 26.058 -16.211 48.817 1.00 24.94 76 ILE C N 1
ATOM 1787 C CA . ILE C 1 83 ? 27.386 -15.692 49.139 1.00 25.47 76 ILE C CA 1
ATOM 1788 C C . ILE C 1 83 ? 27.238 -14.783 50.351 1.00 25.64 76 ILE C C 1
ATOM 1789 O O . ILE C 1 83 ? 26.723 -13.662 50.242 1.00 26.59 76 ILE C O 1
ATOM 1794 N N . ALA C 1 84 ? 27.714 -15.258 51.509 1.00 25.49 77 ALA C N 1
ATOM 1795 C CA . ALA C 1 84 ? 27.503 -14.545 52.767 1.00 28.86 77 ALA C CA 1
ATOM 1796 C C . ALA C 1 84 ? 28.204 -13.197 52.785 1.00 30.72 77 ALA C C 1
ATOM 1797 O O . ALA C 1 84 ? 27.701 -12.249 53.397 1.00 28.95 77 ALA C O 1
ATOM 1799 N N . ARG C 1 85 ? 29.374 -13.095 52.154 1.00 27.47 78 ARG C N 1
ATOM 1800 C CA . ARG C 1 85 ? 30.121 -11.839 52.097 1.00 27.41 78 ARG C CA 1
ATOM 1801 C C . ARG C 1 85 ? 30.751 -11.705 50.720 1.00 26.48 78 ARG C C 1
ATOM 1802 O O . ARG C 1 85 ? 31.924 -12.055 50.513 1.00 29.22 78 ARG C O 1
ATOM 1810 N N . PRO C 1 86 ? 30.007 -11.172 49.755 1.00 26.53 79 PRO C N 1
ATOM 1811 C CA . PRO C 1 86 ? 30.562 -10.997 48.405 1.00 30.33 79 PRO C CA 1
ATOM 1812 C C . PRO C 1 86 ? 31.770 -10.074 48.414 1.00 29.84 79 PRO C C 1
ATOM 1813 O O . PRO C 1 86 ? 31.780 -9.037 49.079 1.00 30.22 79 PRO C O 1
ATOM 1817 N N . HIS C 1 87 ? 32.801 -10.461 47.675 1.00 31.04 80 HIS C N 1
ATOM 1818 C CA A HIS C 1 87 ? 33.934 -9.572 47.457 0.50 33.71 80 HIS C CA 1
ATOM 1819 C CA B HIS C 1 87 ? 33.917 -9.552 47.499 0.50 33.73 80 HIS C CA 1
ATOM 1820 C C . HIS C 1 87 ? 33.480 -8.326 46.704 1.00 35.89 80 HIS C C 1
ATOM 1821 O O . HIS C 1 87 ? 32.615 -8.397 45.821 1.00 34.24 80 HIS C O 1
ATOM 1834 N N . ASN C 1 88 ? 34.070 -7.179 47.061 1.00 35.39 81 ASN C N 1
ATOM 1835 C CA . ASN C 1 88 ? 33.684 -5.901 46.466 1.00 38.66 81 ASN C CA 1
ATOM 1836 C C . ASN C 1 88 ? 33.614 -5.956 44.946 1.00 38.19 81 ASN C C 1
ATOM 1837 O O . ASN C 1 88 ? 32.798 -5.254 44.338 1.00 42.06 81 ASN C O 1
ATOM 1842 N N . ASP C 1 89 ? 34.447 -6.782 44.313 1.00 36.52 82 ASP C N 1
ATOM 1843 C CA . ASP C 1 89 ? 34.508 -6.769 42.853 1.00 37.87 82 ASP C CA 1
ATOM 1844 C C . ASP C 1 89 ? 33.277 -7.390 42.201 1.00 38.78 82 ASP C C 1
ATOM 1845 O O . ASP C 1 89 ? 32.872 -6.954 41.114 1.00 37.00 82 ASP C O 1
ATOM 1850 N N . ILE C 1 90 ? 32.665 -8.412 42.807 1.00 35.03 83 ILE C N 1
ATOM 1851 C CA . ILE C 1 90 ? 31.540 -9.018 42.100 1.00 35.94 83 ILE C CA 1
ATOM 1852 C C . ILE C 1 90 ? 30.301 -8.140 42.130 1.00 36.80 83 ILE C C 1
ATOM 1853 O O . ILE C 1 90 ? 29.361 -8.383 41.365 1.00 34.89 83 ILE C O 1
ATOM 1858 N N . ASN C 1 91 ? 30.287 -7.092 42.950 1.00 37.33 84 ASN C N 1
ATOM 1859 C CA . ASN C 1 91 ? 29.201 -6.132 42.829 1.00 37.64 84 ASN C CA 1
ATOM 1860 C C . ASN C 1 91 ? 29.251 -5.367 41.512 1.00 35.73 84 ASN C C 1
ATOM 1861 O O . ASN C 1 91 ? 28.243 -4.758 41.133 1.00 37.82 84 ASN C O 1
ATOM 1866 N N . LYS C 1 92 ? 30.389 -5.392 40.802 1.00 32.69 85 LYS C N 1
ATOM 1867 C CA . LYS C 1 92 ? 30.413 -4.897 39.430 1.00 35.90 85 LYS C CA 1
ATOM 1868 C C . LYS C 1 92 ? 29.483 -5.724 38.551 1.00 33.34 85 LYS C C 1
ATOM 1869 O O . LYS C 1 92 ? 28.763 -5.179 37.706 1.00 36.48 85 LYS C O 1
ATOM 1875 N N . ILE C 1 93 ? 29.499 -7.049 38.728 1.00 29.32 86 ILE C N 1
ATOM 1876 C CA . ILE C 1 93 ? 28.619 -7.921 37.959 1.00 32.68 86 ILE C CA 1
ATOM 1877 C C . ILE C 1 93 ? 27.175 -7.744 38.401 1.00 31.95 86 ILE C C 1
ATOM 1878 O O . ILE C 1 93 ? 26.262 -7.690 37.568 1.00 31.91 86 ILE C O 1
ATOM 1883 N N . VAL C 1 94 ? 26.941 -7.662 39.715 1.00 27.33 87 VAL C N 1
ATOM 1884 C CA . VAL C 1 94 ? 25.574 -7.526 40.216 1.00 32.20 87 VAL C CA 1
ATOM 1885 C C . VAL C 1 94 ? 24.951 -6.233 39.715 1.00 31.63 87 VAL C C 1
ATOM 1886 O O . VAL C 1 94 ? 23.805 -6.219 39.248 1.00 32.81 87 VAL C O 1
ATOM 1890 N N . SER C 1 95 ? 25.702 -5.131 39.780 1.00 28.35 88 SER C N 1
ATOM 1891 C CA . SER C 1 95 ? 25.181 -3.843 39.335 1.00 33.67 88 SER C CA 1
ATOM 1892 C C . SER C 1 95 ? 24.963 -3.815 37.829 1.00 33.92 88 SER C C 1
ATOM 1893 O O . SER C 1 95 ? 24.126 -3.048 37.343 1.00 35.32 88 SER C O 1
ATOM 1896 N N . HIS C 1 96 ? 25.711 -4.633 37.082 1.00 34.97 89 HIS C N 1
ATOM 1897 C CA . HIS C 1 96 ? 25.462 -4.799 35.653 1.00 31.38 89 HIS C CA 1
ATOM 1898 C C . HIS C 1 96 ? 24.054 -5.320 35.397 1.00 34.49 89 HIS C C 1
ATOM 1899 O O . HIS C 1 96 ? 23.474 -5.063 34.337 1.00 33.09 89 HIS C O 1
ATOM 1906 N N . TYR C 1 97 ? 23.490 -6.047 36.358 1.00 31.23 90 TYR C N 1
ATOM 1907 C CA . TYR C 1 97 ? 22.162 -6.625 36.236 1.00 30.96 90 TYR C CA 1
ATOM 1908 C C . TYR C 1 97 ? 21.156 -5.936 37.150 1.00 31.34 90 TYR C C 1
ATOM 1909 O O . TYR C 1 97 ? 20.118 -6.520 37.487 1.00 30.73 90 TYR C O 1
ATOM 1918 N N . LYS C 1 98 ? 21.437 -4.688 37.528 1.00 31.83 91 LYS C N 1
ATOM 1919 C CA . LYS C 1 98 ? 20.540 -3.908 38.368 1.00 37.98 91 LYS C CA 1
ATOM 1920 C C . LYS C 1 98 ? 19.184 -3.746 37.690 1.00 40.53 91 LYS C C 1
ATOM 1921 O O . LYS C 1 98 ? 19.076 -3.756 36.463 1.00 41.48 91 LYS C O 1
ATOM 1923 N N . ILE C 1 99 ? 18.135 -3.629 38.502 1.00 46.52 92 ILE C N 1
ATOM 1924 C CA . ILE C 1 99 ? 16.785 -3.456 37.970 1.00 48.31 92 ILE C CA 1
ATOM 1925 C C . ILE C 1 99 ? 16.012 -2.354 38.688 1.00 52.75 92 ILE C C 1
ATOM 1926 O O . ILE C 1 99 ? 16.100 -2.209 39.909 1.00 57.22 92 ILE C O 1
ATOM 1931 N N . ASP D 1 10 ? -3.082 -6.691 41.603 1.00 47.41 3 ASP D N 1
ATOM 1932 C CA . ASP D 1 10 ? -3.739 -7.580 40.647 1.00 45.30 3 ASP D CA 1
ATOM 1933 C C . ASP D 1 10 ? -2.957 -8.867 40.426 1.00 38.89 3 ASP D C 1
ATOM 1934 O O . ASP D 1 10 ? -1.720 -8.867 40.430 1.00 37.33 3 ASP D O 1
ATOM 1939 N N . ALA D 1 11 ? -3.694 -9.957 40.224 1.00 27.53 4 ALA D N 1
ATOM 1940 C CA . ALA D 1 11 ? -3.078 -11.246 39.971 1.00 25.29 4 ALA D CA 1
ATOM 1941 C C . ALA D 1 11 ? -2.337 -11.227 38.643 1.00 25.43 4 ALA D C 1
ATOM 1942 O O . ALA D 1 11 ? -2.677 -10.474 37.729 1.00 26.94 4 ALA D O 1
ATOM 1944 N N . LEU D 1 12 ? -1.326 -12.076 38.546 1.00 24.05 5 LEU D N 1
ATOM 1945 C CA . LEU D 1 12 ? -0.465 -12.163 37.372 1.00 23.79 5 LEU D CA 1
ATOM 1946 C C . LEU D 1 12 ? -0.585 -13.559 36.784 1.00 25.75 5 LEU D C 1
ATOM 1947 O O . LEU D 1 12 ? -0.547 -14.548 37.523 1.00 25.74 5 LEU D O 1
ATOM 1952 N N . GLY D 1 13 ? -0.761 -13.640 35.468 1.00 21.70 6 GLY D N 1
ATOM 1953 C CA . GLY D 1 13 ? -0.784 -14.914 34.765 1.00 21.59 6 GLY D CA 1
ATOM 1954 C C . GLY D 1 13 ? 0.340 -14.939 33.751 1.00 23.09 6 GLY D C 1
ATOM 1955 O O . GLY D 1 13 ? 0.587 -13.939 33.077 1.00 22.83 6 GLY D O 1
ATOM 1956 N N . LEU D 1 14 ? 1.040 -16.068 33.673 1.00 21.13 7 LEU D N 1
ATOM 1957 C CA . LEU D 1 14 ? 2.218 -16.177 32.823 1.00 20.81 7 LEU D CA 1
ATOM 1958 C C . LEU D 1 14 ? 2.160 -17.462 32.027 1.00 21.68 7 LEU D C 1
ATOM 1959 O O . LEU D 1 14 ? 1.845 -18.525 32.568 1.00 22.69 7 LEU D O 1
ATOM 1964 N N . ILE D 1 15 ? 2.470 -17.368 30.735 1.00 21.64 8 ILE D N 1
ATOM 1965 C CA . ILE D 1 15 ? 2.595 -18.543 29.890 1.00 20.57 8 ILE D CA 1
ATOM 1966 C C . ILE D 1 15 ? 3.877 -18.396 29.089 1.00 21.31 8 ILE D C 1
ATOM 1967 O O . ILE D 1 15 ? 4.079 -17.377 28.413 1.00 21.04 8 ILE D O 1
ATOM 1972 N N . GLU D 1 16 ? 4.738 -19.400 29.188 1.00 21.48 9 GLU D N 1
ATOM 1973 C CA . GLU D 1 16 ? 6.007 -19.456 28.467 1.00 21.74 9 GLU D CA 1
ATOM 1974 C C . GLU D 1 16 ? 5.934 -20.555 27.418 1.00 24.64 9 GLU D C 1
ATOM 1975 O O . GLU D 1 16 ? 5.652 -21.712 27.744 1.00 26.33 9 GLU D O 1
ATOM 1981 N N . THR D 1 17 ? 6.211 -20.200 26.165 1.00 27.15 10 THR D N 1
ATOM 1982 C CA . THR D 1 17 ? 6.124 -21.146 25.062 1.00 23.56 10 THR D CA 1
ATOM 1983 C C . THR D 1 17 ? 7.444 -21.183 24.302 1.00 23.32 10 THR D C 1
ATOM 1984 O O . THR D 1 17 ? 8.252 -20.260 24.374 1.00 23.99 10 THR D O 1
ATOM 1988 N N . LYS D 1 18 ? 7.601 -22.245 23.522 1.00 26.97 11 LYS D N 1
ATOM 1989 C CA . LYS D 1 18 ? 8.679 -22.374 22.546 1.00 27.71 11 LYS D CA 1
ATOM 1990 C C . LYS D 1 18 ? 8.227 -21.680 21.272 1.00 28.87 11 LYS D C 1
ATOM 1991 O O . LYS D 1 18 ? 7.371 -22.185 20.542 1.00 32.42 11 LYS D O 1
ATOM 1997 N N . GLY D 1 19 ? 8.759 -20.499 21.022 1.00 26.70 12 GLY D N 1
ATOM 1998 C CA . GLY D 1 19 ? 8.404 -19.863 19.772 1.00 28.50 12 GLY D CA 1
ATOM 1999 C C . GLY D 1 19 ? 7.407 -18.733 19.949 1.00 27.11 12 GLY D C 1
ATOM 2000 O O . GLY D 1 19 ? 6.580 -18.720 20.876 1.00 26.26 12 GLY D O 1
ATOM 2001 N N . LEU D 1 20 ? 7.464 -17.782 19.019 1.00 24.38 13 LEU D N 1
ATOM 2002 C CA . LEU D 1 20 ? 6.639 -16.585 19.098 1.00 25.18 13 LEU D CA 1
ATOM 2003 C C . LEU D 1 20 ? 5.190 -16.878 18.731 1.00 24.09 13 LEU D C 1
ATOM 2004 O O . LEU D 1 20 ? 4.272 -16.307 19.330 1.00 23.70 13 LEU D O 1
ATOM 2009 N N . VAL D 1 21 ? 4.958 -17.763 17.757 1.00 24.19 14 VAL D N 1
ATOM 2010 C CA . VAL D 1 21 ? 3.588 -18.001 17.295 1.00 23.28 14 VAL D CA 1
ATOM 2011 C C . VAL D 1 21 ? 2.757 -18.678 18.383 1.00 26.22 14 VAL D C 1
ATOM 2012 O O . VAL D 1 21 ? 1.603 -18.297 18.635 1.00 23.87 14 VAL D O 1
ATOM 2016 N N . ALA D 1 22 ? 3.309 -19.719 19.017 1.00 25.62 15 ALA D N 1
ATOM 2017 C CA . ALA D 1 22 ? 2.603 -20.349 20.135 1.00 27.59 15 ALA D CA 1
ATOM 2018 C C . ALA D 1 22 ? 2.276 -19.335 21.222 1.00 23.48 15 ALA D C 1
ATOM 2019 O O . ALA D 1 22 ? 1.202 -19.400 21.831 1.00 25.07 15 ALA D O 1
ATOM 2021 N N . CYS D 1 23 ? 3.188 -18.388 21.478 1.00 22.84 16 CYS D N 1
ATOM 2022 C CA . CYS D 1 23 ? 2.946 -17.377 22.507 1.00 23.56 16 CYS D CA 1
ATOM 2023 C C . CYS D 1 23 ? 1.831 -16.420 22.102 1.00 24.81 16 CYS D C 1
ATOM 2024 O O . CYS D 1 23 ? 0.986 -16.055 22.929 1.00 24.23 16 CYS D O 1
ATOM 2027 N N . ILE D 1 24 ? 1.818 -15.993 20.835 1.00 24.46 17 ILE D N 1
ATOM 2028 C CA . ILE D 1 24 ? 0.739 -15.130 20.367 1.00 21.41 17 ILE D CA 1
ATOM 2029 C C . ILE D 1 24 ? -0.597 -15.845 20.516 1.00 23.29 17 ILE D C 1
ATOM 2030 O O . ILE D 1 24 ? -1.596 -15.247 20.940 1.00 22.69 17 ILE D O 1
ATOM 2035 N N . GLU D 1 25 ? -0.633 -17.145 20.207 1.00 22.68 18 G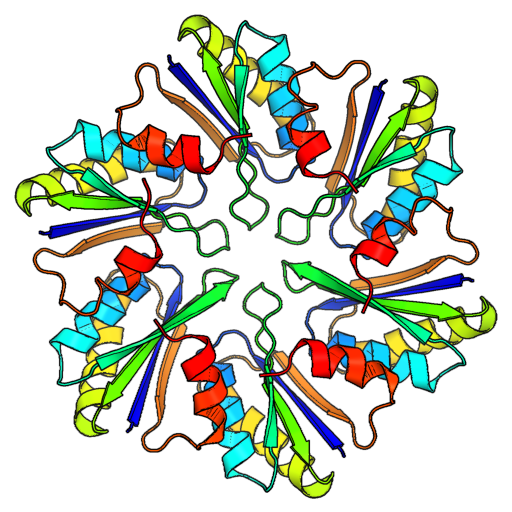LU D N 1
ATOM 2036 C CA . GLU D 1 25 ? -1.871 -17.896 20.376 1.00 24.33 18 GLU D CA 1
ATOM 2037 C C . GLU D 1 25 ? -2.265 -17.975 21.842 1.00 26.76 18 GLU D C 1
ATOM 2038 O O . GLU D 1 25 ? -3.442 -17.826 22.184 1.00 25.69 18 GLU D O 1
ATOM 2044 N N . ALA D 1 26 ? -1.292 -18.211 22.723 1.00 23.25 19 ALA D N 1
ATOM 2045 C CA . ALA D 1 26 ? -1.578 -18.215 24.158 1.00 24.61 19 ALA D CA 1
ATOM 2046 C C . ALA D 1 26 ? -2.146 -16.877 24.611 1.00 25.47 19 ALA D C 1
ATOM 2047 O O . ALA D 1 26 ? -3.141 -16.826 25.346 1.00 24.65 19 ALA D O 1
ATOM 2049 N N . ALA D 1 27 ? -1.531 -15.777 24.164 1.00 22.58 20 ALA D N 1
ATOM 2050 C CA . ALA D 1 27 ? -1.983 -14.446 24.552 1.00 23.38 20 ALA D CA 1
ATOM 2051 C C . ALA D 1 27 ? -3.380 -14.162 24.021 1.00 24.44 20 ALA D C 1
ATOM 2052 O O . ALA D 1 27 ? -4.225 -13.615 24.740 1.00 22.92 20 ALA D O 1
ATOM 2054 N N . ASP D 1 28 ? -3.639 -14.527 22.766 1.00 22.64 21 ASP D N 1
ATOM 2055 C CA . ASP D 1 28 ? -4.964 -14.335 22.194 1.00 25.11 21 ASP D CA 1
ATOM 2056 C C . ASP D 1 28 ? -6.006 -15.113 22.985 1.00 26.35 21 ASP D C 1
ATOM 2057 O O . ASP D 1 28 ? -7.069 -14.584 23.318 1.00 27.96 21 ASP D O 1
ATOM 2062 N N . ALA D 1 29 ? -5.708 -16.375 23.310 1.00 22.32 22 ALA D N 1
ATOM 2063 C CA . ALA D 1 29 ? -6.674 -17.192 24.028 1.00 22.64 22 ALA D CA 1
ATOM 2064 C C . ALA D 1 29 ? -6.904 -16.669 25.441 1.00 25.31 22 ALA D C 1
ATOM 2065 O O . ALA D 1 29 ? -8.039 -16.698 25.935 1.00 24.26 22 ALA D O 1
ATOM 2067 N N . MET D 1 30 ? -5.853 -16.158 26.089 1.00 24.29 23 MET D N 1
ATOM 2068 C CA . MET D 1 30 ? -5.996 -15.606 27.437 1.00 24.41 23 MET D CA 1
ATOM 2069 C C . MET D 1 30 ? -6.925 -14.402 27.431 1.00 26.59 23 MET D C 1
ATOM 2070 O O . MET D 1 30 ? -7.839 -14.296 28.261 1.00 22.90 23 MET D O 1
ATOM 2075 N N . CYS D 1 31 ? -6.698 -13.474 26.503 1.00 21.72 24 CYS D N 1
ATOM 2076 C CA . CYS D 1 31 ? -7.496 -12.256 26.479 1.00 27.84 24 CYS D CA 1
ATOM 2077 C C . CYS D 1 31 ? -8.930 -12.522 26.021 1.00 28.40 24 CYS D C 1
ATOM 2078 O O . CYS D 1 31 ? -9.840 -11.774 26.395 1.00 29.40 24 CYS D O 1
ATOM 2081 N N . ALA D 1 32 ? -9.151 -13.568 25.221 1.00 24.89 25 ALA D N 1
ATOM 2082 C CA . ALA D 1 32 ? -10.514 -13.940 24.830 1.00 30.59 25 ALA D CA 1
ATOM 2083 C C . ALA D 1 32 ? -11.270 -14.620 25.963 1.00 30.40 25 ALA D C 1
ATOM 2084 O O . ALA D 1 32 ? -12.506 -14.517 26.039 1.00 26.77 25 ALA D O 1
ATOM 2086 N N . ALA D 1 33 ? -10.557 -15.327 26.844 1.00 27.64 26 ALA D N 1
ATOM 2087 C CA . ALA D 1 33 ? -11.213 -16.201 27.811 1.00 28.59 26 ALA D CA 1
ATOM 2088 C C . ALA D 1 33 ? -11.736 -15.466 29.038 1.00 30.59 26 ALA D C 1
ATOM 2089 O O . ALA D 1 33 ? -12.681 -15.948 29.672 1.00 29.64 26 ALA D O 1
ATOM 2091 N N . ALA D 1 34 ? -11.139 -14.338 29.416 1.00 27.08 27 ALA D N 1
ATOM 2092 C CA . ALA D 1 34 ? -11.547 -13.673 30.648 1.00 31.13 27 ALA D CA 1
ATOM 2093 C C . ALA D 1 34 ? -11.075 -12.230 30.615 1.00 24.45 27 ALA D C 1
ATOM 2094 O O . ALA D 1 34 ? -10.356 -11.811 29.710 1.00 26.01 27 ALA D O 1
ATOM 2096 N N . ASN D 1 35 ? -11.509 -11.472 31.620 1.00 26.20 28 ASN D N 1
ATOM 2097 C CA . ASN D 1 35 ? -11.227 -10.043 31.696 1.00 28.58 28 ASN D CA 1
ATOM 2098 C C . ASN D 1 35 ? -9.828 -9.849 32.271 1.00 25.91 28 ASN D C 1
ATOM 2099 O O . ASN D 1 35 ? -9.646 -9.521 33.441 1.00 27.24 28 ASN D O 1
ATOM 2104 N N . VAL D 1 36 ? -8.826 -10.084 31.424 1.00 24.96 29 VAL D N 1
ATOM 2105 C CA . VAL D 1 36 ? -7.428 -9.850 31.753 1.00 24.66 29 VAL D CA 1
ATOM 2106 C C . VAL D 1 36 ? -6.817 -8.937 30.693 1.00 32.20 29 VAL D C 1
ATOM 2107 O O . VAL D 1 36 ? -7.295 -8.849 29.559 1.00 28.25 29 VAL D O 1
ATOM 2111 N N . GLU D 1 37 ? -5.730 -8.267 31.068 1.00 27.93 30 GLU D N 1
ATOM 2112 C CA . GLU D 1 37 ? -5.023 -7.361 30.168 1.00 27.07 30 GLU D CA 1
ATOM 2113 C C . GLU D 1 37 ? -3.609 -7.868 29.917 1.00 27.24 30 GLU D C 1
ATOM 2114 O O . GLU D 1 37 ? -2.905 -8.254 30.851 1.00 24.33 30 GLU D O 1
ATOM 2120 N N . LEU D 1 38 ? -3.194 -7.876 28.658 1.00 27.03 31 LEU D N 1
ATOM 2121 C CA . LEU D 1 38 ? -1.819 -8.223 28.331 1.00 27.11 31 LEU D CA 1
ATOM 2122 C C . LEU D 1 38 ? -0.919 -7.046 28.688 1.00 26.30 31 LEU D C 1
ATOM 2123 O O . LEU D 1 38 ? -1.041 -5.968 28.098 1.00 27.44 31 LEU D O 1
ATOM 2128 N N . ILE D 1 39 ? -0.025 -7.247 29.656 1.00 23.32 32 ILE D N 1
ATOM 2129 C CA . ILE D 1 39 ? 0.816 -6.173 30.178 1.00 27.18 32 ILE D CA 1
ATOM 2130 C C . ILE D 1 39 ? 2.305 -6.457 30.051 1.00 28.17 32 ILE D C 1
ATOM 2131 O O . ILE D 1 39 ? 3.113 -5.543 30.271 1.00 27.27 32 ILE D O 1
ATOM 2136 N N . GLY D 1 40 ? 2.702 -7.670 29.707 1.00 27.29 33 GLY D N 1
ATOM 2137 C CA . GLY D 1 40 ? 4.113 -8.010 29.659 1.00 26.99 33 GLY D CA 1
ATOM 2138 C C . GLY D 1 40 ? 4.394 -8.984 28.543 1.00 26.47 33 GLY D C 1
ATOM 2139 O O . GLY D 1 40 ? 3.576 -9.857 28.229 1.00 26.14 33 GLY D O 1
ATOM 2140 N N . TYR D 1 41 ? 5.575 -8.843 27.948 1.00 27.71 34 TYR D N 1
ATOM 2141 C CA . TYR D 1 41 ? 6.000 -9.752 26.903 1.00 25.67 34 TYR D CA 1
ATOM 2142 C C . TYR D 1 41 ? 7.509 -9.930 27.008 1.00 27.21 34 TYR D C 1
ATOM 2143 O O . TYR D 1 41 ? 8.258 -8.949 27.000 1.00 26.44 34 TYR D O 1
ATOM 2152 N N . GLY D 1 42 ? 7.952 -11.176 27.094 1.00 24.61 35 GLY D N 1
ATOM 2153 C CA . GLY D 1 42 ? 9.357 -11.417 27.338 1.00 29.58 35 GLY D CA 1
ATOM 2154 C C . GLY D 1 42 ? 9.923 -12.506 26.457 1.00 29.62 35 GLY D C 1
ATOM 2155 O O . GLY D 1 42 ? 9.273 -13.515 26.185 1.00 30.35 35 GLY D O 1
ATOM 2156 N N . ASN D 1 43 ? 11.151 -12.311 26.002 1.00 28.54 36 ASN D N 1
ATOM 2157 C CA . ASN D 1 43 ? 11.864 -13.323 25.249 1.00 23.39 36 ASN D CA 1
ATOM 2158 C C . ASN D 1 43 ? 13.239 -13.463 25.880 1.00 26.00 36 ASN D C 1
ATOM 2159 O O . ASN D 1 43 ? 13.975 -12.479 25.951 1.00 30.54 36 ASN D O 1
ATOM 2164 N N . VAL D 1 44 ? 13.583 -14.667 26.349 1.00 24.07 37 VAL D N 1
ATOM 2165 C CA . VAL D 1 44 ? 14.857 -14.846 27.046 1.00 26.86 37 VAL D CA 1
ATOM 2166 C C . VAL D 1 44 ? 15.787 -15.814 26.309 1.00 29.54 37 VAL D C 1
ATOM 2167 O O . VAL D 1 44 ? 16.736 -16.311 26.885 1.00 35.56 37 VAL D O 1
ATOM 2171 N N . GLY D 1 45 ? 15.538 -16.091 25.036 1.00 30.65 38 GLY D N 1
ATOM 2172 C CA . GLY D 1 45 ? 16.438 -16.935 24.281 1.00 36.40 38 GLY D CA 1
ATOM 2173 C C . GLY D 1 45 ? 16.156 -18.415 24.467 1.00 33.87 38 GLY D C 1
ATOM 2174 O O . GLY D 1 45 ? 15.322 -18.839 25.271 1.00 28.30 38 GLY D O 1
ATOM 2175 N N . SER D 1 46 ? 16.869 -19.220 23.677 1.00 33.71 39 SER D N 1
ATOM 2176 C CA . SER D 1 46 ? 16.508 -20.619 23.463 1.00 27.77 39 SER D CA 1
ATOM 2177 C C . SER D 1 46 ? 15.060 -20.736 22.988 1.00 23.29 39 SER D C 1
ATOM 2178 O O . SER D 1 46 ? 14.420 -21.780 23.145 1.00 29.05 39 SER D O 1
ATOM 2181 N N . GLY D 1 47 ? 14.541 -19.669 22.385 1.00 25.65 40 GLY D N 1
ATOM 2182 C CA . GLY D 1 47 ? 13.192 -19.688 21.834 1.00 26.15 40 GLY D CA 1
ATOM 2183 C C . GLY D 1 47 ? 12.080 -19.542 22.849 1.00 26.83 40 GLY D C 1
ATOM 2184 O O . GLY D 1 47 ? 10.911 -19.711 22.491 1.00 27.59 40 GLY D O 1
ATOM 2185 N N . LEU D 1 48 ? 12.402 -19.228 24.106 1.00 22.97 41 LEU D N 1
ATOM 2186 C CA . LEU D 1 48 ? 11.398 -19.133 25.162 1.00 23.41 41 LEU D CA 1
ATOM 2187 C C . LEU D 1 48 ? 10.764 -17.751 25.167 1.00 24.92 41 LEU D C 1
ATOM 2188 O O . LEU D 1 48 ? 11.452 -16.741 25.323 1.00 26.32 41 LEU D O 1
ATOM 2193 N N . VAL D 1 49 ? 9.450 -17.712 24.988 1.00 20.62 42 VAL D N 1
ATOM 2194 C CA . VAL D 1 49 ? 8.690 -16.480 24.857 1.00 21.17 42 VAL D CA 1
ATOM 2195 C C . VAL D 1 49 ? 7.564 -16.522 25.882 1.00 20.48 42 VAL D C 1
ATOM 2196 O O . VAL D 1 49 ? 6.887 -17.544 26.015 1.00 21.52 42 VAL D O 1
ATOM 2200 N N . THR D 1 50 ? 7.351 -15.410 26.584 1.00 22.93 43 THR D N 1
ATOM 2201 C CA A THR D 1 50 ? 6.393 -15.360 27.678 0.50 23.87 43 THR D CA 1
ATOM 2202 C CA B THR D 1 50 ? 6.398 -15.347 27.685 0.50 24.10 43 THR D CA 1
ATOM 2203 C C . THR D 1 50 ? 5.386 -14.234 27.478 1.00 21.24 43 THR D C 1
ATOM 2204 O O . THR D 1 50 ? 5.755 -13.104 27.145 1.00 23.90 43 THR D O 1
ATOM 2211 N N . ALA D 1 51 ? 4.117 -14.545 27.724 1.00 22.65 44 ALA D N 1
ATOM 2212 C CA . ALA D 1 51 ? 3.062 -13.547 27.747 1.00 23.43 44 ALA D CA 1
ATOM 2213 C C . ALA D 1 51 ? 2.593 -13.395 29.187 1.00 21.93 44 ALA D C 1
ATOM 2214 O O . ALA D 1 51 ? 2.455 -14.391 29.900 1.00 22.73 44 ALA D O 1
ATOM 2216 N N . MET D 1 52 ? 2.379 -12.153 29.619 1.00 21.74 45 MET D N 1
ATOM 2217 C CA . MET D 1 52 ? 1.974 -11.848 30.987 1.00 22.79 45 MET D CA 1
ATOM 2218 C C . MET D 1 52 ? 0.687 -11.039 30.986 1.00 24.77 45 MET D C 1
ATOM 2219 O O . MET D 1 52 ? 0.603 -10.004 30.314 1.00 22.79 45 MET D O 1
ATOM 2224 N N . VAL D 1 53 ? -0.291 -11.488 31.779 1.00 25.21 46 VAL D N 1
ATOM 2225 C CA . VAL D 1 53 ? -1.582 -10.825 31.901 1.00 22.19 46 VAL D CA 1
ATOM 2226 C C . VAL D 1 53 ? -1.847 -10.499 33.371 1.00 23.76 46 VAL D C 1
ATOM 2227 O O . VAL D 1 53 ? -1.299 -11.122 34.289 1.00 22.91 46 VAL D O 1
ATOM 2231 N N . LYS D 1 54 ? -2.691 -9.488 33.587 1.00 22.68 47 LYS D N 1
ATOM 2232 C CA . LYS D 1 54 ? -3.123 -9.110 34.928 1.00 25.77 47 LYS D CA 1
ATOM 2233 C C . LYS D 1 54 ? -4.637 -8.966 34.979 1.00 29.79 47 LYS D C 1
ATOM 2234 O O . LYS D 1 54 ? -5.275 -8.581 34.001 1.00 26.41 47 LYS D O 1
ATOM 2240 N N . GLY D 1 55 ? -5.192 -9.248 36.153 1.00 27.00 48 GLY D N 1
ATOM 2241 C CA . GLY D 1 55 ? -6.621 -9.173 36.370 1.00 27.65 48 GLY D CA 1
ATOM 2242 C C . GLY D 1 55 ? -6.945 -9.744 37.736 1.00 27.10 48 GLY D C 1
ATOM 2243 O O . GLY D 1 55 ? -6.045 -10.024 38.526 1.00 25.20 48 GLY D O 1
ATOM 2244 N N . ASP D 1 56 ? -8.243 -9.908 38.009 1.00 28.74 49 ASP D N 1
ATOM 2245 C CA . ASP D 1 56 ? -8.618 -10.569 39.254 1.00 29.16 49 ASP D CA 1
ATOM 2246 C C . ASP D 1 56 ? -8.235 -12.044 39.179 1.00 29.00 49 ASP D C 1
ATOM 2247 O O . ASP D 1 56 ? -8.063 -12.609 38.096 1.00 26.86 49 ASP D O 1
ATOM 2252 N N . VAL D 1 57 ? -8.046 -12.662 40.352 1.00 27.25 50 VAL D N 1
ATOM 2253 C CA . VAL D 1 57 ? -7.443 -13.994 40.357 1.00 24.62 50 VAL D CA 1
ATOM 2254 C C . VAL D 1 57 ? -8.323 -14.994 39.615 1.00 27.82 50 VAL D C 1
ATOM 2255 O O . VAL D 1 57 ? -7.812 -15.878 38.913 1.00 26.31 50 VAL D O 1
ATOM 2259 N N . GLY D 1 58 ? -9.646 -14.833 39.695 1.00 25.36 51 GLY D N 1
ATOM 2260 C CA . GLY D 1 58 ? -10.541 -15.710 38.954 1.00 30.21 51 GLY D CA 1
ATOM 2261 C C . GLY D 1 58 ? -10.390 -15.563 37.451 1.00 26.03 51 GLY D C 1
ATOM 2262 O O . GLY D 1 58 ? -10.338 -16.556 36.725 1.00 24.28 51 GLY D O 1
ATOM 2263 N N . ALA D 1 59 ? -10.312 -14.320 36.968 1.00 24.69 52 ALA D N 1
ATOM 2264 C CA . ALA D 1 59 ? -10.123 -14.093 35.543 1.00 24.84 52 ALA D CA 1
ATOM 2265 C C . ALA D 1 59 ? -8.760 -14.591 35.088 1.00 23.43 52 ALA D C 1
ATOM 2266 O O . ALA D 1 59 ? -8.650 -15.221 34.031 1.00 23.85 52 ALA D O 1
ATOM 2268 N N . VAL D 1 60 ? -7.714 -14.345 35.884 1.00 23.31 53 VAL D N 1
ATOM 2269 C CA . VAL D 1 60 ? -6.375 -14.757 35.472 1.00 22.91 53 VAL D CA 1
ATOM 2270 C C . VAL D 1 60 ? -6.296 -16.275 35.377 1.00 24.16 53 VAL D C 1
ATOM 2271 O O . VAL D 1 60 ? -5.719 -16.826 34.431 1.00 25.31 53 VAL D O 1
ATOM 2275 N N . LYS D 1 61 ? -6.880 -16.976 36.353 1.00 23.76 54 LYS D N 1
ATOM 2276 C CA . LYS D 1 61 ? -6.874 -18.437 36.321 1.00 26.55 54 LYS D CA 1
ATOM 2277 C C . LYS D 1 61 ? -7.619 -18.974 35.099 1.00 28.97 54 LYS D C 1
ATOM 2278 O O . LYS D 1 61 ? -7.145 -19.895 34.420 1.00 30.16 54 LYS D O 1
ATOM 2284 N N . ALA D 1 62 ? -8.809 -18.438 34.823 1.00 24.45 55 ALA D N 1
ATOM 2285 C CA . ALA D 1 62 ? -9.526 -18.856 33.622 1.00 23.80 55 ALA D CA 1
ATOM 2286 C C . ALA D 1 62 ? -8.704 -18.565 32.366 1.00 25.33 55 ALA D C 1
ATOM 2287 O O . ALA D 1 62 ? -8.640 -19.398 31.457 1.00 25.99 55 ALA D O 1
ATOM 2289 N N . ALA D 1 63 ? -8.052 -17.403 32.315 1.00 22.92 56 ALA D N 1
ATOM 2290 C CA . ALA D 1 63 ? -7.265 -17.032 31.141 1.00 24.44 56 ALA D CA 1
ATOM 2291 C C . ALA D 1 63 ? -6.101 -17.989 30.923 1.00 25.38 56 ALA D C 1
ATOM 2292 O O . ALA D 1 63 ? -5.886 -18.468 29.803 1.00 24.87 56 ALA D O 1
ATOM 2294 N N . VAL D 1 64 ? -5.340 -18.289 31.983 1.00 25.63 57 VAL D N 1
ATOM 2295 C CA . VAL D 1 64 ? -4.141 -19.113 31.815 1.00 27.67 57 VAL D CA 1
ATOM 2296 C C . VAL D 1 64 ? -4.514 -20.534 31.403 1.00 26.99 57 VAL D C 1
ATOM 2297 O O . VAL D 1 64 ? -3.922 -21.099 30.475 1.00 26.97 57 VAL D O 1
ATOM 2301 N N . ASP D 1 65 ? -5.537 -21.113 32.039 1.00 25.68 58 ASP D N 1
ATOM 2302 C CA . ASP D 1 65 ? -6.024 -22.431 31.639 1.00 27.13 58 ASP D CA 1
ATOM 2303 C C . ASP D 1 65 ? -6.370 -22.476 30.149 1.00 26.25 58 ASP D C 1
ATOM 2304 O O . ASP D 1 65 ? -6.006 -23.424 29.446 1.00 26.29 58 ASP D O 1
ATOM 2309 N N . SER D 1 66 ? -7.088 -21.459 29.654 1.00 28.52 59 SER D N 1
ATOM 2310 C CA . SER D 1 66 ? -7.493 -21.441 28.248 1.00 27.92 59 SER D CA 1
ATOM 2311 C C . SER D 1 66 ? -6.308 -21.176 27.323 1.00 30.86 59 SER D C 1
ATOM 2312 O O . SER D 1 66 ? -6.190 -21.797 26.259 1.00 28.84 59 SER D O 1
ATOM 2315 N N . GLY D 1 67 ? -5.436 -20.244 27.705 1.00 23.99 60 GLY D N 1
ATOM 2316 C CA . GLY D 1 67 ? -4.244 -19.978 26.914 1.00 24.55 60 GLY D CA 1
ATOM 2317 C C . GLY D 1 67 ? -3.340 -21.190 26.799 1.00 25.82 60 GLY D C 1
ATOM 2318 O O . GLY D 1 67 ? -2.781 -21.456 25.734 1.00 26.77 60 GLY D O 1
ATOM 2319 N N . VAL D 1 68 ? -3.181 -21.943 27.895 1.00 27.57 61 VAL D N 1
ATOM 2320 C CA . VAL D 1 68 ? -2.341 -23.140 27.850 1.00 24.25 61 VAL D CA 1
ATOM 2321 C C . VAL D 1 68 ? -2.942 -24.174 26.913 1.00 28.42 61 VAL D C 1
ATOM 2322 O O . VAL D 1 68 ? -2.242 -24.757 26.079 1.00 29.58 61 VAL D O 1
ATOM 2326 N N . GLU D 1 69 ? -4.253 -24.403 27.030 1.00 27.02 62 GLU D N 1
ATOM 2327 C CA . GLU D 1 69 ? -4.927 -25.377 26.181 1.00 32.03 62 GLU D CA 1
ATOM 2328 C C . GLU D 1 69 ? -4.815 -25.007 24.708 1.00 33.31 62 GLU D C 1
ATOM 2329 O O . GLU D 1 69 ? -4.588 -25.875 23.856 1.00 37.59 62 GLU D O 1
ATOM 2335 N N . SER D 1 70 ? -4.975 -23.723 24.383 1.00 31.98 63 SER D N 1
ATOM 2336 C CA . SER D 1 70 ? -4.958 -23.329 22.977 1.00 32.60 63 SER D CA 1
ATOM 2337 C C . SER D 1 70 ? -3.545 -23.356 22.412 1.00 31.87 63 SER D C 1
ATOM 2338 O O . SER D 1 70 ? -3.339 -23.801 21.278 1.00 30.32 63 SER D O 1
ATOM 2341 N N . ALA D 1 71 ? -2.561 -22.894 23.193 1.00 26.59 64 ALA D N 1
ATOM 2342 C CA . ALA D 1 71 ? -1.183 -22.870 22.713 1.00 28.65 64 ALA D CA 1
ATOM 2343 C C . ALA D 1 71 ? -0.650 -24.281 22.519 1.00 34.07 64 ALA D C 1
ATOM 2344 O O . ALA D 1 71 ? 0.110 -24.541 21.578 1.00 33.48 64 ALA D O 1
ATOM 2346 N N . GLN D 1 72 ? -1.046 -25.208 23.395 1.00 33.39 65 GLN D N 1
ATOM 2347 C CA . GLN D 1 72 ? -0.604 -26.592 23.268 1.00 34.25 65 GLN D CA 1
ATOM 2348 C C . GLN D 1 72 ? -1.109 -27.259 21.990 1.00 36.91 65 GLN D C 1
ATOM 2349 O O . GLN D 1 72 ? -0.554 -28.286 21.588 1.00 35.55 65 GLN D O 1
ATOM 2355 N N . ARG D 1 73 ? -2.149 -26.714 21.344 1.00 32.55 66 ARG D N 1
ATOM 2356 C CA . ARG D 1 73 ? -2.614 -27.315 20.095 1.00 36.48 66 ARG D CA 1
ATOM 2357 C C . ARG D 1 73 ? -1.641 -27.067 18.947 1.00 37.37 66 ARG D C 1
ATOM 2358 O O . ARG D 1 73 ? -1.603 -27.848 17.989 1.00 39.41 66 ARG D O 1
ATOM 2366 N N . ILE D 1 74 ? -0.869 -25.987 19.004 1.00 36.19 67 ILE D N 1
ATOM 2367 C CA . ILE D 1 74 ? 0.018 -25.627 17.902 1.00 36.54 67 ILE D CA 1
ATOM 2368 C C . ILE D 1 74 ? 1.483 -25.579 18.300 1.00 38.11 67 ILE D C 1
ATOM 2369 O O . ILE D 1 74 ? 2.332 -25.408 17.414 1.00 37.13 67 ILE D O 1
ATOM 2374 N N . GLY D 1 75 ? 1.819 -25.716 19.578 1.00 35.03 68 GLY D N 1
ATOM 2375 C CA . GLY D 1 75 ? 3.207 -25.611 19.975 1.00 35.16 68 GLY D CA 1
ATOM 2376 C C . GLY D 1 75 ? 3.417 -26.127 21.382 1.00 37.88 68 GLY D C 1
ATOM 2377 O O . GLY D 1 75 ? 2.517 -26.700 22.000 1.00 37.89 68 GLY D O 1
ATOM 2378 N N . GLU D 1 76 ? 4.630 -25.927 21.880 1.00 35.83 69 GLU D N 1
ATOM 2379 C CA . GLU D 1 76 ? 5.015 -26.407 23.198 1.00 36.16 69 GLU D CA 1
ATOM 2380 C C . GLU D 1 76 ? 4.829 -25.293 24.220 1.00 31.03 69 GLU D C 1
ATOM 2381 O O . GLU D 1 76 ? 5.386 -24.205 24.061 1.00 30.73 69 GLU D O 1
ATOM 2387 N N . VAL D 1 77 ? 4.054 -25.569 25.266 1.00 33.34 70 VAL D N 1
ATOM 2388 C CA . VAL D 1 77 ? 4.018 -24.718 26.449 1.00 29.53 70 VAL D CA 1
ATOM 2389 C C . VAL D 1 77 ? 5.073 -25.245 27.412 1.00 28.78 70 VAL D C 1
ATOM 2390 O O . VAL D 1 77 ? 4.993 -26.397 27.854 1.00 30.51 70 VAL D O 1
ATOM 2394 N N . VAL D 1 78 ? 6.061 -24.412 27.737 1.00 28.00 71 VAL D N 1
ATOM 2395 C CA . VAL D 1 78 ? 7.130 -24.870 28.618 1.00 30.51 71 VAL D CA 1
ATOM 2396 C C . VAL D 1 78 ? 6.703 -24.758 30.076 1.00 34.61 71 VAL D C 1
ATOM 2397 O O . VAL D 1 78 ? 6.920 -25.683 30.867 1.00 34.43 71 VAL D O 1
ATOM 2401 N N . THR D 1 79 ? 6.060 -23.654 30.450 1.00 31.16 72 THR D N 1
ATOM 2402 C CA . THR D 1 79 ? 5.621 -23.482 31.833 1.00 28.98 72 THR D CA 1
ATOM 2403 C C . THR D 1 79 ? 4.500 -22.454 31.867 1.00 31.80 72 THR D C 1
ATOM 2404 O O . THR D 1 79 ? 4.341 -21.640 30.954 1.00 29.10 72 THR D O 1
ATOM 2408 N N . SER D 1 80 ? 3.692 -22.532 32.916 1.00 28.04 73 SER D N 1
ATOM 2409 C CA . SER D 1 80 ? 2.620 -21.574 33.111 1.00 27.28 73 SER D CA 1
ATOM 2410 C C . SER D 1 80 ? 2.444 -21.382 34.604 1.00 27.09 73 SER D C 1
ATOM 2411 O O . SER D 1 80 ? 2.803 -22.253 35.400 1.00 28.00 73 SER D O 1
ATOM 2414 N N . LEU D 1 81 ? 1.886 -20.234 34.979 1.00 24.33 74 LEU D N 1
ATOM 2415 C CA . LEU D 1 81 ? 1.830 -19.883 36.391 1.00 25.01 74 LEU D CA 1
ATOM 2416 C C . LEU D 1 81 ? 0.784 -18.807 36.628 1.00 26.15 74 LEU D C 1
ATOM 2417 O O . LEU D 1 81 ? 0.614 -17.906 35.808 1.00 23.65 74 LEU D O 1
ATOM 2422 N N . VAL D 1 82 ? 0.080 -18.916 37.753 1.00 22.27 75 VAL D N 1
ATOM 2423 C CA . VAL D 1 82 ? -0.751 -17.841 38.264 1.00 22.44 75 VAL D CA 1
ATOM 2424 C C . VAL D 1 82 ? -0.188 -17.433 39.622 1.00 24.48 75 VAL D C 1
ATOM 2425 O O . VAL D 1 82 ? 0.088 -18.295 40.464 1.00 27.61 75 VAL D O 1
ATOM 2429 N N . ILE D 1 83 ? 0.058 -16.139 39.806 1.00 22.79 76 ILE D N 1
ATOM 2430 C CA . ILE D 1 83 ? 0.446 -15.599 41.105 1.00 27.03 76 ILE D CA 1
ATOM 2431 C C . ILE D 1 83 ? -0.674 -14.681 41.577 1.00 26.53 76 ILE D C 1
ATOM 2432 O O . ILE D 1 83 ? -0.849 -13.576 41.042 1.00 26.19 76 ILE D O 1
ATOM 2437 N N . ALA D 1 84 ? -1.426 -15.136 42.587 1.00 27.38 77 ALA D N 1
ATOM 2438 C CA . ALA D 1 84 ? -2.623 -14.417 43.017 1.00 25.56 77 ALA D CA 1
ATOM 2439 C C . ALA D 1 84 ? -2.280 -13.063 43.621 1.00 31.02 77 ALA D C 1
ATOM 2440 O O . ALA D 1 84 ? -3.035 -12.096 43.465 1.00 31.61 77 ALA D O 1
ATOM 2442 N N . ARG D 1 85 ? -1.162 -12.975 44.338 1.00 27.68 78 ARG D N 1
ATOM 2443 C CA . ARG D 1 85 ? -0.745 -11.722 44.959 1.00 30.09 78 ARG D CA 1
ATOM 2444 C C . ARG D 1 85 ? 0.754 -11.593 44.799 1.00 27.01 78 ARG D C 1
ATOM 2445 O O . ARG D 1 85 ? 1.529 -11.956 45.698 1.00 29.97 78 ARG D O 1
ATOM 2453 N N . PRO D 1 86 ? 1.206 -11.060 43.666 1.00 26.48 79 PRO D N 1
ATOM 2454 C CA . PRO D 1 86 ? 2.645 -10.876 43.458 1.00 28.37 79 PRO D CA 1
ATOM 2455 C C . PRO D 1 86 ? 3.236 -9.934 44.493 1.00 32.98 79 PRO D C 1
ATOM 2456 O O . PRO D 1 86 ? 2.663 -8.889 44.817 1.00 30.06 79 PRO D O 1
ATOM 2460 N N . HIS D 1 87 ? 4.381 -10.324 45.032 1.00 30.51 80 HIS D N 1
ATOM 2461 C CA A HIS D 1 87 ? 5.104 -9.414 45.899 0.50 35.63 80 HIS D CA 1
ATOM 2462 C CA B HIS D 1 87 ? 5.142 -9.431 45.895 0.50 35.62 80 HIS D CA 1
ATOM 2463 C C . HIS D 1 87 ? 5.571 -8.200 45.105 1.00 39.00 80 HIS D C 1
ATOM 2464 O O . HIS D 1 87 ? 5.818 -8.267 43.891 1.00 35.04 80 HIS D O 1
ATOM 2477 N N . ASN D 1 88 ? 5.656 -7.062 45.800 1.00 36.69 81 ASN D N 1
ATOM 2478 C CA . ASN D 1 88 ? 5.949 -5.811 45.110 1.00 41.93 81 ASN D CA 1
ATOM 2479 C C . ASN D 1 88 ? 7.292 -5.838 44.385 1.00 41.36 81 ASN D C 1
ATOM 2480 O O . ASN D 1 88 ? 7.493 -5.052 43.453 1.00 43.60 81 ASN D O 1
ATOM 2485 N N . ASP D 1 89 ? 8.204 -6.736 44.760 1.00 36.58 82 ASP D N 1
ATOM 2486 C CA . ASP D 1 89 ? 9.503 -6.755 44.087 1.00 38.79 82 ASP D CA 1
ATOM 2487 C C . ASP D 1 89 ? 9.447 -7.389 42.703 1.00 39.55 82 ASP D C 1
ATOM 2488 O O . ASP D 1 89 ? 10.221 -6.995 41.823 1.00 36.88 82 ASP D O 1
ATOM 2493 N N . ILE D 1 90 ? 8.579 -8.377 42.469 1.00 35.48 83 ILE D N 1
ATOM 2494 C CA . ILE D 1 90 ? 8.606 -8.983 41.142 1.00 37.72 83 ILE D CA 1
ATOM 2495 C C . ILE D 1 90 ? 7.997 -8.074 40.087 1.00 38.68 83 ILE D C 1
ATOM 2496 O O . ILE D 1 90 ? 8.149 -8.346 38.889 1.00 36.76 83 ILE D O 1
ATOM 2501 N N . ASN D 1 91 ? 7.306 -7.003 40.484 1.00 37.64 84 ASN D N 1
ATOM 2502 C CA A ASN D 1 91 ? 6.876 -6.040 39.482 0.50 38.85 84 ASN D CA 1
ATOM 2503 C CA B ASN D 1 91 ? 6.874 -6.015 39.499 0.50 38.85 84 ASN D CA 1
ATOM 2504 C C . ASN D 1 91 ? 8.055 -5.296 38.867 1.00 38.99 84 ASN D C 1
ATOM 2505 O O . ASN D 1 91 ? 7.905 -4.711 37.789 1.00 39.14 84 ASN D O 1
ATOM 2514 N N . LYS D 1 92 ? 9.226 -5.324 39.512 1.00 35.01 85 LYS D N 1
ATOM 2515 C CA . LYS D 1 92 ? 10.430 -4.822 38.858 1.00 37.80 85 LYS D CA 1
ATOM 2516 C C . LYS D 1 92 ? 10.718 -5.613 37.587 1.00 36.27 85 LYS D C 1
ATOM 2517 O O . LYS D 1 92 ? 11.078 -5.038 36.551 1.00 39.54 85 LYS D O 1
ATOM 2523 N N . ILE D 1 93 ? 10.571 -6.938 37.654 1.00 32.65 86 ILE D N 1
ATOM 2524 C CA . ILE D 1 93 ? 10.792 -7.780 36.484 1.00 32.19 86 ILE D CA 1
ATOM 2525 C C . ILE D 1 93 ? 9.674 -7.585 35.470 1.00 36.53 86 ILE D C 1
ATOM 2526 O O . ILE D 1 93 ? 9.921 -7.496 34.262 1.00 34.77 86 ILE D O 1
ATOM 2531 N N . VAL D 1 94 ? 8.426 -7.527 35.940 1.00 30.27 87 VAL D N 1
ATOM 2532 C CA . VAL D 1 94 ? 7.303 -7.379 35.019 1.00 36.86 87 VAL D CA 1
ATOM 2533 C C . VAL D 1 94 ? 7.420 -6.063 34.262 1.00 37.14 87 VAL D C 1
ATOM 2534 O O . VAL D 1 94 ? 7.232 -6.013 33.040 1.00 30.88 87 VAL D O 1
ATOM 2538 N N . SER D 1 95 ? 7.771 -4.981 34.969 1.00 33.69 88 SER D N 1
ATOM 2539 C CA . SER D 1 95 ? 7.917 -3.688 34.308 1.00 35.74 88 SER D CA 1
ATOM 2540 C C . SER D 1 95 ? 9.075 -3.691 33.325 1.00 36.89 88 SER D C 1
ATOM 2541 O O . SER D 1 95 ? 9.057 -2.938 32.344 1.00 37.23 88 SER D O 1
ATOM 2544 N N . HIS D 1 96 ? 10.083 -4.529 33.576 1.00 36.90 89 HIS D N 1
ATOM 2545 C CA . HIS D 1 96 ? 11.181 -4.708 32.633 1.00 34.38 89 HIS D CA 1
ATOM 2546 C C . HIS D 1 96 ? 10.680 -5.225 31.290 1.00 34.34 89 HIS D C 1
ATOM 2547 O O . HIS D 1 96 ? 11.273 -4.930 30.246 1.00 32.38 89 HIS D O 1
ATOM 2554 N N . TYR D 1 97 ? 9.572 -5.963 31.294 1.00 35.09 90 TYR D N 1
ATOM 2555 C CA . TYR D 1 97 ? 9.013 -6.555 30.087 1.00 31.20 90 TYR D CA 1
ATOM 2556 C C . TYR D 1 97 ? 7.703 -5.901 29.678 1.00 30.62 90 TYR D C 1
ATOM 2557 O O . TYR D 1 97 ? 6.893 -6.518 28.978 1.00 28.86 90 TYR D O 1
ATOM 2566 N N . LYS D 1 98 ? 7.490 -4.656 30.084 1.00 31.02 91 LYS D N 1
ATOM 2567 C CA . LYS D 1 98 ? 6.259 -3.968 29.736 1.00 34.71 91 LYS D CA 1
ATOM 2568 C C . LYS D 1 98 ? 6.115 -3.879 28.218 1.00 33.95 91 LYS D C 1
ATOM 2569 O O . LYS D 1 98 ? 7.095 -3.750 27.482 1.00 35.04 91 LYS D O 1
ATOM 2575 N N . ILE D 1 99 ? 4.871 -3.956 27.754 1.00 33.40 92 ILE D N 1
ATOM 2576 C CA . ILE D 1 99 ? 4.535 -3.878 26.338 1.00 38.06 92 ILE D CA 1
ATOM 2577 C C . ILE D 1 99 ? 3.358 -2.924 26.197 1.00 42.58 92 ILE D C 1
ATOM 2578 O O . ILE D 1 99 ? 2.500 -2.837 27.081 1.00 39.33 92 ILE D O 1
ATOM 2583 N N . THR D 1 100 ? 3.331 -2.188 25.088 1.00 39.96 93 THR D N 1
ATOM 2584 C CA . THR D 1 100 ? 2.251 -1.234 24.826 1.00 42.04 93 THR D CA 1
ATOM 2585 C C . THR D 1 100 ? 1.774 -1.320 23.380 1.00 44.54 93 THR D C 1
ATOM 2586 O O . THR D 1 100 ? 2.502 -1.787 22.504 1.00 41.98 93 THR D O 1
ATOM 2590 N N . ASP E 1 10 ? -8.465 -6.893 10.730 1.00 45.44 3 ASP E N 1
ATOM 2591 C CA . ASP E 1 10 ? -7.914 -7.787 9.711 1.00 40.82 3 ASP E CA 1
ATOM 2592 C C . ASP E 1 10 ? -7.345 -9.059 10.332 1.00 34.92 3 ASP E C 1
ATOM 2593 O O . ASP E 1 10 ? -6.752 -9.034 11.412 1.00 32.94 3 ASP E O 1
ATOM 2598 N N . ALA E 1 11 ? -7.520 -10.163 9.619 1.00 29.18 4 ALA E N 1
ATOM 2599 C CA . ALA E 1 11 ? -6.980 -11.439 10.048 1.00 26.17 4 ALA E CA 1
ATOM 2600 C C . ALA E 1 11 ? -5.457 -11.397 10.026 1.00 27.36 4 ALA E C 1
ATOM 2601 O O . ALA E 1 11 ? -4.847 -10.636 9.274 1.00 25.31 4 ALA E O 1
ATOM 2603 N N . LEU E 1 12 ? -4.848 -12.228 10.862 1.00 25.74 5 LEU E N 1
ATOM 2604 C CA . LEU E 1 12 ? -3.402 -12.288 11.019 1.00 23.05 5 LEU E CA 1
ATOM 2605 C C . LEU E 1 12 ? -2.934 -13.672 10.597 1.00 24.25 5 LEU E C 1
ATOM 2606 O O . LEU E 1 12 ? -3.553 -14.675 10.964 1.00 23.86 5 LEU E O 1
ATOM 2611 N N . GLY E 1 13 ? -1.876 -13.724 9.792 1.00 21.27 6 GLY E N 1
ATOM 2612 C CA . GLY E 1 13 ? -1.262 -14.982 9.398 1.00 21.58 6 GLY E CA 1
ATOM 2613 C C . GLY E 1 13 ? 0.170 -15.010 9.894 1.00 23.39 6 GLY E C 1
ATOM 2614 O O . GLY E 1 13 ? 0.870 -14.008 9.814 1.00 23.78 6 GLY E O 1
ATOM 2615 N N . LEU E 1 14 ? 0.579 -16.148 10.444 1.00 20.94 7 LEU E N 1
ATOM 2616 C CA . LEU E 1 14 ? 1.884 -16.274 11.076 1.00 22.33 7 LEU E CA 1
ATOM 2617 C C . LEU E 1 14 ? 2.552 -17.550 10.605 1.00 21.71 7 LEU E C 1
ATOM 2618 O O . LEU E 1 14 ? 1.922 -18.608 10.571 1.00 23.59 7 LEU E O 1
ATOM 2623 N N . ILE E 1 15 ? 3.826 -17.452 10.241 1.00 22.51 8 ILE E N 1
ATOM 2624 C CA . ILE E 1 15 ? 4.628 -18.622 9.935 1.00 22.61 8 ILE E CA 1
ATOM 2625 C C . ILE E 1 15 ? 5.960 -18.462 10.652 1.00 21.92 8 ILE E C 1
ATOM 2626 O O . ILE E 1 15 ? 6.644 -17.446 10.469 1.00 23.09 8 ILE E O 1
ATOM 2631 N N . GLU E 1 16 ? 6.314 -19.453 11.468 1.00 23.13 9 GLU E N 1
ATOM 2632 C CA . GLU E 1 16 ? 7.584 -19.496 12.189 1.00 21.92 9 GLU E CA 1
ATOM 2633 C C . GLU E 1 16 ? 8.450 -20.605 11.603 1.00 23.96 9 GLU E C 1
ATOM 2634 O O . GLU E 1 16 ? 8.009 -21.755 11.499 1.00 27.07 9 GLU E O 1
ATOM 2640 N N . THR E 1 17 ? 9.678 -20.265 11.221 1.00 26.09 10 THR E N 1
ATOM 2641 C CA . THR E 1 17 ? 10.587 -21.220 10.605 1.00 22.92 10 THR E CA 1
ATOM 2642 C C . THR E 1 17 ? 11.894 -21.248 11.390 1.00 24.31 10 THR E C 1
ATOM 2643 O O . THR E 1 17 ? 12.189 -20.343 12.168 1.00 24.73 10 THR E O 1
ATOM 2647 N N . LYS E 1 18 ? 12.682 -22.297 11.157 1.00 30.18 11 LYS E N 1
ATOM 2648 C CA . LYS E 1 18 ? 14.055 -22.381 11.648 1.00 27.59 11 LYS E CA 1
ATOM 2649 C C . LYS E 1 18 ? 14.952 -21.698 10.625 1.00 30.20 11 LYS E C 1
ATOM 2650 O O . LYS E 1 18 ? 15.169 -22.229 9.529 1.00 33.27 11 LYS E O 1
ATOM 2656 N N . GLY E 1 19 ? 15.422 -20.507 10.944 1.00 25.98 12 GLY E N 1
ATOM 2657 C CA . GLY E 1 19 ? 16.324 -19.883 10.002 1.00 28.69 12 GLY E CA 1
ATOM 2658 C C . GLY E 1 19 ? 15.670 -18.775 9.200 1.00 25.14 12 GLY E C 1
ATOM 2659 O O . GLY E 1 19 ? 14.456 -18.772 8.946 1.00 26.86 12 GLY E O 1
ATOM 2660 N N . LEU E 1 20 ? 16.499 -17.832 8.761 1.00 24.99 13 LEU E N 1
ATOM 2661 C CA . LEU E 1 20 ? 16.021 -16.639 8.075 1.00 24.98 13 LEU E CA 1
ATOM 2662 C C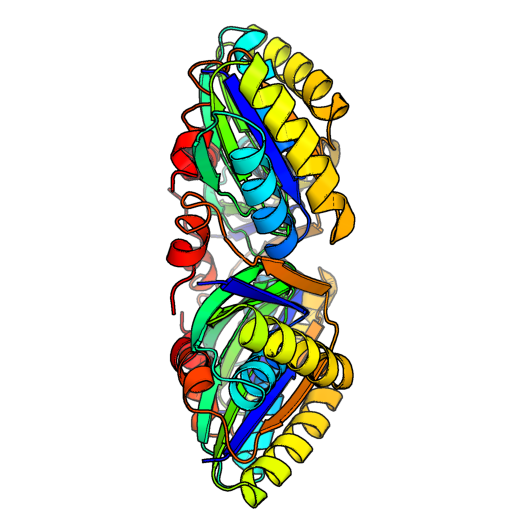 . LEU E 1 20 ? 15.615 -16.926 6.631 1.00 24.94 13 LEU E C 1
ATOM 2663 O O . LEU E 1 20 ? 14.653 -16.334 6.127 1.00 27.49 13 LEU E O 1
ATOM 2668 N N . VAL E 1 21 ? 16.339 -17.812 5.940 1.00 25.68 14 VAL E N 1
ATOM 2669 C CA . VAL E 1 21 ? 16.068 -18.033 4.516 1.00 22.41 14 VAL E CA 1
ATOM 2670 C C . VAL E 1 21 ? 14.712 -18.695 4.320 1.00 25.92 14 VAL E C 1
ATOM 2671 O O . VAL E 1 21 ? 13.944 -18.320 3.423 1.00 21.66 14 VAL E O 1
ATOM 2675 N N . ALA E 1 22 ? 14.421 -19.731 5.112 1.00 25.40 15 ALA E N 1
ATOM 2676 C CA . ALA E 1 22 ? 13.095 -20.341 5.058 1.00 29.11 15 ALA E CA 1
ATOM 2677 C C . ALA E 1 22 ? 12.001 -19.314 5.337 1.00 23.05 15 ALA E C 1
ATOM 2678 O O . ALA E 1 22 ? 10.930 -19.359 4.715 1.00 23.08 15 ALA E O 1
ATOM 2680 N N . CYS E 1 23 ? 12.251 -18.383 6.274 1.00 24.18 16 CYS E N 1
ATOM 2681 C CA . CYS E 1 23 ? 11.239 -17.377 6.606 1.00 24.36 16 CYS E CA 1
ATOM 2682 C C . CYS E 1 23 ? 11.028 -16.408 5.446 1.00 24.69 16 CYS E C 1
ATOM 2683 O O . CYS E 1 23 ? 9.887 -16.052 5.128 1.00 22.64 16 CYS E O 1
ATOM 2686 N N . ILE E 1 24 ? 12.115 -15.974 4.804 1.00 23.69 17 ILE E N 1
ATOM 2687 C CA . ILE E 1 24 ? 11.989 -15.114 3.635 1.00 21.78 17 ILE E CA 1
ATOM 2688 C C . ILE E 1 24 ? 11.213 -15.834 2.549 1.00 23.44 17 ILE E C 1
ATOM 2689 O O . ILE E 1 24 ? 10.359 -15.243 1.872 1.00 25.32 17 ILE E O 1
ATOM 2694 N N . GLU E 1 25 ? 11.484 -17.130 2.370 1.00 23.73 18 GLU E N 1
ATOM 2695 C CA . GLU E 1 25 ? 10.732 -17.881 1.381 1.00 25.34 18 GLU E CA 1
ATOM 2696 C C . GLU E 1 25 ? 9.269 -17.997 1.782 1.00 26.38 18 GLU E C 1
ATOM 2697 O O . GLU E 1 25 ? 8.387 -17.829 0.939 1.00 26.47 18 GLU E O 1
ATOM 2703 N N . ALA E 1 26 ? 8.983 -18.259 3.065 1.00 21.80 19 ALA E N 1
ATOM 2704 C CA . ALA E 1 26 ? 7.590 -18.277 3.510 1.00 22.65 19 ALA E CA 1
ATOM 2705 C C . ALA E 1 26 ? 6.915 -16.943 3.231 1.00 24.88 19 ALA E C 1
ATOM 2706 O O . ALA E 1 26 ? 5.787 -16.902 2.713 1.00 25.08 19 ALA E O 1
ATOM 2708 N N . ALA E 1 27 ? 7.609 -15.844 3.531 1.00 21.95 20 ALA E N 1
ATOM 2709 C CA . ALA E 1 27 ? 7.045 -14.514 3.338 1.00 22.08 20 ALA E CA 1
ATOM 2710 C C . ALA E 1 27 ? 6.792 -14.228 1.865 1.00 23.68 20 ALA E C 1
ATOM 2711 O O . ALA E 1 27 ? 5.723 -13.710 1.498 1.00 24.89 20 ALA E O 1
ATOM 2713 N N . ASP E 1 28 ? 7.753 -14.579 1.006 1.00 22.86 21 ASP E N 1
ATOM 2714 C CA . ASP E 1 28 ? 7.586 -14.373 -0.430 1.00 25.17 21 ASP E CA 1
ATOM 2715 C C . ASP E 1 28 ? 6.380 -15.138 -0.945 1.00 26.01 21 ASP E C 1
ATOM 2716 O O . ASP E 1 28 ? 5.579 -14.605 -1.718 1.00 25.57 21 ASP E O 1
ATOM 2721 N N . ALA E 1 29 ? 6.241 -16.399 -0.532 1.00 23.81 22 ALA E N 1
ATOM 2722 C CA . ALA E 1 29 ? 5.140 -17.221 -1.003 1.00 28.15 22 ALA E CA 1
ATOM 2723 C C . ALA E 1 29 ? 3.805 -16.713 -0.476 1.00 24.45 22 ALA E C 1
ATOM 2724 O O . ALA E 1 29 ? 2.800 -16.762 -1.191 1.00 26.53 22 ALA E O 1
ATOM 2726 N N . MET E 1 30 ? 3.781 -16.201 0.757 1.00 26.13 23 MET E N 1
ATOM 2727 C CA . MET E 1 30 ? 2.541 -15.658 1.314 1.00 24.56 23 MET E CA 1
ATOM 2728 C C . MET E 1 30 ? 2.066 -14.457 0.507 1.00 27.83 23 MET E C 1
ATOM 2729 O O . MET E 1 30 ? 0.890 -14.370 0.124 1.00 25.11 23 MET E O 1
ATOM 2734 N N . CYS E 1 31 ? 2.974 -13.519 0.226 1.00 23.32 24 CYS E N 1
ATOM 2735 C CA . CYS E 1 31 ? 2.573 -12.318 -0.495 1.00 29.41 24 CYS E CA 1
ATOM 2736 C C . CYS E 1 31 ? 2.246 -12.621 -1.955 1.00 29.95 24 CYS E C 1
ATOM 2737 O O . CYS E 1 31 ? 1.452 -11.900 -2.566 1.00 31.67 24 CYS E O 1
ATOM 2740 N N . ALA E 1 32 ? 2.833 -13.677 -2.525 1.00 27.74 25 ALA E N 1
ATOM 2741 C CA . ALA E 1 32 ? 2.494 -14.072 -3.891 1.00 31.70 25 ALA E CA 1
ATOM 2742 C C . ALA E 1 32 ? 1.121 -14.724 -3.980 1.00 34.43 25 ALA E C 1
ATOM 2743 O O . ALA E 1 32 ? 0.429 -14.591 -5.001 1.00 30.05 25 ALA E O 1
ATOM 2745 N N . ALA E 1 33 ? 0.709 -15.425 -2.929 1.00 29.76 26 ALA E N 1
ATOM 2746 C CA . ALA E 1 33 ? -0.456 -16.291 -3.027 1.00 30.49 26 ALA E CA 1
ATOM 2747 C C . ALA E 1 33 ? -1.766 -15.536 -2.895 1.00 31.53 26 ALA E C 1
ATOM 2748 O O . ALA E 1 33 ? -2.786 -15.996 -3.413 1.00 34.50 26 ALA E O 1
ATOM 2750 N N . ALA E 1 34 ? -1.774 -14.404 -2.202 1.00 29.69 27 ALA E N 1
ATOM 2751 C CA . ALA E 1 34 ? -3.035 -13.735 -1.922 1.00 28.49 27 ALA E CA 1
ATOM 2752 C C . ALA E 1 34 ? -2.757 -12.293 -1.548 1.00 24.53 27 ALA E C 1
ATOM 2753 O O . ALA E 1 34 ? -1.615 -11.895 -1.320 1.00 27.66 27 ALA E O 1
ATOM 2755 N N . ASN E 1 35 ? -3.837 -11.523 -1.453 1.00 24.23 28 ASN E N 1
ATOM 2756 C CA . ASN E 1 35 ? -3.758 -10.095 -1.174 1.00 25.89 28 ASN E CA 1
ATOM 2757 C C . ASN E 1 35 ? -3.583 -9.902 0.329 1.00 26.81 28 ASN E C 1
ATOM 2758 O O . ASN E 1 35 ? -4.514 -9.548 1.051 1.00 26.79 28 ASN E O 1
ATOM 2763 N N . VAL E 1 36 ? -2.364 -10.156 0.802 1.00 23.59 29 VAL E N 1
ATOM 2764 C CA . VAL E 1 36 ? -1.988 -9.908 2.188 1.00 23.70 29 VAL E CA 1
ATOM 2765 C C . VAL E 1 36 ? -0.773 -8.988 2.201 1.00 28.42 29 VAL E C 1
ATOM 2766 O O . VAL E 1 36 ? -0.010 -8.903 1.235 1.00 27.18 29 VAL E O 1
ATOM 2770 N N . GLU E 1 37 ? -0.578 -8.315 3.329 1.00 29.71 30 GLU E N 1
ATOM 2771 C CA . GLU E 1 37 ? 0.550 -7.409 3.505 1.00 27.80 30 GLU E CA 1
ATOM 2772 C C . GLU E 1 37 ? 1.455 -7.935 4.606 1.00 29.03 30 GLU E C 1
ATOM 2773 O O . GLU E 1 37 ? 0.975 -8.344 5.664 1.00 25.80 30 GLU E O 1
ATOM 2779 N N . LEU E 1 38 ? 2.756 -7.937 4.356 1.00 25.30 31 LEU E N 1
ATOM 2780 C CA . LEU E 1 38 ? 3.721 -8.273 5.394 1.00 24.54 31 LEU E CA 1
ATOM 2781 C C . LEU E 1 38 ? 3.848 -7.088 6.341 1.00 29.94 31 LEU E C 1
ATOM 2782 O O . LEU E 1 38 ? 4.289 -6.009 5.934 1.00 29.05 31 LEU E O 1
ATOM 2787 N N . ILE E 1 39 ? 3.453 -7.279 7.597 1.00 23.75 32 ILE E N 1
ATOM 2788 C CA . ILE E 1 39 ? 3.438 -6.193 8.571 1.00 29.90 32 ILE E CA 1
ATOM 2789 C C . ILE E 1 39 ? 4.294 -6.486 9.791 1.00 31.25 32 ILE E C 1
ATOM 2790 O O . ILE E 1 39 ? 4.467 -5.595 10.639 1.00 28.24 32 ILE E O 1
ATOM 2795 N N . GLY E 1 40 ? 4.795 -7.699 9.934 1.00 28.82 33 GLY E N 1
ATOM 2796 C CA . GLY E 1 40 ? 5.541 -8.059 11.120 1.00 27.36 33 GLY E CA 1
ATOM 2797 C C . GLY E 1 40 ? 6.649 -9.020 10.785 1.00 27.86 33 GLY E C 1
ATOM 2798 O O . GLY E 1 40 ? 6.512 -9.884 9.913 1.00 23.99 33 GLY E O 1
ATOM 2799 N N . TYR E 1 41 ? 7.754 -8.877 11.502 1.00 27.49 34 TYR E N 1
ATOM 2800 C CA . TYR E 1 41 ? 8.886 -9.768 11.336 1.00 24.97 34 TYR E CA 1
ATOM 2801 C C . TYR E 1 41 ? 9.558 -9.919 12.694 1.00 27.23 34 TYR E C 1
ATOM 2802 O O . TYR E 1 41 ? 9.921 -8.923 13.326 1.00 28.26 34 TYR E O 1
ATOM 2811 N N . GLY E 1 42 ? 9.734 -11.159 13.129 1.00 25.12 35 GLY E N 1
ATOM 2812 C CA . GLY E 1 42 ? 10.264 -11.389 14.459 1.00 28.96 35 GLY E CA 1
ATOM 2813 C C . GLY E 1 42 ? 11.307 -12.481 14.522 1.00 26.18 35 GLY E C 1
ATOM 2814 O O . GLY E 1 42 ? 11.221 -13.506 13.846 1.00 29.63 35 GLY E O 1
ATOM 2815 N N . ASN E 1 43 ? 12.310 -12.271 15.352 1.00 28.19 36 ASN E N 1
ATOM 2816 C CA . ASN E 1 43 ? 13.317 -13.279 15.617 1.00 23.29 36 ASN E CA 1
ATOM 2817 C C . ASN E 1 43 ? 13.435 -13.379 17.127 1.00 26.05 36 ASN E C 1
ATOM 2818 O O . ASN E 1 43 ? 13.716 -12.375 17.783 1.00 30.02 36 ASN E O 1
ATOM 2823 N N . VAL E 1 44 ? 13.204 -14.569 17.680 1.00 24.52 37 VAL E N 1
ATOM 2824 C CA . VAL E 1 44 ? 13.231 -14.717 19.133 1.00 31.17 37 VAL E CA 1
ATOM 2825 C C . VAL E 1 44 ? 14.373 -15.625 19.578 1.00 29.25 37 VAL E C 1
ATOM 2826 O O . VAL E 1 44 ? 14.380 -16.099 20.700 1.00 33.71 37 VAL E O 1
ATOM 2830 N N . GLY E 1 45 ? 15.349 -15.866 18.710 1.00 30.51 38 GLY E N 1
ATOM 2831 C CA . GLY E 1 45 ? 16.493 -16.666 19.083 1.00 32.36 38 GLY E CA 1
ATOM 2832 C C . GLY E 1 45 ? 16.236 -18.155 18.938 1.00 32.22 38 GLY E C 1
ATOM 2833 O O . GLY E 1 45 ? 15.140 -18.616 18.601 1.00 30.24 38 GLY E O 1
ATOM 2834 N N . SER E 1 46 ? 17.310 -18.923 19.146 1.00 30.83 39 SER E N 1
ATOM 2835 C CA . SER E 1 46 ? 17.348 -20.342 18.795 1.00 28.39 39 SER E CA 1
ATOM 2836 C C . SER E 1 46 ? 16.962 -20.550 17.330 1.00 26.40 39 SER E C 1
ATOM 2837 O O . SER E 1 46 ? 16.466 -21.609 16.942 1.00 29.98 39 SER E O 1
ATOM 2840 N N . GLY E 1 47 ? 17.175 -19.525 16.512 1.00 27.71 40 GLY E N 1
ATOM 2841 C CA . GLY E 1 47 ? 16.926 -19.625 15.086 1.00 25.21 40 GLY E CA 1
ATOM 2842 C C . GLY E 1 47 ? 15.481 -19.534 14.658 1.00 26.95 40 GLY E C 1
ATOM 2843 O O . GLY E 1 47 ? 15.198 -19.762 13.482 1.00 25.38 40 GLY E O 1
ATOM 2844 N N . LEU E 1 48 ? 14.558 -19.209 15.565 1.00 22.68 41 LEU E N 1
ATOM 2845 C CA . LEU E 1 48 ? 13.138 -19.145 15.242 1.00 26.06 41 LEU E CA 1
ATOM 2846 C C . LEU E 1 48 ? 12.807 -17.764 14.688 1.00 25.97 41 LEU E C 1
ATOM 2847 O O . LEU E 1 48 ? 13.000 -16.751 15.368 1.00 26.24 41 LEU E O 1
ATOM 2852 N N . VAL E 1 49 ? 12.325 -17.729 13.452 1.00 21.03 42 VAL E N 1
ATOM 2853 C CA . VAL E 1 49 ? 12.063 -16.499 12.719 1.00 21.91 42 VAL E CA 1
ATOM 2854 C C . VAL E 1 49 ? 10.620 -16.555 12.224 1.00 21.74 42 VAL E C 1
ATOM 2855 O O . VAL E 1 49 ? 10.217 -17.551 11.615 1.00 23.27 42 VAL E O 1
ATOM 2859 N N . THR E 1 50 ? 9.850 -15.488 12.485 1.00 23.34 43 THR E N 1
ATOM 2860 C CA A THR E 1 50 ? 8.426 -15.433 12.175 0.50 24.06 43 THR E CA 1
ATOM 2861 C CA B THR E 1 50 ? 8.424 -15.428 12.172 0.50 24.79 43 THR E CA 1
ATOM 2862 C C . THR E 1 50 ? 8.118 -14.296 11.207 1.00 22.27 43 THR E C 1
ATOM 2863 O O . THR E 1 50 ? 8.601 -13.174 11.378 1.00 24.56 43 THR E O 1
ATOM 2870 N N . ALA E 1 51 ? 7.267 -14.582 10.224 1.00 24.11 44 ALA E N 1
ATOM 2871 C CA . ALA E 1 51 ? 6.723 -13.571 9.332 1.00 24.05 44 ALA E CA 1
ATOM 2872 C C . ALA E 1 51 ? 5.234 -13.440 9.619 1.00 24.12 44 ALA E C 1
ATOM 2873 O O . ALA E 1 51 ? 4.554 -14.445 9.841 1.00 22.93 44 ALA E O 1
ATOM 2875 N N . MET E 1 52 ? 4.742 -12.200 9.648 1.00 20.49 45 MET E N 1
ATOM 2876 C CA . MET E 1 52 ? 3.354 -11.897 9.961 1.00 23.74 45 MET E CA 1
ATOM 2877 C C . MET E 1 52 ? 2.729 -11.088 8.837 1.00 23.15 45 MET E C 1
ATOM 2878 O O . MET E 1 52 ? 3.286 -10.060 8.429 1.00 22.75 45 MET E O 1
ATOM 2883 N N . VAL E 1 53 ? 1.558 -11.537 8.365 1.00 25.00 46 VAL E N 1
ATOM 2884 C CA . VAL E 1 53 ? 0.811 -10.867 7.312 1.00 22.56 46 VAL E CA 1
ATOM 2885 C C . VAL E 1 53 ? -0.591 -10.531 7.818 1.00 24.36 46 VAL E C 1
ATOM 2886 O O . VAL E 1 53 ? -1.115 -11.153 8.746 1.00 23.25 46 VAL E O 1
ATOM 2890 N N . LYS E 1 54 ? -1.206 -9.535 7.177 1.00 24.87 47 LYS E N 1
ATOM 2891 C CA . LYS E 1 54 ? -2.578 -9.142 7.475 1.00 27.37 47 LYS E CA 1
ATOM 2892 C C . LYS E 1 54 ? -3.383 -9.032 6.186 1.00 26.64 47 LYS E C 1
ATOM 2893 O O . LYS E 1 54 ? -2.847 -8.694 5.126 1.00 26.78 47 LYS E O 1
ATOM 2899 N N . GLY E 1 55 ? -4.679 -9.311 6.290 1.00 25.48 48 GLY E N 1
ATOM 2900 C CA . GLY E 1 55 ? -5.572 -9.246 5.151 1.00 26.02 48 GLY E CA 1
ATOM 2901 C C . GLY E 1 55 ? -6.923 -9.820 5.534 1.00 26.97 48 GLY E C 1
ATOM 2902 O O . GLY E 1 55 ? -7.166 -10.124 6.702 1.00 27.89 48 GLY E O 1
ATOM 2903 N N . ASP E 1 56 ? -7.795 -9.985 4.536 1.00 27.28 49 ASP E N 1
ATOM 2904 C CA . ASP E 1 56 ? -9.055 -10.647 4.846 1.00 28.42 49 ASP E CA 1
ATOM 2905 C C . ASP E 1 56 ? -8.780 -12.117 5.152 1.00 31.03 49 ASP E C 1
ATOM 2906 O O . ASP E 1 56 ? -7.754 -12.677 4.745 1.00 26.70 49 ASP E O 1
ATOM 2911 N N . VAL E 1 57 ? -9.688 -12.735 5.916 1.00 28.18 50 VAL E N 1
ATOM 2912 C CA . VAL E 1 57 ? -9.398 -14.070 6.435 1.00 26.23 50 VAL E CA 1
ATOM 2913 C C . VAL E 1 57 ? -9.218 -15.072 5.304 1.00 27.47 50 VAL E C 1
ATOM 2914 O O . VAL E 1 57 ? -8.376 -15.972 5.395 1.00 24.51 50 VAL E O 1
ATOM 2918 N N . GLY E 1 58 ? -9.962 -14.920 4.207 1.00 25.83 51 GLY E N 1
ATOM 2919 C CA . GLY E 1 58 ? -9.763 -15.813 3.083 1.00 24.84 51 GLY E CA 1
ATOM 2920 C C . GLY E 1 58 ? -8.374 -15.677 2.486 1.00 24.72 51 GLY E C 1
ATOM 2921 O O . GLY E 1 58 ? -7.710 -16.676 2.204 1.00 24.93 51 GLY E O 1
ATOM 2922 N N . ALA E 1 59 ? -7.908 -14.438 2.319 1.00 24.64 52 ALA E N 1
ATOM 2923 C CA . ALA E 1 59 ? -6.574 -14.210 1.770 1.00 25.66 52 ALA E CA 1
ATOM 2924 C C . ALA E 1 59 ? -5.489 -14.738 2.702 1.00 23.86 52 ALA E C 1
ATOM 2925 O O . ALA E 1 59 ? -4.533 -15.377 2.244 1.00 25.87 52 ALA E O 1
ATOM 2927 N N . VAL E 1 60 ? -5.630 -14.505 4.014 1.00 23.62 53 VAL E N 1
ATOM 2928 C CA . VAL E 1 60 ? -4.614 -14.945 4.972 1.00 22.55 53 VAL E CA 1
ATOM 2929 C C . VAL E 1 60 ? -4.517 -16.466 4.990 1.00 22.63 53 VAL E C 1
ATOM 2930 O O . VAL E 1 60 ? -3.419 -17.030 5.043 1.00 23.60 53 VAL E O 1
ATOM 2934 N N . LYS E 1 61 ? -5.660 -17.157 4.966 1.00 22.89 54 LYS E N 1
ATOM 2935 C CA . LYS E 1 61 ? -5.635 -18.619 4.936 1.00 24.13 54 LYS E CA 1
ATOM 2936 C C . LYS E 1 61 ? -4.932 -19.136 3.679 1.00 26.45 54 LYS E C 1
ATOM 2937 O O . LYS E 1 61 ? -4.088 -20.038 3.752 1.00 27.17 54 LYS E O 1
ATOM 2943 N N . ALA E 1 62 ? -5.273 -18.580 2.513 1.00 25.48 55 ALA E N 1
ATOM 2944 C CA . ALA E 1 62 ? -4.576 -18.971 1.288 1.00 26.85 55 ALA E CA 1
ATOM 2945 C C . ALA E 1 62 ? -3.088 -18.653 1.373 1.00 27.66 55 ALA E C 1
ATOM 2946 O O . ALA E 1 62 ? -2.251 -19.430 0.895 1.00 27.73 55 ALA E O 1
ATOM 2948 N N . ALA E 1 63 ? -2.742 -17.497 1.941 1.00 23.10 56 ALA E N 1
ATOM 2949 C CA . ALA E 1 63 ? -1.339 -17.097 2.027 1.00 24.00 56 ALA E CA 1
ATOM 2950 C C . ALA E 1 63 ? -0.548 -18.041 2.925 1.00 25.23 56 ALA E C 1
ATOM 2951 O O . ALA E 1 63 ? 0.550 -18.487 2.563 1.00 25.18 56 ALA E O 1
ATOM 2953 N N . VAL E 1 64 ? -1.086 -18.356 4.108 1.00 25.57 57 VAL E N 1
ATOM 2954 C CA . VAL E 1 64 ? -0.333 -19.181 5.054 1.00 24.38 57 VAL E CA 1
ATOM 2955 C C . VAL E 1 64 ? -0.173 -20.596 4.518 1.00 25.69 57 VAL E C 1
ATOM 2956 O O . VAL E 1 64 ? 0.907 -21.190 4.629 1.00 25.74 57 VAL E O 1
ATOM 2960 N N . ASP E 1 65 ? -1.233 -21.151 3.913 1.00 24.24 58 ASP E N 1
ATOM 2961 C CA . ASP E 1 65 ? -1.131 -22.463 3.276 1.00 24.50 58 ASP E CA 1
ATOM 2962 C C . ASP E 1 65 ? 0.007 -22.491 2.265 1.00 27.01 58 ASP E C 1
ATOM 2963 O O . ASP E 1 65 ? 0.816 -23.424 2.248 1.00 28.53 58 ASP E O 1
ATOM 2968 N N . SER E 1 66 ? 0.070 -21.473 1.401 1.00 27.72 59 SER E N 1
ATOM 2969 C CA . SER E 1 66 ? 1.090 -21.437 0.358 1.00 27.19 59 SER E CA 1
ATOM 2970 C C . SER E 1 66 ? 2.475 -21.186 0.942 1.00 29.71 59 SER E C 1
ATOM 2971 O O . SER E 1 66 ? 3.458 -21.797 0.506 1.00 31.53 59 SER E O 1
ATOM 2974 N N . GLY E 1 67 ? 2.569 -20.284 1.920 1.00 24.14 60 GLY E N 1
ATOM 2975 C CA . GLY E 1 67 ? 3.849 -20.020 2.567 1.00 26.53 60 GLY E CA 1
ATOM 2976 C C . GLY E 1 67 ? 4.421 -21.236 3.271 1.00 25.71 60 GLY E C 1
ATOM 2977 O O . GLY E 1 67 ? 5.634 -21.474 3.230 1.00 26.84 60 GLY E O 1
ATOM 2978 N N . VAL E 1 68 ? 3.565 -22.016 3.944 1.00 26.10 61 VAL E N 1
ATOM 2979 C CA . VAL E 1 68 ? 4.051 -23.204 4.644 1.00 27.78 61 VAL E CA 1
ATOM 2980 C C . VAL E 1 68 ? 4.580 -24.228 3.649 1.00 33.39 61 VAL E C 1
ATOM 2981 O O . VAL E 1 68 ? 5.659 -24.803 3.838 1.00 30.97 61 VAL E O 1
ATOM 2985 N N . GLU E 1 69 ? 3.825 -24.466 2.573 1.00 31.34 62 GLU E N 1
ATOM 2986 C CA . GLU E 1 69 ? 4.244 -25.441 1.574 1.00 37.19 62 GLU E CA 1
ATOM 2987 C C . GLU E 1 69 ? 5.568 -25.047 0.929 1.00 35.92 62 GLU E C 1
ATOM 2988 O O . GLU E 1 69 ? 6.415 -25.907 0.660 1.00 36.62 62 GLU E O 1
ATOM 2994 N N . SER E 1 70 ? 5.761 -23.755 0.654 1.00 33.12 63 SER E N 1
ATOM 2995 C CA . SER E 1 70 ? 6.988 -23.338 -0.020 1.00 34.25 63 SER E CA 1
ATOM 2996 C C . SER E 1 70 ? 8.181 -23.366 0.925 1.00 32.82 63 SER E C 1
ATOM 2997 O O . SER E 1 70 ? 9.275 -23.796 0.539 1.00 30.94 63 SER E O 1
ATOM 3000 N N . ALA E 1 71 ? 7.987 -22.917 2.167 1.00 29.98 64 ALA E N 1
ATOM 3001 C CA . ALA E 1 71 ? 9.083 -22.892 3.128 1.00 31.93 64 ALA E CA 1
ATOM 3002 C C . ALA E 1 71 ? 9.524 -24.304 3.485 1.00 36.89 64 ALA E C 1
ATOM 3003 O O . ALA E 1 71 ? 10.721 -24.556 3.692 1.00 35.07 64 ALA E O 1
ATOM 3005 N N . GLN E 1 72 ? 8.570 -25.240 3.562 1.00 33.44 65 GLN E N 1
ATOM 3006 C CA . GLN E 1 72 ? 8.908 -26.626 3.865 1.00 36.74 65 GLN E CA 1
ATOM 3007 C C . GLN E 1 72 ? 9.754 -27.272 2.781 1.00 36.61 65 GLN E C 1
ATOM 3008 O O . GLN E 1 72 ? 10.377 -28.307 3.037 1.00 39.51 65 GLN E O 1
ATOM 3014 N N . ARG E 1 73 ? 9.777 -26.702 1.576 1.00 34.42 66 ARG E N 1
ATOM 3015 C CA . ARG E 1 73 ? 10.611 -27.268 0.524 1.00 37.70 66 ARG E CA 1
ATOM 3016 C C . ARG E 1 73 ? 12.094 -27.026 0.773 1.00 39.51 66 ARG E C 1
ATOM 3017 O O . ARG E 1 73 ? 12.930 -27.796 0.290 1.00 42.83 66 ARG E O 1
ATOM 3025 N N . ILE E 1 74 ? 12.449 -25.966 1.494 1.00 37.38 67 ILE E N 1
ATOM 3026 C CA . ILE E 1 74 ? 13.851 -25.623 1.709 1.00 40.33 67 ILE E CA 1
ATOM 3027 C C . ILE E 1 74 ? 14.245 -25.588 3.175 1.00 39.16 67 ILE E C 1
ATOM 3028 O O . ILE E 1 74 ? 15.442 -25.446 3.467 1.00 35.65 67 ILE E O 1
ATOM 3033 N N . GLY E 1 75 ? 13.306 -25.715 4.103 1.00 35.57 68 GLY E N 1
ATOM 3034 C CA . GLY E 1 75 ? 13.656 -25.632 5.505 1.00 37.16 68 GLY E CA 1
ATOM 3035 C C . GLY E 1 75 ? 12.538 -26.151 6.379 1.00 39.50 68 GLY E C 1
ATOM 3036 O O . GLY E 1 75 ? 11.543 -26.693 5.897 1.00 38.87 68 GLY E O 1
ATOM 3037 N N . GLU E 1 76 ? 12.716 -25.977 7.681 1.00 39.03 69 GLU E N 1
ATOM 3038 C CA . GLU E 1 76 ? 11.772 -26.474 8.669 1.00 36.33 69 GLU E CA 1
ATOM 3039 C C . GLU E 1 76 ? 10.787 -25.372 9.041 1.00 33.28 69 GLU E C 1
ATOM 3040 O O . GLU E 1 76 ? 11.195 -24.274 9.426 1.00 34.20 69 GLU E O 1
ATOM 3046 N N . VAL E 1 77 ? 9.496 -25.656 8.902 1.00 33.78 70 VAL E N 1
ATOM 3047 C CA . VAL E 1 77 ? 8.451 -24.790 9.436 1.00 33.52 70 VAL E CA 1
ATOM 3048 C C . VAL E 1 77 ? 8.111 -25.283 10.837 1.00 31.95 70 VAL E C 1
ATOM 3049 O O . VAL E 1 77 ? 7.692 -26.432 11.013 1.00 34.52 70 VAL E O 1
ATOM 3053 N N . VAL E 1 78 ? 8.305 -24.421 11.833 1.00 28.95 71 VAL E N 1
ATOM 3054 C CA . VAL E 1 78 ? 8.076 -24.811 13.219 1.00 31.66 71 VAL E CA 1
ATOM 3055 C C . VAL E 1 78 ? 6.609 -24.649 13.602 1.00 34.45 71 VAL E C 1
ATOM 3056 O O . VAL E 1 78 ? 6.032 -25.521 14.260 1.00 34.93 71 VAL E O 1
ATOM 3060 N N . THR E 1 79 ? 5.972 -23.560 13.172 1.00 34.40 72 THR E N 1
ATOM 3061 C CA . THR E 1 79 ? 4.586 -23.295 13.542 1.00 31.04 72 THR E CA 1
ATOM 3062 C C . THR E 1 79 ? 3.955 -22.397 12.494 1.00 29.62 72 THR E C 1
ATOM 3063 O O . THR E 1 79 ? 4.641 -21.616 11.834 1.00 30.40 72 THR E O 1
ATOM 3067 N N . SER E 1 80 ? 2.635 -22.492 12.369 1.00 27.36 73 SER E N 1
ATOM 3068 C CA . SER E 1 80 ? 1.892 -21.585 11.511 1.00 29.14 73 SER E CA 1
ATOM 3069 C C . SER E 1 80 ? 0.524 -21.375 12.131 1.00 27.46 73 SER E C 1
ATOM 3070 O O . SER E 1 80 ? 0.031 -22.227 12.874 1.00 26.06 73 SER E O 1
ATOM 3073 N N . LEU E 1 81 ? -0.084 -20.234 11.821 1.00 24.23 74 LEU E N 1
ATOM 3074 C CA . LEU E 1 81 ? -1.328 -19.888 12.491 1.00 26.55 74 LEU E CA 1
ATOM 3075 C C . LEU E 1 81 ? -2.065 -18.808 11.719 1.00 23.14 74 LEU E C 1
ATOM 3076 O O . LEU E 1 81 ? -1.453 -17.861 11.216 1.00 22.71 74 LEU E O 1
ATOM 3081 N N . VAL E 1 82 ? -3.386 -18.942 11.670 1.00 22.39 75 VAL E N 1
ATOM 3082 C CA . VAL E 1 82 ? -4.276 -17.886 11.215 1.00 22.22 75 VAL E CA 1
ATOM 3083 C C . VAL E 1 82 ? -5.169 -17.507 12.390 1.00 24.26 75 VAL E C 1
ATOM 3084 O O . VAL E 1 82 ? -5.758 -18.384 13.028 1.00 28.31 75 VAL E O 1
ATOM 3088 N N . ILE E 1 83 ? -5.229 -16.218 12.708 1.00 24.09 76 ILE E N 1
ATOM 3089 C CA . ILE E 1 83 ? -6.188 -15.696 13.678 1.00 23.24 76 ILE E CA 1
ATOM 3090 C C . ILE E 1 83 ? -7.1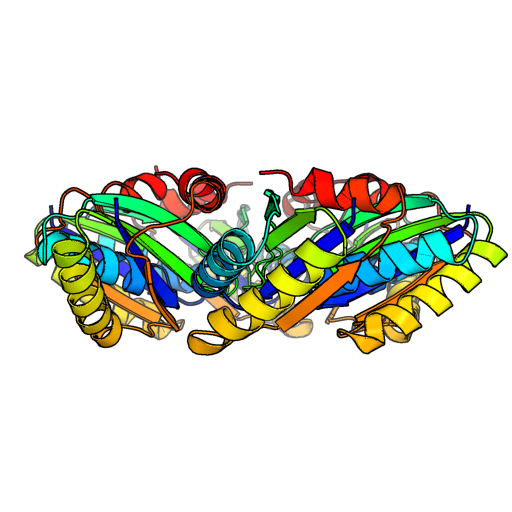52 -14.783 12.930 1.00 26.09 76 ILE E C 1
ATOM 3091 O O . ILE E 1 83 ? -6.773 -13.679 12.517 1.00 25.83 76 ILE E O 1
ATOM 3096 N N . ALA E 1 84 ? -8.403 -15.242 12.777 1.00 24.14 77 ALA E N 1
ATOM 3097 C CA . ALA E 1 84 ? -9.383 -14.532 11.955 1.00 22.44 77 ALA E CA 1
ATOM 3098 C C . ALA E 1 84 ? -9.717 -13.163 12.529 1.00 28.40 77 ALA E C 1
ATOM 3099 O O . ALA E 1 84 ? -9.903 -12.198 11.779 1.00 27.95 77 ALA E O 1
ATOM 3101 N N . ARG E 1 85 ? -9.783 -13.054 13.855 1.00 26.71 78 ARG E N 1
ATOM 3102 C CA . ARG E 1 85 ? -10.082 -11.791 14.528 1.00 27.51 78 ARG E CA 1
ATOM 3103 C C . ARG E 1 85 ? -9.199 -11.684 15.762 1.00 26.50 78 ARG E C 1
ATOM 3104 O O . ARG E 1 85 ? -9.585 -12.088 16.867 1.00 30.01 78 ARG E O 1
ATOM 3112 N N . PRO E 1 86 ? -7.987 -11.162 15.603 1.00 26.41 79 PRO E N 1
ATOM 3113 C CA . PRO E 1 86 ? -7.086 -11.012 16.755 1.00 29.62 79 PRO E CA 1
ATOM 3114 C C . PRO E 1 86 ? -7.681 -10.089 17.807 1.00 32.57 79 PRO E C 1
ATOM 3115 O O . PRO E 1 86 ? -8.191 -9.011 17.496 1.00 31.79 79 PRO E O 1
ATOM 3119 N N . HIS E 1 87 ? -7.630 -10.523 19.064 1.00 30.91 80 HIS E N 1
ATOM 3120 C CA A HIS E 1 87 ? -8.045 -9.624 20.123 0.50 34.64 80 HIS E CA 1
ATOM 3121 C CA B HIS E 1 87 ? -8.004 -9.654 20.173 0.50 34.67 80 HIS E CA 1
ATOM 3122 C C . HIS E 1 87 ? -7.121 -8.411 20.167 1.00 35.77 80 HIS E C 1
ATOM 3123 O O . HIS E 1 87 ? -5.949 -8.465 19.778 1.00 34.39 80 HIS E O 1
ATOM 3136 N N . ASN E 1 88 ? -7.687 -7.287 20.606 1.00 35.62 81 ASN E N 1
ATOM 3137 C CA A ASN E 1 88 ? -6.981 -6.020 20.471 0.50 36.81 81 ASN E CA 1
ATOM 3138 C CA B ASN E 1 88 ? -6.995 -6.009 20.488 0.50 36.81 81 ASN E CA 1
ATOM 3139 C C . ASN E 1 88 ? -5.661 -6.002 21.230 1.00 38.15 81 ASN E C 1
ATOM 3140 O O . ASN E 1 88 ? -4.748 -5.266 20.842 1.00 39.46 81 ASN E O 1
ATOM 3149 N N . ASP E 1 89 ? -5.522 -6.811 22.288 1.00 35.37 82 ASP E N 1
ATOM 3150 C CA . ASP E 1 89 ? -4.268 -6.798 23.051 1.00 34.15 82 ASP E CA 1
ATOM 3151 C C . ASP E 1 89 ? -3.096 -7.453 22.325 1.00 35.77 82 ASP E C 1
ATOM 3152 O O . ASP E 1 89 ? -1.955 -7.003 22.484 1.00 34.52 82 ASP E O 1
ATOM 3157 N N . ILE E 1 90 ? -3.312 -8.506 21.535 1.00 32.88 83 ILE E N 1
ATOM 3158 C CA . ILE E 1 90 ? -2.135 -9.118 20.925 1.00 35.20 83 ILE E CA 1
ATOM 3159 C C . ILE E 1 90 ? -1.554 -8.242 19.830 1.00 34.21 83 ILE E C 1
ATOM 3160 O O . ILE E 1 90 ? -0.435 -8.492 19.365 1.00 31.05 83 ILE E O 1
ATOM 3165 N N . ASN E 1 91 ? -2.265 -7.187 19.432 1.00 36.46 84 ASN E N 1
ATOM 3166 C CA . ASN E 1 91 ? -1.652 -6.206 18.551 1.00 34.66 84 ASN E CA 1
ATOM 3167 C C . ASN E 1 91 ? -0.518 -5.456 19.234 1.00 32.41 84 ASN E C 1
ATOM 3168 O O . ASN E 1 91 ? 0.295 -4.838 18.542 1.00 35.77 84 ASN E O 1
ATOM 3173 N N . LYS E 1 92 ? -0.443 -5.492 20.571 1.00 30.17 85 LYS E N 1
ATOM 3174 C CA . LYS E 1 92 ? 0.746 -4.989 21.252 1.00 31.86 85 LYS E CA 1
ATOM 3175 C C . LYS E 1 92 ? 1.977 -5.791 20.851 1.00 30.47 85 LYS E C 1
ATOM 3176 O O . LYS E 1 92 ? 3.049 -5.226 20.614 1.00 36.46 85 LYS E O 1
ATOM 3182 N N . ILE E 1 93 ? 1.838 -7.115 20.782 1.00 28.98 86 ILE E N 1
ATOM 3183 C CA . ILE E 1 93 ? 2.952 -7.968 20.382 1.00 30.62 86 ILE E CA 1
ATOM 3184 C C . ILE E 1 93 ? 3.262 -7.782 18.903 1.00 31.27 86 ILE E C 1
ATOM 3185 O O . ILE E 1 93 ? 4.431 -7.712 18.507 1.00 30.82 86 ILE E O 1
ATOM 3190 N N . VAL E 1 94 ? 2.227 -7.705 18.064 1.00 27.41 87 VAL E N 1
ATOM 3191 C CA . VAL E 1 94 ? 2.445 -7.573 16.624 1.00 32.77 87 VAL E CA 1
ATOM 3192 C C . VAL E 1 94 ? 3.180 -6.276 16.317 1.00 33.15 87 VAL E C 1
ATOM 3193 O O . VAL E 1 94 ? 4.161 -6.259 15.564 1.00 31.77 87 VAL E O 1
ATOM 3197 N N . SER E 1 95 ? 2.738 -5.175 16.931 1.00 30.23 88 SER E N 1
ATOM 3198 C CA . SER E 1 95 ? 3.375 -3.883 16.699 1.00 32.72 88 SER E CA 1
ATOM 3199 C C . SER E 1 95 ? 4.791 -3.852 17.256 1.00 33.04 88 SER E C 1
ATOM 3200 O O . SER E 1 95 ? 5.635 -3.092 16.765 1.00 34.52 88 SER E O 1
ATOM 3203 N N . HIS E 1 96 ? 5.069 -4.674 18.270 1.00 34.07 89 HIS E N 1
ATOM 3204 C CA . HIS E 1 96 ? 6.431 -4.824 18.772 1.00 30.15 89 HIS E CA 1
ATOM 3205 C C . HIS E 1 96 ? 7.373 -5.321 17.680 1.00 32.47 89 HIS E C 1
ATOM 3206 O O . HIS E 1 96 ? 8.585 -5.067 17.732 1.00 28.83 89 HIS E O 1
ATOM 3213 N N . TYR E 1 97 ? 6.842 -6.034 16.690 1.00 29.75 90 TYR E N 1
ATOM 3214 C CA . TYR E 1 97 ? 7.644 -6.589 15.605 1.00 29.15 90 TYR E CA 1
ATOM 3215 C C . TYR E 1 97 ? 7.363 -5.917 14.268 1.00 29.74 90 TYR E C 1
ATOM 3216 O O . TYR E 1 97 ? 7.562 -6.521 13.215 1.00 29.17 90 TYR E O 1
ATOM 3225 N N . LYS E 1 98 ? 6.897 -4.670 14.300 1.00 31.55 91 LYS E N 1
ATOM 3226 C CA . LYS E 1 98 ? 6.589 -3.932 13.081 1.00 37.30 91 LYS E CA 1
ATOM 3227 C C . LYS E 1 98 ? 7.824 -3.773 12.192 1.00 40.86 91 LYS E C 1
ATOM 3228 O O . LYS E 1 98 ? 8.965 -3.749 12.665 1.00 38.62 91 LYS E O 1
ATOM 3230 N N . ILE E 1 99 ? 7.582 -3.703 10.882 1.00 47.71 92 ILE E N 1
ATOM 3231 C CA . ILE E 1 99 ? 8.642 -3.494 9.894 1.00 49.15 92 ILE E CA 1
ATOM 3232 C C . ILE E 1 99 ? 8.220 -2.436 8.877 1.00 51.55 92 ILE E C 1
ATOM 3233 O O . ILE E 1 99 ? 7.049 -2.371 8.484 1.00 54.46 92 ILE E O 1
ATOM 3238 N N . ASP F 1 10 ? 15.800 -6.700 -9.106 1.00 47.91 3 ASP F N 1
ATOM 3239 C CA . ASP F 1 10 ? 16.888 -7.667 -9.224 1.00 42.61 3 ASP F CA 1
ATOM 3240 C C . ASP F 1 10 ? 16.622 -8.914 -8.371 1.00 38.60 3 ASP F C 1
ATOM 3241 O O . ASP F 1 10 ? 15.950 -8.850 -7.338 1.00 35.67 3 ASP F O 1
ATOM 3246 N N . ALA F 1 11 ? 17.108 -10.051 -8.862 1.00 29.81 4 ALA F N 1
ATOM 3247 C CA . ALA F 1 11 ? 16.979 -11.319 -8.163 1.00 25.27 4 ALA F CA 1
ATOM 3248 C C . ALA F 1 11 ? 17.767 -11.292 -6.861 1.00 28.92 4 ALA F C 1
ATOM 3249 O O . ALA F 1 11 ? 18.736 -10.543 -6.713 1.00 26.53 4 ALA F O 1
ATOM 3251 N N . LEU F 1 12 ? 17.345 -12.127 -5.919 1.00 27.20 5 LEU F N 1
ATOM 3252 C CA . LEU F 1 12 ? 17.956 -12.207 -4.597 1.00 26.89 5 LEU F CA 1
ATOM 3253 C C . LEU F 1 12 ? 18.552 -13.593 -4.396 1.00 24.61 5 LEU F C 1
ATOM 3254 O O . LEU F 1 12 ? 17.901 -14.601 -4.685 1.00 26.98 5 LEU F O 1
ATOM 3259 N N . GLY F 1 13 ? 19.787 -13.646 -3.918 1.00 24.92 6 GLY F N 1
ATOM 3260 C CA . GLY F 1 13 ? 20.433 -14.902 -3.577 1.00 24.07 6 GLY F CA 1
ATOM 3261 C C . GLY F 1 13 ? 20.758 -14.922 -2.097 1.00 23.76 6 GLY F C 1
ATOM 3262 O O . GLY F 1 13 ? 21.203 -13.919 -1.541 1.00 23.05 6 GLY F O 1
ATOM 3263 N N . LEU F 1 14 ? 20.488 -16.056 -1.456 1.00 23.11 7 LEU F N 1
ATOM 3264 C CA . LEU F 1 14 ? 20.628 -16.179 -0.016 1.00 22.61 7 LEU F CA 1
ATOM 3265 C C . LEU F 1 14 ? 21.364 -17.463 0.315 1.00 24.50 7 LEU F C 1
ATOM 3266 O O . LEU F 1 14 ? 21.032 -18.523 -0.217 1.00 24.36 7 LEU F O 1
ATOM 3271 N N . ILE F 1 15 ? 22.330 -17.374 1.226 1.00 25.24 8 ILE F N 1
ATOM 3272 C CA . ILE F 1 15 ? 23.019 -18.537 1.764 1.00 24.32 8 ILE F CA 1
ATOM 3273 C C . ILE F 1 15 ? 23.074 -18.392 3.280 1.00 22.17 8 ILE F C 1
ATOM 3274 O O . ILE F 1 15 ? 23.598 -17.393 3.795 1.00 23.05 8 ILE F O 1
ATOM 3279 N N . GLU F 1 16 ? 22.545 -19.390 3.986 1.00 24.45 9 GLU F N 1
ATOM 3280 C CA . GLU F 1 16 ? 22.549 -19.454 5.445 1.00 24.84 9 GLU F CA 1
ATOM 3281 C C . GLU F 1 16 ? 23.487 -20.567 5.892 1.00 23.59 9 GLU F C 1
ATOM 3282 O O . GLU F 1 16 ? 23.345 -21.715 5.456 1.00 27.34 9 GLU F O 1
ATOM 3288 N N . THR F 1 17 ? 24.423 -20.235 6.773 1.00 24.89 10 THR F N 1
ATOM 3289 C CA . THR F 1 17 ? 25.411 -21.192 7.243 1.00 23.35 10 THR F CA 1
ATOM 3290 C C . THR F 1 17 ? 25.374 -21.266 8.765 1.00 29.23 10 THR F C 1
ATOM 3291 O O . THR F 1 17 ? 24.794 -20.410 9.437 1.00 27.06 10 THR F O 1
ATOM 3295 N N . LYS F 1 18 ? 25.995 -22.318 9.297 1.00 28.02 11 LYS F N 1
ATOM 3296 C CA . LYS F 1 18 ? 26.257 -22.435 10.729 1.00 30.48 11 LYS F CA 1
ATOM 3297 C C . LYS F 1 18 ? 27.576 -21.726 11.006 1.00 31.07 11 LYS F C 1
ATOM 3298 O O . LYS F 1 18 ? 28.653 -22.222 10.656 1.00 32.56 11 LYS F O 1
ATOM 3304 N N . GLY F 1 19 ? 27.498 -20.544 11.586 1.00 25.49 12 GLY F N 1
ATOM 3305 C CA . GLY F 1 19 ? 28.740 -19.889 11.933 1.00 28.96 12 GLY F CA 1
ATOM 3306 C C . GLY F 1 19 ? 29.084 -18.760 10.981 1.00 28.00 12 GLY F C 1
ATOM 3307 O O . GLY F 1 19 ? 28.701 -18.753 9.801 1.00 25.97 12 GLY F O 1
ATOM 3308 N N . LEU F 1 20 ? 29.842 -17.796 11.499 1.00 26.20 13 LEU F N 1
ATOM 3309 C CA . LEU F 1 20 ? 30.184 -16.603 10.734 1.00 26.52 13 LEU F CA 1
ATOM 3310 C C . LEU F 1 20 ? 31.238 -16.888 9.669 1.00 26.35 13 LEU F C 1
ATOM 3311 O O . LEU F 1 20 ? 31.194 -16.301 8.580 1.00 25.70 13 LEU F O 1
ATOM 3316 N N . VAL F 1 21 ? 32.204 -17.764 9.962 1.00 25.14 14 VAL F N 1
ATOM 3317 C CA . VAL F 1 21 ? 33.315 -17.960 9.025 1.00 26.59 14 VAL F CA 1
ATOM 3318 C C . VAL F 1 21 ? 32.827 -18.612 7.736 1.00 26.39 14 VAL F C 1
ATOM 3319 O O . VAL F 1 21 ? 33.223 -18.210 6.632 1.00 23.39 14 VAL F O 1
ATOM 3323 N N . ALA F 1 22 ? 32.006 -19.660 7.857 1.00 24.66 15 ALA F N 1
ATOM 3324 C CA . ALA F 1 22 ? 31.382 -20.263 6.681 1.00 29.14 15 ALA F CA 1
ATOM 3325 C C . ALA F 1 22 ? 30.578 -19.239 5.886 1.00 26.77 15 ALA F C 1
ATOM 3326 O O . ALA F 1 22 ? 30.575 -19.274 4.650 1.00 22.63 15 ALA F O 1
ATOM 3328 N N . CYS F 1 23 ? 29.892 -18.316 6.570 1.00 24.08 16 CYS F N 1
ATOM 3329 C CA . CYS F 1 23 ? 29.107 -17.319 5.840 1.00 26.59 16 CYS F CA 1
ATOM 3330 C C . CYS F 1 23 ? 30.011 -16.357 5.077 1.00 26.54 16 CYS F C 1
ATOM 3331 O O . CYS F 1 23 ? 29.731 -16.021 3.920 1.00 24.63 16 CYS F O 1
ATOM 3334 N N . ILE F 1 24 ? 31.103 -15.905 5.707 1.00 22.89 17 ILE F N 1
ATOM 3335 C CA . ILE F 1 24 ? 32.051 -15.038 5.012 1.00 22.47 17 ILE F CA 1
ATOM 3336 C C . ILE F 1 24 ? 32.637 -15.754 3.805 1.00 23.69 17 ILE F C 1
ATOM 3337 O O . ILE F 1 24 ? 32.820 -15.153 2.738 1.00 24.38 17 ILE F O 1
ATOM 3342 N N . GLU F 1 25 ? 32.935 -17.049 3.941 1.00 23.00 18 GLU F N 1
ATOM 3343 C CA . GLU F 1 25 ? 33.425 -17.781 2.781 1.00 23.47 18 GLU F CA 1
ATOM 3344 C C . GLU F 1 25 ? 32.350 -17.873 1.704 1.00 26.86 18 GLU F C 1
ATOM 3345 O O . GLU F 1 25 ? 32.637 -17.677 0.519 1.00 25.64 18 GLU F O 1
ATOM 3351 N N . ALA F 1 26 ? 31.105 -18.148 2.098 1.00 24.34 19 ALA F N 1
ATOM 3352 C CA . ALA F 1 26 ? 30.017 -18.156 1.121 1.00 24.21 19 ALA F CA 1
ATOM 3353 C C . ALA F 1 26 ? 29.889 -16.810 0.415 1.00 25.60 19 ALA F C 1
ATOM 3354 O O . ALA F 1 26 ? 29.709 -16.759 -0.811 1.00 26.80 19 ALA F O 1
ATOM 3356 N N . ALA F 1 27 ? 29.964 -15.709 1.169 1.00 23.25 20 ALA F N 1
ATOM 3357 C CA . ALA F 1 27 ? 29.849 -14.383 0.567 1.00 23.38 20 ALA F CA 1
ATOM 3358 C C . ALA F 1 27 ? 31.006 -14.099 -0.383 1.00 25.83 20 ALA F C 1
ATOM 3359 O O . ALA F 1 27 ? 30.803 -13.548 -1.473 1.00 25.10 20 ALA F O 1
ATOM 3361 N N . ASP F 1 28 ? 32.229 -14.452 0.025 1.00 23.95 21 ASP F N 1
ATOM 3362 C CA . ASP F 1 28 ? 33.394 -14.251 -0.832 1.00 28.69 21 ASP F CA 1
ATOM 3363 C C . ASP F 1 28 ? 33.239 -15.022 -2.132 1.00 27.81 21 ASP F C 1
ATOM 3364 O O . ASP F 1 28 ? 33.443 -14.472 -3.219 1.00 29.82 21 ASP F O 1
ATOM 3369 N N . ALA F 1 29 ? 32.823 -16.288 -2.042 1.00 25.98 22 ALA F N 1
ATOM 3370 C CA . ALA F 1 29 ? 32.684 -17.099 -3.243 1.00 28.09 22 ALA F CA 1
ATOM 3371 C C . ALA F 1 29 ? 31.557 -16.596 -4.136 1.00 28.96 22 ALA F C 1
ATOM 3372 O O . ALA F 1 29 ? 31.683 -16.645 -5.358 1.00 26.75 22 ALA F O 1
ATOM 3374 N N . MET F 1 30 ? 30.458 -16.098 -3.551 1.00 26.92 23 MET F N 1
ATOM 3375 C CA . MET F 1 30 ? 29.365 -15.567 -4.369 1.00 26.67 23 MET F CA 1
ATOM 3376 C C . MET F 1 30 ? 29.833 -14.365 -5.180 1.00 29.60 23 MET F C 1
ATOM 3377 O O . MET F 1 30 ? 29.594 -14.282 -6.392 1.00 25.82 23 MET F O 1
ATOM 3382 N N . CYS F 1 31 ? 30.510 -13.420 -4.525 1.00 27.95 24 CYS F N 1
ATOM 3383 C CA . CYS F 1 31 ? 30.923 -12.203 -5.210 1.00 29.22 24 CYS F CA 1
ATOM 3384 C C . CYS F 1 31 ? 32.031 -12.477 -6.221 1.00 30.00 24 CYS F C 1
ATOM 3385 O O . CYS F 1 31 ? 32.107 -11.795 -7.250 1.00 30.57 24 CYS F O 1
ATOM 3388 N N . ALA F 1 32 ? 32.844 -13.509 -5.982 1.00 28.54 25 ALA F N 1
ATOM 3389 C CA . ALA F 1 32 ? 33.882 -13.897 -6.940 1.00 32.30 25 ALA F CA 1
ATOM 3390 C C . ALA F 1 32 ? 33.296 -14.564 -8.174 1.00 33.53 25 ALA F C 1
ATOM 3391 O O . ALA F 1 32 ? 33.879 -14.477 -9.266 1.00 30.88 25 ALA F O 1
ATOM 3393 N N . ALA F 1 33 ? 32.160 -15.251 -8.020 1.00 31.68 26 ALA F N 1
ATOM 3394 C CA . ALA F 1 33 ? 31.654 -16.112 -9.083 1.00 31.77 26 ALA F CA 1
ATOM 3395 C C . ALA F 1 33 ? 30.874 -15.356 -10.147 1.00 30.49 26 ALA F C 1
ATOM 3396 O O . ALA F 1 33 ? 30.792 -15.821 -11.285 1.00 32.24 26 ALA F O 1
ATOM 3398 N N . ALA F 1 34 ? 30.271 -14.223 -9.810 1.00 29.06 27 ALA F N 1
ATOM 3399 C CA . ALA F 1 34 ? 29.391 -13.571 -10.772 1.00 29.35 27 ALA F CA 1
ATOM 3400 C C . ALA F 1 34 ? 29.191 -12.120 -10.374 1.00 27.44 27 ALA F C 1
ATOM 3401 O O . ALA F 1 34 ? 29.636 -11.675 -9.316 1.00 28.29 27 ALA F O 1
ATOM 3403 N N . ASN F 1 35 ? 28.529 -11.381 -11.257 1.00 27.75 28 ASN F N 1
ATOM 3404 C CA . ASN F 1 35 ? 28.296 -9.954 -11.063 1.00 29.77 28 ASN F CA 1
ATOM 3405 C C . ASN F 1 35 ? 27.091 -9.785 -10.142 1.00 28.54 28 ASN F C 1
ATOM 3406 O O . ASN F 1 35 ? 25.977 -9.488 -10.579 1.00 28.86 28 ASN F O 1
ATOM 3411 N N . VAL F 1 36 ? 27.320 -10.028 -8.844 1.00 26.57 29 VAL F N 1
ATOM 3412 C CA . VAL F 1 36 ? 26.322 -9.801 -7.807 1.00 26.61 29 VAL F CA 1
ATOM 3413 C C . VAL F 1 36 ? 26.923 -8.892 -6.738 1.00 29.34 29 VAL F C 1
ATOM 3414 O O . VAL F 1 36 ? 28.143 -8.784 -6.590 1.00 31.82 29 VAL F O 1
ATOM 3418 N N . GLU F 1 37 ? 26.046 -8.237 -5.982 1.00 29.53 30 GLU F N 1
ATOM 3419 C CA . GLU F 1 37 ? 26.450 -7.317 -4.927 1.00 29.74 30 GLU F CA 1
ATOM 3420 C C . GLU F 1 37 ? 25.975 -7.837 -3.578 1.00 31.08 30 GLU F C 1
ATOM 3421 O O . GLU F 1 37 ? 24.825 -8.252 -3.440 1.00 25.46 30 GLU F O 1
ATOM 3427 N N . LEU F 1 38 ? 26.856 -7.824 -2.585 1.00 30.42 31 LEU F N 1
ATOM 3428 C CA . LEU F 1 38 ? 26.438 -8.182 -1.233 1.00 28.71 31 LEU F CA 1
ATOM 3429 C C . LEU F 1 38 ? 25.639 -7.031 -0.629 1.00 29.77 31 LEU F C 1
ATOM 3430 O O . LEU F 1 38 ? 26.182 -5.940 -0.427 1.00 28.64 31 LEU F O 1
ATOM 3435 N N . ILE F 1 39 ? 24.355 -7.256 -0.349 1.00 27.59 32 ILE F N 1
ATOM 3436 C CA . ILE F 1 39 ? 23.481 -6.189 0.134 1.00 27.15 32 ILE F CA 1
ATOM 3437 C C . ILE F 1 39 ? 22.827 -6.501 1.474 1.00 31.34 32 ILE F C 1
ATOM 3438 O O . ILE F 1 39 ? 22.183 -5.612 2.053 1.00 28.22 32 ILE F O 1
ATOM 3443 N N . GLY F 1 40 ? 22.946 -7.718 1.983 1.00 29.16 33 GLY F N 1
ATOM 3444 C CA . GLY F 1 40 ? 22.312 -8.072 3.239 1.00 29.97 33 GLY F CA 1
ATOM 3445 C C . GLY F 1 40 ? 23.176 -9.042 4.005 1.00 28.37 33 GLY F C 1
ATOM 3446 O O . GLY F 1 40 ? 23.865 -9.887 3.424 1.00 26.88 33 GLY F O 1
ATOM 3447 N N . TYR F 1 41 ? 23.137 -8.914 5.326 1.00 27.36 34 TYR F N 1
ATOM 3448 C CA . TYR F 1 41 ? 23.845 -9.814 6.219 1.00 26.14 34 TYR F CA 1
ATOM 3449 C C . TYR F 1 41 ? 23.010 -9.966 7.486 1.00 29.22 34 TYR F C 1
ATOM 3450 O O . TYR F 1 41 ? 22.635 -8.967 8.107 1.00 28.81 34 TYR F O 1
ATOM 3459 N N . GLY F 1 42 ? 22.726 -11.209 7.859 1.00 25.92 35 GLY F N 1
ATOM 3460 C CA . GLY F 1 42 ? 21.831 -11.468 8.969 1.00 34.65 35 GLY F CA 1
ATOM 3461 C C . GLY F 1 42 ? 22.282 -12.568 9.901 1.00 28.10 35 GLY F C 1
ATOM 3462 O O . GLY F 1 42 ? 22.841 -13.585 9.483 1.00 30.76 35 GLY F O 1
ATOM 3463 N N . ASN F 1 43 ? 22.033 -12.381 11.186 1.00 28.33 36 ASN F N 1
ATOM 3464 C CA . ASN F 1 43 ? 22.312 -13.402 12.178 1.00 26.20 36 ASN F CA 1
ATOM 3465 C C . ASN F 1 43 ? 21.056 -13.544 13.029 1.00 27.80 36 ASN F C 1
ATOM 3466 O O . ASN F 1 43 ? 20.580 -12.551 13.584 1.00 32.97 36 ASN F O 1
ATOM 3471 N N . VAL F 1 44 ? 20.497 -14.753 13.102 1.00 24.51 37 VAL F N 1
ATOM 3472 C CA . VAL F 1 44 ? 19.246 -14.942 13.839 1.00 27.68 37 VAL F CA 1
ATOM 3473 C C . VAL F 1 44 ? 19.409 -15.883 15.037 1.00 29.24 37 VAL F C 1
ATOM 3474 O O . VAL F 1 44 ? 18.424 -16.323 15.613 1.00 33.61 37 VAL F O 1
ATOM 3478 N N . GLY F 1 45 ? 20.634 -16.156 15.463 1.00 32.10 38 GLY F N 1
ATOM 3479 C CA . GLY F 1 45 ? 20.848 -17.005 16.615 1.00 33.67 38 GLY F CA 1
ATOM 3480 C C . GLY F 1 45 ? 20.845 -18.485 16.268 1.00 30.71 38 GLY F C 1
ATOM 3481 O O . GLY F 1 45 ? 20.558 -18.905 15.144 1.00 28.54 38 GLY F O 1
ATOM 3482 N N . SER F 1 46 ? 21.189 -19.297 17.272 1.00 31.90 39 SER F N 1
ATOM 3483 C CA . SER F 1 46 ? 21.557 -20.696 17.061 1.00 27.74 39 SER F CA 1
ATOM 3484 C C . SER F 1 46 ? 22.681 -20.811 16.022 1.00 27.89 39 SER F C 1
ATOM 3485 O O . SER F 1 46 ? 22.835 -21.838 15.356 1.00 29.68 39 SER F O 1
ATOM 3488 N N . GLY F 1 47 ? 23.470 -19.752 15.869 1.00 29.03 40 GLY F N 1
ATOM 3489 C CA . GLY F 1 47 ? 24.609 -19.787 14.970 1.00 28.41 40 GLY F CA 1
ATOM 3490 C C . GLY F 1 47 ? 24.286 -19.662 13.499 1.00 29.31 40 GLY F C 1
ATOM 3491 O O . GLY F 1 47 ? 25.171 -19.895 12.667 1.00 28.60 40 GLY F O 1
ATOM 3492 N N . LEU F 1 48 ? 23.041 -19.337 13.148 1.00 25.82 41 LEU F N 1
ATOM 3493 C CA . LEU F 1 48 ? 22.609 -19.255 11.760 1.00 27.17 41 LEU F CA 1
ATOM 3494 C C . LEU F 1 48 ? 22.908 -17.866 11.214 1.00 28.70 41 LEU F C 1
ATOM 3495 O O . LEU F 1 48 ? 22.397 -16.866 11.732 1.00 28.96 41 LEU F O 1
ATOM 3500 N N . VAL F 1 49 ? 23.739 -17.806 10.178 1.00 23.68 42 VAL F N 1
ATOM 3501 C CA . VAL F 1 49 ? 24.236 -16.555 9.617 1.00 21.58 42 VAL F CA 1
ATOM 3502 C C . VAL F 1 49 ? 23.952 -16.569 8.118 1.00 24.34 42 VAL F C 1
ATOM 3503 O O . VAL F 1 49 ? 24.286 -17.545 7.439 1.00 24.63 42 VAL F O 1
ATOM 3507 N N . THR F 1 50 ? 23.357 -15.486 7.601 1.00 25.27 43 THR F N 1
ATOM 3508 C CA A THR F 1 50 ? 22.907 -15.406 6.213 0.50 25.09 43 THR F CA 1
ATOM 3509 C CA B THR F 1 50 ? 22.921 -15.422 6.212 0.50 24.05 43 THR F CA 1
ATOM 3510 C C . THR F 1 50 ? 23.594 -14.273 5.469 1.00 25.29 43 THR F C 1
ATOM 3511 O O . THR F 1 50 ? 23.702 -13.159 5.989 1.00 27.73 43 THR F O 1
ATOM 3518 N N . ALA F 1 51 ? 24.010 -14.551 4.229 1.00 21.91 44 ALA F N 1
ATOM 3519 C CA . ALA F 1 51 ? 24.509 -13.543 3.307 1.00 25.21 44 ALA F CA 1
ATOM 3520 C C . ALA F 1 51 ? 23.499 -13.394 2.175 1.00 24.63 44 ALA F C 1
ATOM 3521 O O . ALA F 1 51 ? 22.960 -14.393 1.693 1.00 24.56 44 ALA F O 1
ATOM 3523 N N . MET F 1 52 ? 23.221 -12.150 1.773 1.00 23.83 45 MET F N 1
ATOM 3524 C CA . MET F 1 52 ? 22.240 -11.852 0.731 1.00 26.87 45 MET F CA 1
ATOM 3525 C C . MET F 1 52 ? 22.890 -11.046 -0.382 1.00 25.89 45 MET F C 1
ATOM 3526 O O . MET F 1 52 ? 23.525 -10.020 -0.117 1.00 25.74 45 MET F O 1
ATOM 3531 N N . VAL F 1 53 ? 22.689 -11.492 -1.630 1.00 26.86 46 VAL F N 1
ATOM 3532 C CA . VAL F 1 53 ? 23.232 -10.843 -2.812 1.00 24.79 46 VAL F CA 1
ATOM 3533 C C . VAL F 1 53 ? 22.087 -10.503 -3.760 1.00 24.99 46 VAL F C 1
ATOM 3534 O O . VAL F 1 53 ? 21.021 -11.121 -3.737 1.00 23.80 46 VAL F O 1
ATOM 3538 N N . LYS F 1 54 ? 22.330 -9.502 -4.609 1.00 27.00 47 LYS F N 1
ATOM 3539 C CA . LYS F 1 54 ? 21.383 -9.094 -5.639 1.00 25.19 47 LYS F CA 1
ATOM 3540 C C . LYS F 1 54 ? 22.086 -8.978 -6.982 1.00 27.81 47 LYS F C 1
ATOM 3541 O O . LYS F 1 54 ? 23.252 -8.599 -7.061 1.00 26.23 47 LYS F O 1
ATOM 3547 N N . GLY F 1 55 ? 21.338 -9.260 -8.039 1.00 26.43 48 GLY F N 1
ATOM 3548 C CA . GLY F 1 55 ? 21.869 -9.190 -9.384 1.00 28.88 48 GLY F CA 1
ATOM 3549 C C . GLY F 1 55 ? 20.853 -9.773 -10.344 1.00 26.82 48 GLY F C 1
ATOM 3550 O O . GLY F 1 55 ? 19.729 -10.093 -9.948 1.00 27.01 48 GLY F O 1
ATOM 3551 N N . ASP F 1 56 ? 21.261 -9.926 -11.605 1.00 29.45 49 ASP F N 1
ATOM 3552 C CA . ASP F 1 56 ? 20.366 -10.601 -12.545 1.00 31.79 49 ASP F CA 1
ATOM 3553 C C . ASP F 1 56 ? 20.293 -12.084 -12.182 1.00 31.05 49 ASP F C 1
ATOM 3554 O O . ASP F 1 56 ? 21.201 -12.632 -11.540 1.00 28.85 49 ASP F O 1
ATOM 3559 N N . VAL F 1 57 ? 19.178 -12.727 -12.555 1.00 27.17 50 VAL F N 1
ATOM 3560 C CA . VAL F 1 57 ? 18.919 -14.075 -12.056 1.00 26.94 50 VAL F CA 1
ATOM 3561 C C . VAL F 1 57 ? 19.996 -15.050 -12.507 1.00 27.27 50 VAL F C 1
ATOM 3562 O O . VAL F 1 57 ? 20.358 -15.964 -11.759 1.00 31.90 50 VAL F O 1
ATOM 3566 N N . GLY F 1 58 ? 20.556 -14.861 -13.704 1.00 27.87 51 GLY F N 1
ATOM 3567 C CA . GLY F 1 58 ? 21.652 -15.718 -14.126 1.00 30.97 51 GLY F CA 1
ATOM 3568 C C . GLY F 1 58 ? 22.879 -15.553 -13.244 1.00 28.74 51 GLY F C 1
ATOM 3569 O O . GLY F 1 58 ? 23.505 -16.535 -12.835 1.00 28.48 51 GLY F O 1
ATOM 3570 N N . ALA F 1 59 ? 23.230 -14.307 -12.930 1.00 27.77 52 ALA F N 1
ATOM 3571 C CA . ALA F 1 59 ? 24.389 -14.056 -12.080 1.00 27.51 52 ALA F CA 1
ATOM 3572 C C . ALA F 1 59 ? 24.159 -14.564 -10.660 1.00 26.85 52 ALA F C 1
ATOM 3573 O O . ALA F 1 59 ? 25.069 -15.137 -10.045 1.00 26.71 52 ALA F O 1
ATOM 3575 N N . VAL F 1 60 ? 22.959 -14.342 -10.120 1.00 26.47 53 VAL F N 1
ATOM 3576 C CA . VAL F 1 60 ? 22.658 -14.767 -8.753 1.00 25.87 53 VAL F CA 1
ATOM 3577 C C . VAL F 1 60 ? 22.695 -16.287 -8.647 1.00 26.01 53 VAL F C 1
ATOM 3578 O O . VAL F 1 60 ? 23.250 -16.839 -7.694 1.00 25.61 53 VAL F O 1
ATOM 3582 N N . LYS F 1 61 ? 22.127 -16.992 -9.629 1.00 26.32 54 LYS F N 1
ATOM 3583 C CA . LYS F 1 61 ? 22.169 -18.453 -9.603 1.00 27.14 54 LYS F CA 1
ATOM 3584 C C . LYS F 1 61 ? 23.606 -18.971 -9.635 1.00 30.43 54 LYS F C 1
ATOM 3585 O O . LYS F 1 61 ? 23.966 -19.877 -8.872 1.00 28.45 54 LYS F O 1
ATOM 3591 N N . ALA F 1 62 ? 24.439 -18.429 -10.533 1.00 27.61 55 ALA F N 1
ATOM 3592 C CA . ALA F 1 62 ? 25.843 -18.830 -10.552 1.00 27.61 55 ALA F CA 1
ATOM 3593 C C . ALA F 1 62 ? 26.519 -18.513 -9.226 1.00 26.84 55 ALA F C 1
ATOM 3594 O O . ALA F 1 62 ? 27.348 -19.292 -8.750 1.00 30.27 55 ALA F O 1
ATOM 3596 N N . ALA F 1 63 ? 26.211 -17.354 -8.642 1.00 26.41 56 ALA F N 1
ATOM 3597 C CA . ALA F 1 63 ? 26.838 -16.962 -7.379 1.00 28.00 56 ALA F CA 1
ATOM 3598 C C . ALA F 1 63 ? 26.446 -17.906 -6.248 1.00 29.56 56 ALA F C 1
ATOM 3599 O O . ALA F 1 63 ? 27.298 -18.334 -5.459 1.00 28.44 56 ALA F O 1
ATOM 3601 N N . VAL F 1 64 ? 25.151 -18.219 -6.127 1.00 25.77 57 VAL F N 1
ATOM 3602 C CA . VAL F 1 64 ? 24.716 -19.043 -4.997 1.00 29.28 57 VAL F CA 1
ATOM 3603 C C . VAL F 1 64 ? 25.263 -20.458 -5.126 1.00 32.88 57 VAL F C 1
ATOM 3604 O O . VAL F 1 64 ? 25.717 -21.045 -4.139 1.00 28.53 57 VAL F O 1
ATOM 3608 N N . ASP F 1 65 ? 25.241 -21.021 -6.341 1.00 26.57 58 ASP F N 1
ATOM 3609 C CA . ASP F 1 65 ? 25.852 -22.328 -6.583 1.00 29.71 58 ASP F CA 1
ATOM 3610 C C . ASP F 1 65 ? 27.306 -22.353 -6.122 1.00 32.04 58 ASP F C 1
ATOM 3611 O O . ASP F 1 65 ? 27.755 -23.303 -5.470 1.00 32.57 58 ASP F O 1
ATOM 3616 N N . SER F 1 66 ? 28.066 -21.317 -6.473 1.00 30.87 59 SER F N 1
ATOM 3617 C CA . SER F 1 66 ? 29.480 -21.293 -6.109 1.00 30.63 59 SER F CA 1
ATOM 3618 C C . SER F 1 66 ? 29.671 -21.068 -4.618 1.00 34.84 59 SER F C 1
ATOM 3619 O O . SER F 1 66 ? 30.572 -21.658 -4.008 1.00 32.04 59 SER F O 1
ATOM 3622 N N . GLY F 1 67 ? 28.865 -20.180 -4.028 1.00 28.25 60 GLY F N 1
ATOM 3623 C CA . GLY F 1 67 ? 28.965 -19.927 -2.602 1.00 28.68 60 GLY F CA 1
ATOM 3624 C C . GLY F 1 67 ? 28.671 -21.160 -1.774 1.00 29.98 60 GLY F C 1
ATOM 3625 O O . GLY F 1 67 ? 29.376 -21.446 -0.800 1.00 26.17 60 GLY F O 1
ATOM 3626 N N . VAL F 1 68 ? 27.644 -21.925 -2.165 1.00 29.13 61 VAL F N 1
ATOM 3627 C CA . VAL F 1 68 ? 27.309 -23.142 -1.428 1.00 30.14 61 VAL F CA 1
ATOM 3628 C C . VAL F 1 68 ? 28.447 -24.143 -1.538 1.00 32.99 61 VAL F C 1
ATOM 3629 O O . VAL F 1 68 ? 28.853 -24.764 -0.550 1.00 34.06 61 VAL F O 1
ATOM 3633 N N . GLU F 1 69 ? 28.996 -24.293 -2.744 1.00 33.20 62 GLU F N 1
ATOM 3634 C CA . GLU F 1 69 ? 30.080 -25.241 -2.955 1.00 35.65 62 GLU F CA 1
ATOM 3635 C C . GLU F 1 69 ? 31.313 -24.885 -2.118 1.00 36.56 62 GLU F C 1
ATOM 3636 O O . GLU F 1 69 ? 31.939 -25.763 -1.512 1.00 39.06 62 GLU F O 1
ATOM 3642 N N . SER F 1 70 ? 31.669 -23.601 -2.052 1.00 29.72 63 SER F N 1
ATOM 3643 C CA . SER F 1 70 ? 32.859 -23.208 -1.305 1.00 34.61 63 SER F CA 1
ATOM 3644 C C . SER F 1 70 ? 32.627 -23.250 0.197 1.00 36.35 63 SER F C 1
ATOM 3645 O O . SER F 1 70 ? 33.526 -23.631 0.958 1.00 31.89 63 SER F O 1
ATOM 3648 N N . ALA F 1 71 ? 31.452 -22.812 0.652 1.00 31.13 64 ALA F N 1
ATOM 3649 C CA . ALA F 1 71 ? 31.200 -22.795 2.090 1.00 33.12 64 ALA F CA 1
ATOM 3650 C C . ALA F 1 71 ? 31.128 -24.206 2.650 1.00 36.25 64 ALA F C 1
ATOM 3651 O O . ALA F 1 71 ? 31.588 -24.460 3.769 1.00 36.25 64 ALA F O 1
ATOM 3653 N N . GLN F 1 72 ? 30.569 -25.141 1.879 1.00 34.35 65 GLN F N 1
ATOM 3654 C CA . GLN F 1 72 ? 30.467 -26.520 2.335 1.00 37.49 65 GLN F CA 1
ATOM 3655 C C . GLN F 1 72 ? 31.833 -27.151 2.565 1.00 39.06 65 GLN F C 1
ATOM 3656 O O . GLN F 1 72 ? 31.920 -28.182 3.239 1.00 37.59 65 GLN F O 1
ATOM 3662 N N . ARG F 1 73 ? 32.897 -26.575 2.006 1.00 35.32 66 ARG F N 1
ATOM 3663 C CA . ARG F 1 73 ? 34.238 -27.108 2.226 1.00 39.22 66 ARG F CA 1
ATOM 3664 C C . ARG F 1 73 ? 34.757 -26.863 3.639 1.00 40.14 66 ARG F C 1
ATOM 3665 O O . ARG F 1 73 ? 35.567 -27.651 4.132 1.00 41.91 66 ARG F O 1
ATOM 3673 N N . ILE F 1 74 ? 34.309 -25.802 4.302 1.00 41.94 67 ILE F N 1
ATOM 3674 C CA . ILE F 1 74 ? 34.799 -25.464 5.634 1.00 39.46 67 ILE F CA 1
ATOM 3675 C C . ILE F 1 74 ? 33.702 -25.471 6.685 1.00 40.06 67 ILE F C 1
ATOM 3676 O O . ILE F 1 74 ? 34.014 -25.353 7.881 1.00 40.56 67 ILE F O 1
ATOM 3681 N N . GLY F 1 75 ? 32.441 -25.626 6.301 1.00 39.82 68 GLY F N 1
ATOM 3682 C CA . GLY F 1 75 ? 31.383 -25.565 7.283 1.00 37.62 68 GLY F CA 1
ATOM 3683 C C . GLY F 1 75 ? 30.067 -26.087 6.751 1.00 40.57 68 GLY F C 1
ATOM 3684 O O . GLY F 1 75 ? 29.986 -26.646 5.657 1.00 39.54 68 GLY F O 1
ATOM 3685 N N . GLU F 1 76 ? 29.033 -25.904 7.558 1.00 40.11 69 GLU F N 1
ATOM 3686 C CA . GLU F 1 76 ? 27.704 -26.403 7.255 1.00 38.71 69 GLU F CA 1
ATOM 3687 C C . GLU F 1 76 ? 26.900 -25.301 6.576 1.00 34.47 69 GLU F C 1
ATOM 3688 O O . GLU F 1 76 ? 26.760 -24.201 7.117 1.00 35.44 69 GLU F O 1
ATOM 3694 N N . VAL F 1 77 ? 26.385 -25.594 5.391 1.00 36.54 70 VAL F N 1
ATOM 3695 C CA . VAL F 1 77 ? 25.400 -24.735 4.750 1.00 32.63 70 VAL F CA 1
ATOM 3696 C C . VAL F 1 77 ? 24.033 -25.240 5.179 1.00 32.48 70 VAL F C 1
ATOM 3697 O O . VAL F 1 77 ? 23.679 -26.391 4.908 1.00 35.97 70 VAL F O 1
ATOM 3701 N N . VAL F 1 78 ? 23.270 -24.387 5.859 1.00 29.92 71 VAL F N 1
ATOM 3702 C CA . VAL F 1 78 ? 21.972 -24.816 6.360 1.00 28.49 71 VAL F CA 1
ATOM 3703 C C . VAL F 1 78 ? 20.910 -24.710 5.272 1.00 33.91 71 VAL F C 1
ATOM 3704 O O . VAL F 1 78 ? 20.060 -25.599 5.141 1.00 35.88 71 VAL F O 1
ATOM 3708 N N . THR F 1 79 ? 20.922 -23.632 4.485 1.00 30.09 72 THR F N 1
ATOM 3709 C CA . THR F 1 79 ? 19.937 -23.483 3.409 1.00 28.43 72 THR F CA 1
ATOM 3710 C C . THR F 1 79 ? 20.444 -22.467 2.389 1.00 31.91 72 THR F C 1
ATOM 3711 O O . THR F 1 79 ? 21.285 -21.617 2.685 1.00 24.56 72 THR F O 1
ATOM 3715 N N . SER F 1 80 ? 19.926 -22.567 1.173 1.00 28.30 73 SER F N 1
ATOM 3716 C CA . SER F 1 80 ? 20.276 -21.592 0.157 1.00 28.70 73 SER F CA 1
ATOM 3717 C C . SER F 1 80 ? 19.068 -21.382 -0.732 1.00 29.49 73 SER F C 1
ATOM 3718 O O . SER F 1 80 ? 18.171 -22.228 -0.795 1.00 29.60 73 SER F O 1
ATOM 3721 N N . LEU F 1 81 ? 19.031 -20.228 -1.392 1.00 25.14 74 LEU F N 1
ATOM 3722 C CA . LEU F 1 81 ? 17.817 -19.872 -2.114 1.00 29.37 74 LEU F CA 1
ATOM 3723 C C . LEU F 1 81 ? 18.099 -18.788 -3.137 1.00 24.33 74 LEU F C 1
ATOM 3724 O O . LEU F 1 81 ? 18.827 -17.834 -2.855 1.00 23.77 74 LEU F O 1
ATOM 3729 N N . VAL F 1 82 ? 17.469 -18.917 -4.307 1.00 24.10 75 VAL F N 1
ATOM 3730 C CA . VAL F 1 82 ? 17.414 -17.856 -5.300 1.00 25.99 75 VAL F CA 1
ATOM 3731 C C . VAL F 1 82 ? 15.950 -17.472 -5.485 1.00 26.30 75 VAL F C 1
ATOM 3732 O O . VAL F 1 82 ? 15.114 -18.345 -5.734 1.00 28.14 75 VAL F O 1
ATOM 3736 N N . ILE F 1 83 ? 15.637 -16.182 -5.353 1.00 24.13 76 ILE F N 1
ATOM 3737 C CA . ILE F 1 83 ? 14.313 -15.663 -5.690 1.00 29.45 76 ILE F CA 1
ATOM 3738 C C . ILE F 1 83 ? 14.468 -14.751 -6.903 1.00 27.73 76 ILE F C 1
ATOM 3739 O O . ILE F 1 83 ? 14.991 -13.636 -6.786 1.00 30.26 76 ILE F O 1
ATOM 3744 N N . ALA F 1 84 ? 13.996 -15.214 -8.068 1.00 26.71 77 ALA F N 1
ATOM 3745 C CA . ALA F 1 84 ? 14.229 -14.474 -9.308 1.00 27.58 77 ALA F CA 1
ATOM 3746 C C . ALA F 1 84 ? 13.539 -13.118 -9.279 1.00 30.06 77 ALA F C 1
ATOM 3747 O O . ALA F 1 84 ? 14.074 -12.128 -9.794 1.00 31.47 77 ALA F O 1
ATOM 3749 N N . ARG F 1 85 ? 12.360 -13.043 -8.663 1.00 25.19 78 ARG F N 1
ATOM 3750 C CA . ARG F 1 85 ? 11.594 -11.800 -8.620 1.00 27.52 78 ARG F CA 1
ATOM 3751 C C . ARG F 1 85 ? 10.968 -11.677 -7.240 1.00 25.47 78 ARG F C 1
ATOM 3752 O O . ARG F 1 85 ? 9.827 -12.101 -7.002 1.00 26.66 78 ARG F O 1
ATOM 3760 N N . PRO F 1 86 ? 11.708 -11.123 -6.291 1.00 26.35 79 PRO F N 1
ATOM 3761 C CA . PRO F 1 86 ? 11.170 -10.947 -4.936 1.00 28.96 79 PRO F CA 1
ATOM 3762 C C . PRO F 1 86 ? 9.974 -10.006 -4.927 1.00 29.71 79 PRO F C 1
ATOM 3763 O O . PRO F 1 86 ? 9.988 -8.945 -5.555 1.00 31.52 79 PRO F O 1
ATOM 3767 N N . HIS F 1 87 ? 8.931 -10.398 -4.205 1.00 32.40 80 HIS F N 1
ATOM 3768 C CA A HIS F 1 87 ? 7.811 -9.492 -4.032 0.50 34.40 80 HIS F CA 1
ATOM 3769 C CA B HIS F 1 87 ? 7.795 -9.514 -3.987 0.50 34.41 80 HIS F CA 1
ATOM 3770 C C . HIS F 1 87 ? 8.246 -8.271 -3.227 1.00 35.46 80 HIS F C 1
ATOM 3771 O O . HIS F 1 87 ? 9.139 -8.338 -2.375 1.00 36.92 80 HIS F O 1
ATOM 3784 N N . ASN F 1 88 ? 7.627 -7.129 -3.542 1.00 34.73 81 ASN F N 1
ATOM 3785 C CA . ASN F 1 88 ? 8.053 -5.855 -2.965 1.00 36.91 81 ASN F CA 1
ATOM 3786 C C . ASN F 1 88 ? 8.090 -5.875 -1.439 1.00 36.35 81 ASN F C 1
ATOM 3787 O O . ASN F 1 88 ? 8.912 -5.178 -0.833 1.00 40.59 81 ASN F O 1
ATOM 3792 N N . ASP F 1 89 ? 7.223 -6.664 -0.800 1.00 37.01 82 ASP F N 1
ATOM 3793 C CA . ASP F 1 89 ? 7.185 -6.706 0.662 1.00 37.53 82 ASP F CA 1
ATOM 3794 C C . ASP F 1 89 ? 8.428 -7.360 1.260 1.00 37.17 82 ASP F C 1
ATOM 3795 O O . ASP F 1 89 ? 8.818 -7.034 2.388 1.00 33.99 82 ASP F O 1
ATOM 3800 N N . ILE F 1 90 ? 9.056 -8.289 0.538 1.00 34.27 83 ILE F N 1
ATOM 3801 C CA . ILE F 1 90 ? 10.203 -9.000 1.092 1.00 32.55 83 ILE F CA 1
ATOM 3802 C C . ILE F 1 90 ? 11.398 -8.074 1.251 1.00 35.22 83 ILE F C 1
ATOM 3803 O O . ILE F 1 90 ? 12.252 -8.302 2.121 1.00 34.09 83 ILE F O 1
ATOM 3808 N N . ASN F 1 91 ? 11.456 -6.989 0.483 1.00 34.22 84 ASN F N 1
ATOM 3809 C CA A ASN F 1 91 ? 12.528 -6.023 0.662 0.50 36.90 84 ASN F CA 1
ATOM 3810 C CA B ASN F 1 91 ? 12.545 -6.041 0.675 0.50 36.90 84 ASN F CA 1
ATOM 3811 C C . ASN F 1 91 ? 12.467 -5.338 2.023 1.00 36.60 84 ASN F C 1
ATOM 3812 O O . ASN F 1 91 ? 13.465 -4.749 2.452 1.00 39.61 84 ASN F O 1
ATOM 3821 N N . LYS F 1 92 ? 11.320 -5.397 2.714 1.00 34.19 85 LYS F N 1
ATOM 3822 C CA . LYS F 1 92 ? 11.277 -4.897 4.085 1.00 35.99 85 LYS F CA 1
ATOM 3823 C C . LYS F 1 92 ? 12.203 -5.718 4.973 1.00 34.77 85 LYS F C 1
ATOM 3824 O O . LYS F 1 92 ? 12.944 -5.167 5.800 1.00 38.75 85 LYS F O 1
ATOM 3830 N N . ILE F 1 93 ? 12.177 -7.042 4.811 1.00 31.27 86 ILE F N 1
ATOM 3831 C CA . ILE F 1 93 ? 13.060 -7.901 5.592 1.00 31.62 86 ILE F CA 1
ATOM 3832 C C . ILE F 1 93 ? 14.497 -7.730 5.129 1.00 33.21 86 ILE F C 1
ATOM 3833 O O . ILE F 1 93 ? 15.423 -7.685 5.947 1.00 34.92 86 ILE F O 1
ATOM 3838 N N . VAL F 1 94 ? 14.710 -7.648 3.813 1.00 29.24 87 VAL F N 1
ATOM 3839 C CA . VAL F 1 94 ? 16.071 -7.511 3.296 1.00 34.48 87 VAL F CA 1
ATOM 3840 C C . VAL F 1 94 ? 16.701 -6.214 3.788 1.00 34.53 87 VAL F C 1
ATOM 3841 O O . VAL F 1 94 ? 17.839 -6.200 4.271 1.00 32.09 87 VAL F O 1
ATOM 3845 N N . SER F 1 95 ? 15.960 -5.106 3.696 1.00 33.98 88 SER F N 1
ATOM 3846 C CA . SER F 1 95 ? 16.498 -3.823 4.140 1.00 36.40 88 SER F CA 1
ATOM 3847 C C . SER F 1 95 ? 16.699 -3.796 5.647 1.00 36.62 88 SER F C 1
ATOM 3848 O O . SER F 1 95 ? 17.539 -3.039 6.146 1.00 39.16 88 SER F O 1
ATOM 3851 N N . HIS F 1 96 ? 15.940 -4.605 6.383 1.00 35.79 89 HIS F N 1
ATOM 3852 C CA . HIS F 1 96 ? 16.183 -4.757 7.812 1.00 34.33 89 HIS F CA 1
ATOM 3853 C C . HIS F 1 96 ? 17.581 -5.292 8.094 1.00 36.72 89 HIS F C 1
ATOM 3854 O O . HIS F 1 96 ? 18.135 -5.046 9.173 1.00 34.73 89 HIS F O 1
ATOM 3861 N N . TYR F 1 97 ? 18.162 -6.030 7.151 1.00 29.88 90 TYR F N 1
ATOM 3862 C CA . TYR F 1 97 ? 19.493 -6.601 7.319 1.00 30.97 90 TYR F CA 1
ATOM 3863 C C . TYR F 1 97 ? 20.514 -5.918 6.417 1.00 31.05 90 TYR F C 1
ATOM 3864 O O . TYR F 1 97 ? 21.535 -6.508 6.062 1.00 30.53 90 TYR F O 1
ATOM 3873 N N . LYS F 1 98 ? 20.237 -4.670 6.050 1.00 33.70 91 LYS F N 1
ATOM 3874 C CA . LYS F 1 98 ? 21.131 -3.900 5.200 1.00 40.32 91 LYS F CA 1
ATOM 3875 C C . LYS F 1 98 ? 22.501 -3.756 5.853 1.00 40.54 91 LYS F C 1
ATOM 3876 O O . LYS F 1 98 ? 22.629 -3.717 7.078 1.00 37.98 91 LYS F O 1
ATOM 3882 N N . ILE F 1 99 ? 23.531 -3.679 5.016 1.00 47.67 92 ILE F N 1
ATOM 3883 C CA . ILE F 1 99 ? 24.905 -3.512 5.484 1.00 50.60 92 ILE F CA 1
ATOM 3884 C C . ILE F 1 99 ? 25.604 -2.418 4.688 1.00 53.39 92 ILE F C 1
ATOM 3885 O O . ILE F 1 99 ? 25.521 -2.387 3.459 1.00 54.93 92 ILE F O 1
#

B-factor: mean 31.83, std 7.85, range [19.73, 66.99]

Nearest PDB structures (foldseek):
  7mn4-assembly1_D  TM=1.011E+00  e=5.713E-18  Escherichia coli
  7mgp-assembly1_A  TM=1.004E+00  e=9.011E-16  Escherichia coli
  4qiv-assembly1_A  TM=9.910E-01  e=7.185E-15  Aeromonas hydrophila subsp. hydrophila ATCC 7966
  7mpv-assembly1_A  TM=9.848E-01  e=9.315E-15  Escherichia coli
  6qn1-assembly1_AD  TM=9.968E-01  e=3.882E-14  Klebsiella pneumoniae

Foldseek 3Di:
DKKKKWKFQADVLQVQLVVQLVVFFPWAFWFWDDDDVRIIMTMIDDAQVSRVRSNVRSCVRSVVPGGTPDIDMGRDDDPVCVVVRVVGTD/DKKKKWKFQADVLQVQLVVQLVVFFPWAFFFWDDDDPRIIMTMIDDAQVSRVRSNVRSCVRSVVPGGTPDIDMGRDDDPVCVVVRNVGTD/DKKKKWKFQADVLQVQLVVQLVVFFPKDFFFWDDDDVRIIMTMIDDAQVSRVRSNVRSCVRSVVPGGTPDIDMGRDDDPVCVVVRNVGGD/DKKKKWKFQADVLQVQLVVQLVVFFPWDFWFWDDDDVRIIMTMIDDAQVSRVRSNVRSCVRSVVPGGTPDIDMGRDDDPVCVVVRVVGTDD/DKKKKWKFQADVLQVQLVVQLVVFFPWAFFFWDDDDVRIIMTMIDDAQVSRVRSNVRSCVRSVVPGGTDDIDMGRDDDPVCVVVRNVGGD/DKKKKWKFQADVLQVQLVVQLVVFFPWDFFFWDDDDVRIIMTMIDDAQVSRVRSNVRSCVRSVVPGGTPDIDMGRDDDPVVVVVRVVGGD

Radius of gyration: 24.53 Å; Cα contacts (8 Å, |Δi|>4): 1623; chains: 6; bounding box: 65×26×72 Å

Solvent-accessible surface area: 19169 Å² total; per-residue (Å²): 128,3,0,0,0,0,0,0,74,0,0,0,0,0,0,23,0,0,16,10,0,19,59,45,23,137,15,95,0,34,0,14,2,49,3,19,30,0,5,0,0,0,0,0,62,8,90,60,45,13,0,113,48,0,6,102,34,0,28,113,12,0,107,163,48,26,99,26,52,12,39,22,42,12,60,217,29,68,131,22,2,66,65,0,6,61,109,28,74,62,126,3,0,0,0,0,0,0,72,0,0,0,0,0,0,24,0,0,20,8,0,9,79,46,23,134,13,93,0,33,0,14,2,49,3,19,31,0,7,0,1,0,0,0,54,7,88,61,44,12,0,117,46,0,7,104,36,0,26,100,15,0,106,164,48,28,102,26,57,10,41,24,43,12,62,210,18,74,131,30,0,46,62,0,6,51,108,27,150,60,97,4,0,0,0,0,0,0,71,0,0,0,0,0,0,25,0,0,16,9,0,18,60,44,24,135,16,95,0,37,0,10,2,52,2,17,31,0,8,0,1,0,0,0,58,15,93,76,46,12,0,109,48,0,6,72,36,0,26,102,13,0,109,165,49,29,102,26,55,10,40,27,42,11,64,221,19,62,128,20,0,48,65,0,6,72,111,27,68,71,127,4,0,0,0,0,0,0,72,0,0,0,0,0,0,26,0,0,16,10,0,18,59,46,25,134,15,94,0,31,0,14,1,48,2,20,31,0,7,0,0,0,0,0,56,7,90,78,44,12,0,110,48,0,6,72,34,0,26,99,15,0,108,166,50,27,100,24,56,10,40,26,44,11,63,211,20,74,128,30,0,37,67,0,7,77,111,25,143,15,117,124,3,0,0,0,0,0,0,71,0,0,0,0,0,0,26,0,0,16,9,0,20,59,46,22,135,15,91,0,32,0,11,1,48,3,19,31,0,5,0,1,0,0,0,47,8,88,63,44,12,0,112,47,0,6,103,35,0,28,98,20,0,108,159,52,27,105,26,55,11,42,25,40,13,62,212,19,76,126,28,0,50,41,0,7,67,106,29,69,68,128,3,0,0,0,0,0,0,69,0,0,0,0,0,0,24,0,0,19,9,0,8,79,45,25,134,13,93,0,30,0,11,2,47,3,18,30,0,7,0,1,0,0,0,60,6,88,60,44,13,0,114,48,0,6,103,34,0,26,95,21,0,111,159,50,27,103,26,57,12,40,24,42,12,61,212,20,72,133,30,0,52,64,0,5,54,107,26,149,60

Sequence (541 aa):
DALGLIETKGLVACIEAADAMCAAANVELIGYGNVGSGLVTAMVKGDVGAVKAAVDSGVESAQRIGEVVTSLVIARPHHNDINNKIVSHYKIDALGLIETKGLVACIEAADAMCAAANVELIGYGNVGSGLVTTAMVKGDVGAVKAAVDSGVESAQRIGEVVTSLVIARPHHNDINKIVSHYKIDALGLIETKGLVACIEAADAMCAAANVELIGYGNVGSGLVTAMVKGDVGAVKAAVDSGVESAQRIGEVVTSLVIARPHHNDINKIVSHYKIDALGLIETKGLVACIEAADAMCAAANVELIGYGNVGSGLVTTAMVKGDVGAVKAAVDSGVESAQRIGEVVTSLVIARPHHNDINNKIVSHYKITDALGLIETKGLVACIEAADAMCAAANVELIGYGNVGSGLVTTAMVKGDVGAVKAAVDSGVESAQRIGEVVTSLVIARPHHNNDINKIVSHYKIDALGLIETKGLVACIEAADAMCAAANVELIGYGNVGSGLVTTAMVKGDVGAVKAAVDSGVESAQRIGEVVTSLVIARPHHNDINNKIVSHYKI

Secondary structure (DSSP, 8-state):
-EEEEEEEESHHHHHHHHHHHHHHSS-EEEEEEE-STTEEEEEEEE-HHHHHHHHHHHHHHHHHHS-EEEEEEESS--TTHHHHHHHTB-/-EEEEEEEESHHHHHHHHHHHHHHSS-EEEEEEE-STTEEEEEEEE-HHHHHHHHHHHHHHHHTTS-EEEEEEESS--TTHHHHHHHTB-/-EEEEEEEESHHHHHHHHHHHHHHSS-EEEEEEE-STTEEEEEEEE-HHHHHHHHHHHHHHHTTTS-EEEEEEESS--TTHHHHHHHTB-/-EEEEEEEESHHHHHHHHHHHHHHSS-EEEEEEE-STTEEEEEEEE-HHHHHHHHHHHHHHHHHHS-EEEEEEESS--TTHHHHHHHTB--/-EEEEEEEESHHHHHHHHHHHHHHSS-EEEEEEE-STTEEEEEEEE-HHHHHHHHHHHHHHHHHHS-EEEEEEESS--TTHHHHHHHTB-/-EEEEEEEESHHHHHHHHHHHHHHSS-EEEEEEE-STTEEEEEEEE-HHHHHHHHHHHHHHHTTTS-EEEEEEESS--TTHHHHHHHTB-

Organism: Escherichia coli (NCBI:txid562)